Protein AF-A0AB36P6L6-F1 (afdb_monomer)

Secondary structure (DSSP, 8-state):
-PPP----EEEEEEE--HHHHHHHHHHHHHHHHHTGGGS--S-TTT-S-HHHHB-HHHHHHTT--GGGGS-EE-TTS-EEPPPPHHHHHHHHHHHHHHHGGG-HHHHHHHHTSSEEEEETTTTEEEESSTTGGGGHHHHHHHTTHHHHHHHTBS-HHHHHHHTTGGGG--HHHHTTTEEEEEEP--S--S-EEGGGB-TTSEEEEEE-GGGEEE-HHHHHHHH----TT---EEEEEETTT--EEEEEETTEEEE-TT--GGGGB-GGGHHHHHHHHHHHTSEEPPP------HHHHHHHTTTT-HHHHHHHHT-BTTTEES-GGGS-HHHHTTEEEEEEE--BTTBTT--EEE-SS--SS-SEEEE-SS--TTS-SEEEEEEEEETTEEEEESSSSPEEEE-EEEEEEPHHHHHHHHHTHHHHHHHHHHHHTT-EEEEEEEEEETTEEEEEEEEEE-SS-EEEEEEEEEE-HHHHHHHHHHHHHHHHHTHHHHHTT--EEEEEEEEEE-GGGGGGHHHHHT-TTTTTT-SS--TT-SS--EEEEEE-TTSTT-EEEEEE--SHHHHHHHHHHHS--

Organism: NCBI:txid29533

Structure (mmCIF, N/CA/C/O backbone):
data_AF-A0AB36P6L6-F1
#
_entry.id   AF-A0AB36P6L6-F1
#
loop_
_atom_site.group_PDB
_atom_site.id
_atom_site.type_symbol
_atom_site.label_atom_id
_atom_site.label_alt_id
_atom_site.label_comp_id
_atom_site.label_asym_id
_atom_site.label_entity_id
_atom_site.label_seq_id
_atom_site.pdbx_PDB_ins_code
_atom_site.Cartn_x
_atom_site.Cartn_y
_atom_site.Cartn_z
_atom_site.occupancy
_atom_site.B_iso_or_equiv
_atom_site.auth_seq_id
_atom_site.auth_comp_id
_atom_site.auth_asym_id
_atom_site.auth_atom_id
_atom_site.pdbx_PDB_model_num
ATOM 1 N N . MET A 1 1 ? 11.683 3.534 10.173 1.00 71.44 1 MET A N 1
ATOM 2 C CA . MET A 1 1 ? 10.518 2.677 9.866 1.00 71.44 1 MET A CA 1
ATOM 3 C C . MET A 1 1 ? 9.561 3.519 9.044 1.00 71.44 1 MET A C 1
ATOM 5 O O . MET A 1 1 ? 9.596 4.730 9.217 1.00 71.44 1 MET A O 1
ATOM 9 N N . PHE A 1 2 ? 8.789 2.921 8.138 1.00 86.12 2 PHE A N 1
ATOM 10 C CA . PHE A 1 2 ? 7.837 3.675 7.320 1.00 86.12 2 PHE A CA 1
ATOM 11 C C . PHE A 1 2 ? 6.720 4.300 8.167 1.00 86.12 2 PHE A C 1
ATOM 13 O O . PHE A 1 2 ? 6.380 3.789 9.236 1.00 86.12 2 PHE A O 1
ATOM 20 N N . ASP A 1 3 ? 6.158 5.398 7.671 1.00 86.12 3 ASP A N 1
ATOM 21 C CA . ASP A 1 3 ? 5.028 6.097 8.273 1.00 86.12 3 ASP A CA 1
ATOM 22 C C . ASP A 1 3 ? 3.779 5.197 8.259 1.00 86.12 3 ASP A C 1
ATOM 24 O O . ASP A 1 3 ? 3.539 4.461 7.300 1.00 86.12 3 ASP A O 1
ATOM 28 N N . ASN A 1 4 ? 2.943 5.295 9.297 1.00 85.25 4 ASN A N 1
ATOM 29 C CA . ASN A 1 4 ? 1.635 4.643 9.311 1.00 85.25 4 ASN A CA 1
ATOM 30 C C . ASN A 1 4 ? 0.698 5.330 8.298 1.00 85.25 4 ASN A C 1
ATOM 32 O O . ASN A 1 4 ? 0.396 6.519 8.424 1.00 85.25 4 ASN A O 1
ATOM 36 N N . LYS A 1 5 ? 0.260 4.579 7.289 1.00 86.00 5 LYS A N 1
ATOM 37 C CA . LYS A 1 5 ? -0.735 4.954 6.274 1.00 86.00 5 LYS A CA 1
ATOM 38 C C . LYS A 1 5 ? -2.042 4.182 6.409 1.00 86.00 5 LYS A C 1
ATOM 40 O O . LYS A 1 5 ? -2.947 4.403 5.607 1.00 86.00 5 LYS A O 1
ATOM 45 N N . SER A 1 6 ? -2.172 3.322 7.421 1.00 79.88 6 SER A N 1
ATOM 46 C CA . SER A 1 6 ? -3.487 2.807 7.780 1.00 79.88 6 SER A CA 1
ATOM 47 C C . SER A 1 6 ? -4.372 3.980 8.202 1.00 79.88 6 SER A C 1
ATOM 49 O O . SER A 1 6 ? -3.920 4.917 8.862 1.00 79.88 6 SER A O 1
ATOM 51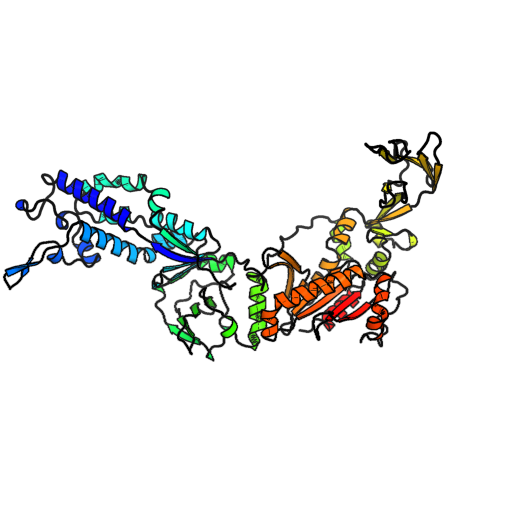 N N . ASN A 1 7 ? -5.651 3.925 7.843 1.00 79.19 7 ASN A N 1
ATOM 52 C CA . ASN A 1 7 ? -6.608 4.920 8.316 1.00 79.19 7 ASN A CA 1
ATOM 53 C C . ASN A 1 7 ? -7.087 4.619 9.752 1.00 79.19 7 ASN A C 1
ATOM 55 O O . ASN A 1 7 ? -8.068 5.192 10.205 1.00 79.19 7 ASN A O 1
ATOM 59 N N . ILE A 1 8 ? -6.422 3.716 10.476 1.00 86.19 8 ILE A N 1
ATOM 60 C CA . ILE A 1 8 ? -6.864 3.254 11.790 1.00 86.19 8 ILE A CA 1
ATOM 61 C C . ILE A 1 8 ? -6.542 4.315 12.836 1.00 86.19 8 ILE A C 1
ATOM 63 O O . ILE A 1 8 ? -5.420 4.818 12.926 1.00 86.19 8 ILE A O 1
ATOM 67 N N . THR A 1 9 ? -7.532 4.647 13.650 1.00 88.50 9 THR A N 1
ATOM 68 C CA . THR A 1 9 ? -7.418 5.640 14.711 1.00 88.50 9 THR A CA 1
ATOM 69 C C . THR A 1 9 ? -7.944 5.064 16.011 1.00 88.50 9 THR A C 1
ATOM 71 O O . THR A 1 9 ? -8.997 4.436 16.056 1.00 88.50 9 THR A O 1
ATOM 74 N N . HIS A 1 10 ? -7.197 5.281 17.089 1.00 89.19 10 HIS A N 1
ATOM 75 C CA . HIS A 1 10 ? -7.559 4.814 18.420 1.00 89.19 10 HIS A CA 1
ATOM 76 C C . HIS A 1 10 ? -7.932 6.012 19.281 1.00 89.19 10 HIS A C 1
ATOM 78 O O . HIS A 1 10 ? -7.226 7.024 19.281 1.00 89.19 10 HIS A O 1
ATOM 84 N N . TYR A 1 11 ? -9.020 5.898 20.031 1.00 90.75 11 TYR A N 1
ATOM 85 C CA . TYR A 1 11 ? -9.503 6.961 20.902 1.00 90.75 11 TYR A CA 1
ATOM 86 C C . TYR A 1 11 ? -9.818 6.425 22.289 1.00 90.75 11 TYR A C 1
ATOM 88 O O . TYR A 1 11 ? -10.386 5.345 22.433 1.00 90.75 11 TYR A O 1
ATOM 96 N N . ILE A 1 12 ? -9.506 7.236 23.298 1.00 90.88 12 ILE A N 1
ATOM 97 C CA . ILE A 1 12 ? -10.190 7.179 24.590 1.00 90.88 12 ILE A CA 1
ATOM 98 C C . ILE A 1 12 ? -11.326 8.186 24.517 1.00 90.88 12 ILE A C 1
ATOM 100 O O . ILE A 1 12 ? -11.109 9.325 24.087 1.00 90.88 12 ILE A O 1
ATOM 104 N N . TYR A 1 13 ? -12.520 7.780 24.921 1.00 87.56 13 TYR A N 1
ATOM 105 C CA . TYR A 1 13 ? -13.685 8.646 24.940 1.00 87.56 13 TYR A CA 1
ATOM 106 C C . TYR A 1 13 ? -14.226 8.829 26.356 1.00 87.56 13 TYR A C 1
ATOM 108 O O . TYR A 1 13 ? -13.937 8.068 27.273 1.00 87.56 13 TYR A O 1
ATOM 116 N N . ARG A 1 14 ? -15.020 9.876 26.534 1.00 87.06 14 ARG A N 1
ATOM 117 C CA . ARG A 1 14 ? -15.862 10.090 27.703 1.00 87.06 14 ARG A CA 1
ATOM 118 C C . ARG A 1 14 ? -17.141 10.753 27.231 1.00 87.06 14 ARG A C 1
ATOM 120 O O . ARG A 1 14 ? -17.087 11.780 26.552 1.00 87.06 14 ARG A O 1
ATOM 127 N N . ILE A 1 15 ? -18.269 10.164 27.599 1.00 84.94 15 ILE A N 1
ATOM 128 C CA . ILE A 1 15 ? -19.585 10.755 27.377 1.00 84.94 15 ILE A CA 1
ATOM 129 C C . ILE A 1 15 ? -20.021 11.429 28.681 1.00 84.94 15 ILE A C 1
ATOM 131 O O . ILE A 1 15 ? -19.858 10.871 29.764 1.00 84.94 15 ILE A O 1
ATOM 135 N N . GLN A 1 16 ? -20.480 12.673 28.581 1.00 88.38 16 GLN A N 1
ATOM 136 C CA . GLN A 1 16 ? -20.901 13.508 29.701 1.00 88.38 16 GLN A CA 1
ATOM 137 C C . GLN A 1 16 ? -22.318 14.022 29.453 1.00 88.38 16 GLN A C 1
ATOM 139 O O . GLN A 1 16 ? -22.515 15.153 29.007 1.00 88.38 16 GLN A O 1
ATOM 144 N N . LEU A 1 17 ? -23.317 13.186 29.739 1.00 89.12 17 LEU A N 1
ATOM 145 C CA . LEU A 1 17 ? -24.727 13.562 29.588 1.00 89.12 17 LEU A CA 1
ATOM 146 C C . LEU A 1 17 ? -25.242 14.501 30.688 1.00 89.12 17 LEU A C 1
ATOM 148 O O . LEU A 1 17 ? -26.325 15.060 30.534 1.00 89.12 17 LEU A O 1
ATOM 152 N N . GLU A 1 18 ? -24.474 14.711 31.762 1.00 88.81 18 GLU A N 1
ATOM 153 C CA . GLU A 1 18 ? -24.879 15.462 32.959 1.00 88.81 18 GLU A CA 1
ATOM 154 C C . GLU A 1 18 ? -25.481 16.828 32.639 1.00 88.81 18 GLU A C 1
ATOM 156 O O . GLU A 1 18 ? -26.610 17.098 33.034 1.00 88.81 18 GLU A O 1
ATOM 161 N N . GLY A 1 19 ? -24.786 17.664 31.863 1.00 88.25 19 GLY A N 1
ATOM 162 C CA . GLY A 1 19 ? -25.281 19.007 31.550 1.00 88.25 19 GLY A CA 1
ATOM 163 C C . GLY A 1 19 ? -26.622 18.997 30.812 1.00 88.25 19 GLY A C 1
ATOM 164 O O . GLY A 1 19 ? -27.458 19.868 31.035 1.00 88.25 19 GLY A O 1
ATOM 165 N N . ILE A 1 20 ? -26.846 17.993 29.964 1.00 89.12 20 ILE A N 1
ATOM 166 C CA . ILE A 1 20 ? -28.067 17.886 29.167 1.00 89.12 20 ILE A CA 1
ATOM 167 C C . ILE A 1 20 ? -29.213 17.324 30.007 1.00 89.12 20 ILE A C 1
ATOM 169 O O . ILE A 1 20 ? -30.305 17.886 30.035 1.00 89.12 20 ILE A O 1
ATOM 173 N N . ILE A 1 21 ? -28.956 16.223 30.710 1.00 91.31 21 ILE A N 1
ATOM 174 C CA . ILE A 1 21 ? -29.940 15.549 31.559 1.00 91.31 21 ILE A CA 1
ATOM 175 C C . ILE A 1 21 ? -30.381 16.471 32.687 1.00 91.31 21 ILE A C 1
ATOM 177 O O . ILE A 1 21 ? -31.582 16.607 32.921 1.00 91.31 21 ILE A O 1
ATOM 181 N N . LYS A 1 22 ? -29.431 17.150 33.338 1.00 91.62 22 LYS A N 1
ATOM 182 C CA . LYS A 1 22 ? -29.725 18.094 34.410 1.00 91.62 22 LYS A CA 1
ATOM 183 C C . LYS A 1 22 ? -30.602 19.238 33.912 1.00 91.62 22 LYS A C 1
ATOM 185 O O . LYS A 1 22 ? -31.608 19.515 34.544 1.00 91.62 22 LYS A O 1
ATOM 190 N N . ALA A 1 23 ? -30.316 19.806 32.738 1.00 89.56 23 ALA A N 1
ATOM 191 C CA . ALA A 1 23 ? -31.163 20.851 32.162 1.00 89.56 23 ALA A CA 1
ATOM 192 C C . ALA A 1 23 ? -32.620 20.390 31.976 1.00 89.56 23 ALA A C 1
ATOM 194 O O . ALA A 1 23 ? -33.546 21.134 32.295 1.00 89.56 23 ALA A O 1
ATOM 195 N N . ILE A 1 24 ? -32.845 19.158 31.503 1.00 91.44 24 ILE A N 1
ATOM 196 C CA . ILE A 1 24 ? -34.207 18.617 31.375 1.00 91.44 24 ILE A CA 1
ATOM 197 C C . ILE A 1 24 ? -34.850 18.398 32.742 1.00 91.44 24 ILE A C 1
ATOM 199 O O . ILE A 1 24 ? -36.025 18.724 32.923 1.00 91.44 24 ILE A O 1
ATOM 203 N N . CYS A 1 25 ? -34.102 17.863 33.703 1.00 93.06 25 CYS A N 1
ATOM 204 C CA . CYS A 1 25 ? -34.604 17.619 35.049 1.00 93.06 25 CYS A CA 1
ATOM 205 C C . CYS A 1 25 ? -34.967 18.923 35.774 1.00 93.06 25 CYS A C 1
ATOM 207 O O . CYS A 1 25 ? -36.062 19.006 36.327 1.00 93.06 25 CYS A O 1
ATOM 209 N N . ASP A 1 26 ? -34.116 19.948 35.688 1.00 92.31 26 ASP A N 1
ATOM 210 C CA . ASP A 1 26 ? -34.336 21.279 36.262 1.00 92.31 26 ASP A CA 1
ATOM 211 C C . ASP A 1 26 ? -35.604 21.913 35.677 1.00 92.31 26 ASP A C 1
ATOM 213 O O . ASP A 1 26 ? -36.506 22.296 36.420 1.00 92.31 26 ASP A O 1
ATOM 217 N N . ILE A 1 27 ? -35.746 21.920 34.342 1.00 91.75 27 ILE A N 1
ATOM 218 C CA . ILE A 1 27 ? -36.960 22.429 33.681 1.00 91.75 27 ILE A CA 1
ATOM 219 C C . ILE A 1 27 ? -38.195 21.648 34.148 1.00 91.75 27 ILE A C 1
ATOM 221 O O . ILE A 1 27 ? -39.244 22.236 34.415 1.00 91.75 27 ILE A O 1
ATOM 225 N N . SER A 1 28 ? -38.094 20.321 34.251 1.00 92.31 28 SER A N 1
ATOM 226 C CA . SER A 1 28 ? -39.213 19.475 34.680 1.00 92.31 28 SER A CA 1
ATOM 227 C C . SER A 1 28 ? -39.627 19.774 36.126 1.00 92.31 28 SER A C 1
ATOM 229 O O . SER A 1 28 ? -40.823 19.852 36.422 1.00 92.31 28 SER A O 1
ATOM 231 N N . PHE A 1 29 ? -38.650 19.969 37.013 1.00 92.12 29 PHE A N 1
ATOM 232 C CA . PHE A 1 29 ? -38.854 20.287 38.424 1.00 92.12 29 PHE A CA 1
ATOM 233 C C . PHE A 1 29 ? -39.436 21.693 38.621 1.00 92.12 29 PHE A C 1
ATOM 235 O O . PHE A 1 29 ? -40.395 21.862 39.381 1.00 92.12 29 PHE A O 1
ATOM 242 N N . ASP A 1 30 ? -38.939 22.681 37.876 1.00 90.81 30 ASP A N 1
ATOM 243 C CA . ASP A 1 30 ? -39.454 24.053 37.883 1.00 90.81 30 ASP A CA 1
ATOM 244 C C . ASP A 1 30 ? -40.909 24.109 37.412 1.00 90.81 30 ASP A C 1
ATOM 246 O O . ASP A 1 30 ? -41.749 24.741 38.058 1.00 90.81 30 ASP A O 1
ATOM 250 N N . ILE A 1 31 ? -41.238 23.405 36.319 1.00 89.75 31 ILE A N 1
ATOM 251 C CA . ILE A 1 31 ? -42.624 23.292 35.845 1.00 89.75 31 ILE A CA 1
ATOM 252 C C . ILE A 1 31 ? -43.492 22.678 36.944 1.00 89.75 31 ILE A C 1
ATOM 254 O O . ILE A 1 31 ? -44.551 23.228 37.244 1.00 89.75 31 ILE A O 1
ATOM 258 N N . GLY A 1 32 ? -43.055 21.567 37.547 1.00 89.00 32 GLY A N 1
ATOM 259 C CA . GLY A 1 32 ? -43.780 20.886 38.624 1.00 89.00 32 GLY A CA 1
ATOM 260 C C . GLY A 1 32 ? -44.062 21.795 39.821 1.00 89.00 32 GLY A C 1
ATOM 261 O O . GLY A 1 32 ? -45.201 21.866 40.283 1.00 89.00 32 GLY A O 1
ATOM 262 N N . THR A 1 33 ? -43.059 22.566 40.242 1.00 88.25 33 THR A N 1
ATOM 263 C CA . THR A 1 33 ? -43.166 23.549 41.331 1.00 88.25 33 THR A CA 1
ATOM 264 C C . THR A 1 33 ? -44.144 24.676 40.986 1.00 88.25 33 THR A C 1
ATOM 266 O O . THR A 1 33 ? -44.952 25.079 41.820 1.00 88.25 33 THR A O 1
ATOM 269 N N . GLN A 1 34 ? -44.140 25.164 39.742 1.00 88.12 34 GLN A N 1
ATOM 270 C CA . GLN A 1 34 ? -45.051 26.227 39.297 1.00 88.12 34 GLN A CA 1
ATOM 271 C C . GLN A 1 34 ? -46.509 25.772 39.159 1.00 88.12 34 GLN A C 1
ATOM 273 O O . GLN A 1 34 ? -47.419 26.592 39.279 1.00 88.12 34 GLN A O 1
ATOM 278 N N . ILE A 1 35 ? -46.751 24.486 38.892 1.00 84.38 35 ILE A N 1
ATOM 279 C CA . ILE A 1 35 ? -48.103 23.935 38.701 1.00 84.38 35 ILE A CA 1
ATOM 280 C C . ILE A 1 35 ? -48.566 23.066 39.878 1.00 84.38 35 ILE A C 1
ATOM 282 O O . ILE A 1 35 ? -49.532 22.311 39.734 1.00 84.38 35 ILE A O 1
ATOM 286 N N . GLN A 1 36 ? -47.896 23.191 41.029 1.00 80.50 36 GLN A N 1
ATOM 287 C CA . GLN A 1 36 ? -48.087 22.397 42.244 1.00 80.50 36 GLN A CA 1
ATOM 288 C C . GLN A 1 36 ? -49.567 22.258 42.646 1.00 80.50 36 GLN A C 1
ATOM 290 O O . GLN A 1 36 ? -50.027 21.158 42.942 1.00 80.50 36 GLN A O 1
ATOM 295 N N . ASP A 1 37 ? -50.342 23.343 42.562 1.00 71.38 37 ASP A N 1
ATOM 296 C CA . ASP A 1 37 ? -51.773 23.368 42.912 1.00 71.38 37 ASP A CA 1
ATOM 297 C C . ASP A 1 37 ? -52.653 22.453 42.043 1.00 71.38 37 ASP A C 1
ATOM 299 O O . ASP A 1 37 ? -53.812 22.185 42.369 1.00 71.38 37 ASP A O 1
ATOM 303 N N . ILE A 1 38 ? -52.119 21.982 40.915 1.00 71.50 38 ILE A N 1
ATOM 304 C CA . ILE A 1 38 ? -52.830 21.196 39.907 1.00 71.50 38 ILE A CA 1
ATOM 305 C C . ILE A 1 38 ? -52.248 19.779 39.758 1.00 71.50 38 ILE A C 1
ATOM 307 O O . ILE A 1 38 ? -52.716 19.020 38.901 1.00 71.50 38 ILE A O 1
ATOM 311 N N . ILE A 1 39 ? -51.245 19.417 40.564 1.00 75.62 39 ILE A N 1
ATOM 312 C CA . ILE A 1 39 ? -50.666 18.069 40.645 1.00 75.62 39 ILE A CA 1
ATOM 313 C C . ILE 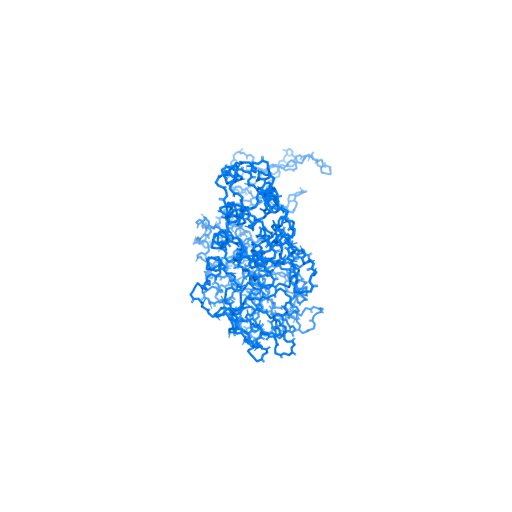A 1 39 ? -51.130 17.400 41.947 1.00 75.62 39 ILE A C 1
ATOM 315 O O . ILE A 1 39 ? -51.337 18.047 42.970 1.00 75.62 39 ILE A O 1
ATOM 319 N N . VAL A 1 40 ? -51.326 16.080 41.906 1.00 77.38 40 VAL A N 1
ATOM 320 C CA . VAL A 1 40 ? -51.593 15.281 43.108 1.00 77.38 40 VAL A CA 1
ATOM 321 C C . VAL A 1 40 ? -50.266 15.022 43.820 1.00 77.38 40 VAL A C 1
ATOM 323 O O . VAL A 1 40 ? -49.423 14.312 43.282 1.00 77.38 40 VAL A O 1
ATOM 326 N N . ILE A 1 41 ? -50.100 15.596 45.011 1.00 79.50 41 ILE A N 1
ATOM 327 C CA . ILE A 1 41 ? -48.873 15.517 45.820 1.00 79.50 41 ILE A CA 1
ATOM 328 C C . ILE A 1 41 ? -49.138 14.631 47.031 1.00 79.50 41 ILE A C 1
ATOM 330 O O . ILE A 1 41 ? -50.220 14.712 47.624 1.00 79.50 41 ILE A O 1
ATOM 334 N N . LYS A 1 42 ? -48.158 13.801 47.406 1.00 70.50 42 LYS A N 1
ATOM 335 C CA . LYS A 1 42 ? -48.263 12.927 48.589 1.00 70.50 42 LYS A CA 1
ATOM 336 C C . LYS A 1 42 ? -48.415 13.715 49.897 1.00 70.50 42 LYS A C 1
ATOM 338 O O . LYS A 1 42 ? -49.205 13.317 50.748 1.00 70.50 42 LYS A O 1
ATOM 343 N N . ASP A 1 43 ? -47.684 14.821 50.039 1.00 74.38 43 ASP A N 1
ATOM 344 C CA . ASP A 1 43 ? -47.693 15.710 51.204 1.00 74.38 43 ASP A CA 1
ATOM 345 C C . ASP A 1 43 ? -47.745 17.182 50.757 1.00 74.38 43 ASP A C 1
ATOM 347 O O . ASP A 1 43 ? -46.761 17.745 50.279 1.00 74.38 43 ASP A O 1
ATOM 351 N N . LYS A 1 44 ? -48.918 17.813 50.893 1.00 71.06 44 LYS A N 1
ATOM 352 C CA . LYS A 1 44 ? -49.126 19.203 50.456 1.00 71.06 44 LYS A CA 1
ATOM 353 C C . LYS A 1 44 ? -48.278 20.213 51.229 1.00 71.06 44 LYS A C 1
ATOM 355 O O . LYS A 1 44 ? -47.958 21.253 50.656 1.00 71.06 44 LYS A O 1
ATOM 360 N N . ASP A 1 45 ? -47.917 19.915 52.476 1.00 78.44 45 ASP A N 1
ATOM 361 C CA . ASP A 1 45 ? -47.158 20.832 53.329 1.00 78.44 45 ASP A CA 1
ATOM 362 C C . ASP A 1 45 ? -45.668 20.847 52.950 1.00 78.44 45 ASP A C 1
ATOM 364 O O . ASP A 1 45 ? -44.988 21.855 53.144 1.00 78.44 45 ASP A O 1
ATOM 368 N N . LYS A 1 46 ? -45.169 19.756 52.350 1.00 75.25 46 LYS A N 1
ATOM 369 C CA . LYS A 1 46 ? -43.788 19.638 51.847 1.00 75.25 46 LYS A CA 1
ATOM 370 C C . LYS A 1 46 ? -43.569 20.229 50.454 1.00 75.25 46 LYS A C 1
ATOM 372 O O . LYS A 1 46 ? -42.424 20.443 50.065 1.00 75.25 46 LYS A O 1
ATOM 377 N N . GLY A 1 47 ? -44.639 20.521 49.721 1.00 82.62 47 GLY A N 1
ATOM 378 C CA . GLY A 1 47 ? -44.550 21.035 48.358 1.00 82.62 47 GLY A CA 1
ATOM 379 C C . GLY A 1 47 ? -44.242 19.968 47.305 1.00 82.62 47 GLY A C 1
ATOM 380 O O . GLY A 1 47 ? -44.292 18.776 47.587 1.00 82.62 47 GLY A O 1
ATOM 381 N N . PHE A 1 48 ? -43.969 20.394 46.069 1.00 85.69 48 PHE A N 1
ATOM 382 C CA . PHE A 1 48 ? -43.573 19.485 44.986 1.00 85.69 48 PHE A CA 1
ATOM 383 C C . PHE A 1 48 ? -42.138 18.974 45.199 1.00 85.69 48 PHE A C 1
ATOM 385 O O . PHE A 1 48 ? -41.212 19.772 45.352 1.00 85.69 48 PHE A O 1
ATOM 392 N N . THR A 1 49 ? -41.942 17.654 45.192 1.00 86.69 49 THR A N 1
ATOM 393 C CA . THR A 1 49 ? -40.644 17.016 45.475 1.00 86.69 49 THR A CA 1
ATOM 394 C C . THR A 1 49 ? -40.176 16.091 44.344 1.00 86.69 49 THR A C 1
ATOM 396 O O . THR A 1 49 ? -40.889 15.844 43.372 1.00 86.69 49 THR A O 1
ATOM 399 N N . ILE A 1 50 ? -38.962 15.537 44.474 1.00 85.12 50 ILE A N 1
ATOM 400 C CA . ILE A 1 50 ? -38.397 14.555 43.529 1.00 85.12 50 ILE A CA 1
ATOM 401 C C . ILE A 1 50 ? -39.309 13.325 43.389 1.00 85.12 50 ILE A C 1
ATOM 403 O O . ILE A 1 50 ? -39.490 12.812 42.283 1.00 85.12 50 ILE A O 1
ATOM 407 N N . GLU A 1 51 ? -39.923 12.877 44.489 1.00 85.81 51 GLU A N 1
ATOM 408 C CA . GLU A 1 51 ? -40.852 11.743 44.477 1.00 85.81 51 GLU A CA 1
ATOM 409 C C . GLU A 1 51 ? -42.105 12.013 43.640 1.00 85.81 51 GLU A C 1
ATOM 411 O O . GLU A 1 51 ? -42.702 11.078 43.106 1.00 85.81 51 GLU A O 1
ATOM 416 N N . ASP A 1 52 ? -42.515 13.274 43.519 1.00 87.25 52 ASP A N 1
ATOM 417 C CA . ASP A 1 52 ? -43.673 13.674 42.719 1.00 87.25 52 ASP A CA 1
ATOM 418 C C . ASP A 1 52 ? -43.313 13.827 41.230 1.00 87.25 52 ASP A C 1
ATOM 420 O O . ASP A 1 52 ? -44.200 13.822 40.371 1.00 87.25 52 ASP A O 1
ATOM 424 N N . LEU A 1 53 ? -42.015 13.923 40.909 1.00 90.12 53 LEU A N 1
ATOM 425 C CA . LEU A 1 53 ? -41.520 14.168 39.557 1.00 90.12 53 LEU A CA 1
ATOM 426 C C . LEU A 1 53 ? -41.408 12.892 38.713 1.00 90.12 53 LEU A C 1
ATOM 428 O O . LEU A 1 53 ? -41.881 12.884 37.575 1.00 90.12 53 LEU A O 1
ATOM 432 N N . PHE A 1 54 ? -40.828 11.818 39.256 1.00 92.12 54 PHE A N 1
ATOM 433 C CA . PHE A 1 54 ? -40.521 10.585 38.516 1.00 92.12 54 PHE A CA 1
ATOM 434 C C . PHE A 1 54 ? -41.348 9.382 38.972 1.00 92.12 54 PHE A C 1
ATOM 436 O O . PHE A 1 54 ? -41.763 9.297 40.129 1.00 92.12 54 PHE A O 1
ATOM 443 N N . VAL A 1 55 ? -41.599 8.441 38.055 1.00 92.00 55 VAL A N 1
ATOM 444 C CA . VAL A 1 55 ? -42.293 7.180 38.363 1.00 92.00 55 VAL A CA 1
ATOM 445 C C . VAL A 1 55 ? -41.466 6.321 39.322 1.00 92.00 55 VAL A C 1
ATOM 447 O O . VAL A 1 55 ? -40.242 6.266 39.225 1.00 92.00 55 VAL A O 1
ATOM 450 N N . ASP A 1 56 ? -42.137 5.638 40.254 1.00 88.88 56 ASP A N 1
ATOM 451 C CA . ASP A 1 56 ? -41.459 4.900 41.332 1.00 88.88 56 ASP A CA 1
ATOM 452 C C . ASP A 1 56 ? -40.568 3.767 40.795 1.00 88.88 56 ASP A C 1
ATOM 454 O O . ASP A 1 56 ? -39.528 3.468 41.381 1.00 88.88 56 ASP A O 1
ATOM 458 N N . ASP A 1 57 ? -40.954 3.151 39.675 1.00 91.12 57 ASP A N 1
ATOM 459 C CA . ASP A 1 57 ? -40.179 2.078 39.046 1.00 91.12 57 ASP A CA 1
ATOM 460 C C . ASP A 1 57 ? -38.853 2.591 38.471 1.00 91.12 57 ASP A C 1
ATOM 462 O O . ASP A 1 57 ? -37.828 1.940 38.650 1.00 91.12 57 ASP A O 1
ATOM 466 N N . PHE A 1 58 ? -38.837 3.796 37.894 1.00 92.62 58 PHE A N 1
ATOM 467 C CA . PHE A 1 58 ? -37.611 4.423 37.395 1.00 92.62 58 PHE A CA 1
ATOM 468 C C . PHE A 1 58 ? -36.660 4.809 38.535 1.00 92.62 58 PHE A C 1
ATOM 470 O O . PHE A 1 58 ? -35.456 4.601 38.438 1.00 92.62 58 PHE A O 1
ATOM 477 N N . ILE A 1 59 ? -37.189 5.315 39.656 1.00 90.12 59 ILE A N 1
ATOM 478 C CA . ILE A 1 59 ? -36.380 5.627 40.850 1.00 90.12 59 ILE A CA 1
ATOM 479 C C . ILE A 1 59 ? -35.645 4.370 41.348 1.00 90.12 59 ILE A C 1
ATOM 481 O O . ILE A 1 59 ? -34.467 4.436 41.713 1.00 90.12 59 ILE A O 1
ATOM 485 N N . LYS A 1 60 ? -36.325 3.217 41.329 1.00 88.50 60 LYS A N 1
ATOM 486 C CA . LYS A 1 60 ? -35.715 1.925 41.669 1.00 88.50 60 LYS A CA 1
ATOM 487 C C . LYS A 1 60 ? -34.700 1.475 40.620 1.00 88.50 60 LYS A C 1
ATOM 489 O O . LYS A 1 60 ? -33.651 0.971 41.007 1.00 88.50 60 LYS A O 1
ATOM 494 N N . GLU A 1 61 ? -35.004 1.660 39.335 1.00 89.38 61 GLU A N 1
ATOM 495 C CA . GLU A 1 61 ? -34.123 1.316 38.209 1.00 89.38 61 GLU A CA 1
ATOM 496 C C . GLU A 1 61 ? -32.752 1.991 38.341 1.00 89.38 61 GLU A C 1
ATOM 498 O O . GLU A 1 61 ? -31.727 1.321 38.253 1.00 89.38 61 GLU A O 1
ATOM 503 N N . ILE A 1 62 ? -32.721 3.283 38.682 1.00 91.31 62 ILE A N 1
ATOM 504 C CA . ILE A 1 62 ? -31.473 4.042 38.881 1.00 91.31 62 ILE A CA 1
ATOM 505 C C . ILE A 1 62 ? -30.805 3.787 40.249 1.00 91.31 62 ILE A C 1
ATOM 507 O O . ILE A 1 62 ? -29.965 4.570 40.704 1.00 91.31 62 ILE A O 1
ATOM 511 N N . ASN A 1 63 ? -31.189 2.710 40.943 1.00 86.38 63 ASN A N 1
ATOM 512 C CA . ASN A 1 63 ? -30.674 2.300 42.253 1.00 86.38 63 ASN A CA 1
ATOM 513 C C . ASN A 1 63 ? -30.776 3.383 43.346 1.00 86.38 63 ASN A C 1
ATOM 515 O O . ASN A 1 63 ? -29.922 3.482 44.239 1.00 86.38 63 ASN A O 1
ATOM 519 N N . VAL A 1 64 ? -31.835 4.196 43.317 1.00 86.75 64 VAL A N 1
ATOM 520 C CA . VAL A 1 64 ? -32.147 5.135 44.399 1.00 86.75 64 VAL A CA 1
ATOM 521 C C . VAL A 1 64 ? -33.205 4.520 45.309 1.00 86.75 64 VAL A C 1
ATOM 523 O O . VAL A 1 64 ? -34.290 4.132 44.886 1.00 86.75 64 VAL A O 1
ATOM 526 N N . ARG A 1 65 ? -32.880 4.422 46.600 1.00 82.94 65 ARG A N 1
ATOM 527 C CA . ARG A 1 65 ? -33.835 3.971 47.615 1.00 82.94 65 ARG A CA 1
ATOM 528 C C . ARG A 1 65 ? -34.854 5.086 47.860 1.00 82.94 65 ARG A C 1
ATOM 530 O O . ARG A 1 65 ? -34.405 6.202 48.132 1.00 82.94 65 ARG A O 1
ATOM 537 N N . PRO A 1 66 ? -36.175 4.835 47.815 1.00 80.56 66 PRO A N 1
ATOM 538 C CA . PRO A 1 66 ? -37.176 5.866 48.097 1.00 80.56 66 PRO A CA 1
ATOM 539 C C . PRO A 1 66 ? -36.929 6.568 49.437 1.00 80.56 66 PRO A C 1
ATOM 541 O O . PRO A 1 66 ? -37.029 7.784 49.531 1.00 80.56 66 PRO A O 1
ATOM 544 N N . GLU A 1 67 ? -36.469 5.818 50.442 1.00 79.12 67 GLU A N 1
ATOM 545 C CA . GLU A 1 67 ? -36.106 6.327 51.767 1.00 79.12 67 GLU A CA 1
ATOM 546 C C . GLU A 1 67 ? -35.032 7.425 51.738 1.00 79.12 67 GLU A C 1
ATOM 548 O O . GLU A 1 67 ? -35.001 8.277 52.619 1.00 79.12 67 GLU A O 1
ATOM 553 N N . SER A 1 68 ? -34.158 7.413 50.728 1.00 83.31 68 SER A N 1
ATOM 554 C CA . SER A 1 68 ? -33.067 8.382 50.576 1.00 83.31 68 SER A CA 1
ATOM 555 C C . SER A 1 68 ? -33.484 9.693 49.908 1.00 83.31 68 SER A C 1
ATOM 557 O O . SER A 1 68 ? -32.661 10.598 49.806 1.00 83.31 68 SER A O 1
ATOM 559 N N . LEU A 1 69 ? -34.734 9.816 49.449 1.00 84.31 69 LEU A N 1
ATOM 560 C CA . LEU A 1 69 ? -35.256 11.030 48.807 1.00 84.31 69 LEU A CA 1
ATOM 561 C C . LEU A 1 69 ? -35.832 12.045 49.801 1.00 84.31 69 LEU A C 1
ATOM 563 O O . LEU A 1 69 ? -36.058 13.196 49.438 1.00 84.31 69 LEU A O 1
ATOM 567 N N . SER A 1 70 ? -36.055 11.632 51.047 1.00 81.50 70 SER A N 1
ATOM 568 C CA . SER A 1 70 ? -36.632 12.463 52.101 1.00 81.50 70 SER A CA 1
ATOM 569 C C . SER A 1 70 ? -35.781 12.410 53.363 1.00 81.50 70 SER A C 1
ATOM 571 O O . SER A 1 70 ? -35.210 11.363 53.664 1.00 81.50 70 SER A O 1
ATOM 573 N N . ASP A 1 71 ? -35.765 13.494 54.136 1.00 82.38 71 ASP A N 1
ATOM 574 C CA . ASP A 1 71 ? -35.109 13.518 55.443 1.00 82.38 71 ASP A CA 1
ATOM 575 C C . ASP A 1 71 ? -35.664 12.422 56.360 1.00 82.38 71 ASP A C 1
ATOM 577 O O . ASP A 1 71 ? -36.880 12.276 56.526 1.00 82.38 71 ASP A O 1
ATOM 581 N N . GLN A 1 72 ? -34.763 11.659 56.971 1.00 78.00 72 GLN A N 1
ATOM 582 C CA . GLN A 1 72 ? -35.104 10.575 57.884 1.00 78.00 72 GLN A CA 1
ATOM 583 C C . GLN A 1 72 ? -34.625 10.885 59.291 1.00 78.00 72 GLN A C 1
ATOM 585 O O . GLN A 1 72 ? -33.560 11.460 59.480 1.00 78.00 72 GLN A O 1
ATOM 590 N N . THR A 1 73 ? -35.384 10.466 60.298 1.00 77.44 73 THR A N 1
ATOM 591 C CA . THR A 1 73 ? -34.923 10.497 61.689 1.00 77.44 73 THR A CA 1
ATOM 592 C C . THR A 1 73 ? -34.396 9.117 62.059 1.00 77.44 73 THR A C 1
ATOM 594 O O . THR A 1 73 ? -35.130 8.133 61.978 1.00 77.44 73 THR A O 1
ATOM 597 N N . SER A 1 74 ? -33.121 9.033 62.432 1.00 76.06 74 SER A N 1
ATOM 598 C CA . SER A 1 74 ? -32.500 7.796 62.898 1.00 76.06 74 SER A CA 1
ATOM 599 C C . SER A 1 74 ? -33.103 7.341 64.233 1.00 76.06 74 SER A C 1
ATOM 601 O O . SER A 1 74 ? -33.711 8.123 64.967 1.00 76.06 74 SER A O 1
ATOM 603 N N . GLU A 1 75 ? -32.858 6.083 64.610 1.00 76.50 75 GLU A N 1
ATOM 604 C CA . GLU A 1 75 ? -33.239 5.548 65.929 1.00 76.50 75 GLU A CA 1
ATOM 605 C C . GLU A 1 75 ? -32.589 6.311 67.105 1.00 76.50 75 GLU A C 1
ATOM 607 O O . GLU A 1 75 ? -33.096 6.269 68.224 1.00 76.50 75 GLU A O 1
ATOM 612 N N . SER A 1 76 ? -31.496 7.046 66.857 1.00 76.88 76 SER A N 1
ATOM 613 C CA . SER A 1 76 ? -30.825 7.923 67.827 1.00 76.88 76 SER A CA 1
ATOM 614 C C . SER A 1 76 ? -31.381 9.355 67.868 1.00 76.88 76 SER A C 1
ATOM 616 O O . SER A 1 76 ? -30.924 10.153 68.687 1.00 76.88 76 SER A O 1
ATOM 618 N N . GLY A 1 77 ? -32.365 9.690 67.025 1.00 77.19 77 GLY A N 1
ATOM 619 C CA . GLY A 1 77 ? -32.954 11.030 66.927 1.00 77.19 77 GLY A CA 1
ATOM 620 C C . GLY A 1 77 ? -32.193 12.007 66.022 1.00 77.19 77 GLY A C 1
ATOM 621 O O . GLY A 1 77 ? -32.529 13.190 66.000 1.00 77.19 77 GLY A O 1
ATOM 622 N N . GLU A 1 78 ? -31.182 11.549 65.278 1.00 78.75 78 GLU A N 1
ATOM 623 C CA . GLU A 1 78 ? -30.446 12.375 64.314 1.00 78.75 78 GLU A CA 1
ATOM 624 C C . GLU A 1 78 ? -31.188 12.452 62.976 1.00 78.75 78 GLU A C 1
ATOM 626 O O . GLU A 1 78 ? -31.738 11.460 62.500 1.00 78.75 78 GLU A O 1
ATOM 631 N N . VAL A 1 79 ? -31.190 13.628 62.345 1.00 79.44 79 VAL A N 1
ATOM 632 C CA . VAL A 1 79 ? -31.776 13.805 61.010 1.00 79.44 79 VAL A CA 1
ATOM 633 C C . VAL A 1 79 ? -30.730 13.458 59.953 1.00 79.44 79 VAL A C 1
ATOM 635 O O . VAL A 1 79 ? -29.728 14.155 59.804 1.00 79.44 79 VAL A O 1
ATOM 638 N N . VAL A 1 80 ? -30.970 12.384 59.209 1.00 80.88 80 VAL A N 1
ATOM 639 C CA . VAL A 1 80 ? -30.237 12.033 57.993 1.00 80.88 80 VAL A CA 1
ATOM 640 C C . VAL A 1 80 ? -30.900 12.766 56.834 1.00 80.88 80 VAL A C 1
ATOM 642 O O . VAL A 1 80 ? -32.056 12.495 56.517 1.00 80.88 80 VAL A O 1
ATOM 645 N N . LEU A 1 81 ? -30.178 13.707 56.225 1.00 81.38 81 LEU A N 1
ATOM 646 C CA . LEU A 1 81 ? -30.698 14.496 55.109 1.00 81.38 81 LEU A CA 1
ATOM 647 C C . LEU A 1 81 ? -30.915 13.624 53.868 1.00 81.38 81 LEU A C 1
ATOM 649 O O . LEU A 1 81 ? -30.059 12.801 53.522 1.00 81.38 81 LEU A O 1
ATOM 653 N N . GLY A 1 82 ? -32.045 13.836 53.197 1.00 82.62 82 GLY A N 1
ATOM 654 C CA . GLY A 1 82 ? -32.336 13.234 51.900 1.00 82.62 82 GLY A CA 1
ATOM 655 C C . GLY A 1 82 ? -31.453 13.796 50.779 1.00 82.62 82 GLY A C 1
ATOM 656 O O . GLY A 1 82 ? -30.757 14.803 50.936 1.00 82.62 82 GLY A O 1
ATOM 657 N N . LEU A 1 83 ? -31.485 13.140 49.620 1.00 86.19 83 LEU A N 1
ATOM 658 C CA . LEU A 1 83 ? -30.815 13.609 48.409 1.00 86.19 83 LEU A CA 1
ATOM 659 C C . LEU A 1 83 ? -31.407 14.942 47.948 1.00 86.19 83 LEU A C 1
ATOM 661 O O . LEU A 1 83 ? -32.623 15.091 47.816 1.00 86.19 83 LEU A O 1
ATOM 665 N N . THR A 1 84 ? -30.539 15.896 47.620 1.00 88.50 84 THR A N 1
ATOM 666 C CA . THR A 1 84 ? -30.976 17.128 46.955 1.00 88.50 84 THR A CA 1
ATOM 667 C C . THR A 1 84 ? -31.379 16.848 45.497 1.00 88.50 84 THR A C 1
ATOM 669 O O . THR A 1 84 ? -30.905 15.865 44.914 1.00 88.50 84 THR A O 1
ATOM 672 N N . PRO A 1 85 ? -32.193 17.716 44.858 1.00 88.06 85 PRO A N 1
ATOM 673 C CA . PRO A 1 85 ? -32.522 17.588 43.434 1.00 88.06 85 PRO A CA 1
ATOM 674 C C . PRO A 1 85 ? -31.277 17.460 42.553 1.00 88.06 85 PRO A C 1
ATOM 676 O O . PRO A 1 85 ? -31.186 16.546 41.743 1.00 88.06 85 PRO A O 1
ATOM 679 N N . ASP A 1 86 ? -30.260 18.285 42.809 1.00 88.75 86 ASP A N 1
ATOM 680 C CA . ASP A 1 86 ? -28.977 18.239 42.105 1.00 88.75 86 ASP A CA 1
ATOM 681 C C . ASP A 1 86 ? -28.274 16.878 42.218 1.00 88.75 86 ASP A C 1
ATOM 683 O O . ASP A 1 86 ? -27.793 16.333 41.219 1.00 88.75 86 ASP A O 1
ATOM 687 N N . GLN A 1 87 ? -28.216 16.311 43.427 1.00 89.69 87 GLN A N 1
ATOM 688 C CA . GLN A 1 87 ? -27.600 15.001 43.653 1.00 89.69 87 GLN A CA 1
ATOM 689 C C . GLN A 1 87 ? -28.385 13.890 42.953 1.00 89.69 87 GLN A C 1
ATOM 691 O O . GLN A 1 87 ? -27.792 12.962 42.404 1.00 89.69 87 GLN A O 1
ATOM 696 N N . PHE A 1 88 ? -29.713 13.988 42.948 1.00 91.44 88 PHE A N 1
ATOM 697 C CA . PHE A 1 88 ? -30.574 13.024 42.278 1.00 91.44 88 PHE A CA 1
ATOM 698 C C . PHE A 1 88 ? -30.467 13.110 40.746 1.00 91.44 88 PHE A C 1
ATOM 700 O O . PHE A 1 88 ? -30.313 12.083 40.087 1.00 91.44 88 PHE A O 1
ATOM 707 N N . PHE A 1 89 ? -30.458 14.313 40.166 1.00 93.75 89 PHE A N 1
ATOM 708 C CA . PHE A 1 89 ? -30.291 14.511 38.719 1.00 93.75 89 PHE A CA 1
ATOM 709 C C . PHE A 1 89 ? -28.921 14.039 38.231 1.00 93.75 89 PHE A C 1
ATOM 711 O O . PHE A 1 89 ? -28.819 13.460 37.150 1.00 93.75 89 PHE A O 1
ATOM 718 N N . SER A 1 90 ? -27.885 14.198 39.059 1.00 90.94 90 SER A N 1
ATOM 719 C CA . SER A 1 90 ? -26.558 13.637 38.781 1.00 90.94 90 SER A CA 1
ATOM 720 C C . SER A 1 90 ? -26.604 12.105 38.695 1.00 90.94 90 SER A C 1
ATOM 722 O O . SER A 1 90 ? -26.056 11.532 37.759 1.00 90.94 90 SER A O 1
ATOM 724 N N . ARG A 1 91 ? -27.348 11.431 39.587 1.00 91.00 91 ARG A N 1
ATOM 725 C CA . ARG A 1 91 ? -27.532 9.968 39.515 1.00 91.00 91 ARG A CA 1
ATOM 726 C C . ARG A 1 91 ? -28.277 9.515 38.264 1.00 91.00 91 ARG A C 1
ATOM 728 O O . ARG A 1 91 ? -27.928 8.485 37.698 1.00 91.00 91 ARG A O 1
ATOM 735 N N . ILE A 1 92 ? -29.275 10.279 37.815 1.00 92.88 92 ILE A N 1
ATOM 736 C CA . ILE A 1 92 ? -29.941 10.006 36.534 1.00 92.88 92 ILE A CA 1
ATOM 737 C C . ILE A 1 92 ? -28.927 10.100 35.390 1.00 92.88 92 ILE A C 1
ATOM 739 O O . ILE A 1 92 ? -28.913 9.248 34.503 1.00 92.88 92 ILE A O 1
ATOM 743 N N . ALA A 1 93 ? -28.064 11.117 35.405 1.00 91.56 93 ALA A N 1
ATOM 744 C CA . ALA A 1 93 ? -27.044 11.264 34.378 1.00 91.56 93 ALA A CA 1
ATOM 745 C C . ALA A 1 93 ? -26.037 10.111 34.374 1.00 91.56 93 ALA A C 1
ATOM 747 O O . ALA A 1 93 ? -25.691 9.619 33.299 1.00 91.56 93 ALA A O 1
ATOM 748 N N . ASP A 1 94 ? -25.605 9.662 35.550 1.00 89.75 94 ASP A N 1
ATOM 749 C CA . ASP A 1 94 ? -24.714 8.511 35.695 1.00 89.75 94 ASP A CA 1
ATOM 750 C C . ASP A 1 94 ? -25.350 7.231 35.142 1.00 89.75 94 ASP A C 1
ATOM 752 O O . ASP A 1 94 ? -24.695 6.530 34.371 1.00 89.75 94 ASP A O 1
ATOM 756 N N . HIS A 1 95 ? -26.633 6.986 35.442 1.00 91.44 95 HIS A N 1
ATOM 757 C CA . HIS A 1 95 ? -27.399 5.859 34.890 1.00 91.44 95 HIS A CA 1
ATOM 758 C C . HIS A 1 95 ? -27.399 5.862 33.360 1.00 91.44 95 HIS A C 1
ATOM 760 O O . HIS A 1 95 ? -27.017 4.887 32.720 1.00 91.44 95 HIS A O 1
ATOM 766 N N . PHE A 1 96 ? -27.758 6.986 32.737 1.00 90.62 96 PHE A N 1
ATOM 767 C CA . PHE A 1 96 ? -27.766 7.051 31.275 1.00 90.62 96 PHE A CA 1
ATOM 768 C C . PHE A 1 96 ? -26.362 6.973 30.664 1.00 90.62 96 PHE A C 1
ATOM 770 O O . PHE A 1 96 ? -26.215 6.410 29.583 1.00 90.62 96 PHE A O 1
ATOM 777 N N . ASN A 1 97 ? -25.328 7.506 31.325 1.00 87.44 97 ASN A N 1
ATOM 778 C CA . ASN A 1 97 ? -23.948 7.369 30.850 1.00 87.44 97 ASN A CA 1
ATOM 779 C C . ASN A 1 97 ? -23.482 5.902 30.870 1.00 87.44 97 ASN A C 1
ATOM 781 O O . ASN A 1 97 ? -22.770 5.500 29.947 1.00 87.44 97 ASN A O 1
ATOM 785 N N . SER A 1 98 ? -23.862 5.113 31.885 1.00 83.94 98 SER A N 1
ATOM 786 C CA . SER A 1 98 ? -23.489 3.693 31.971 1.00 83.94 98 SER A CA 1
ATOM 787 C C . SER A 1 98 ? -24.273 2.817 30.996 1.00 83.94 98 SER A C 1
ATOM 789 O O . SER A 1 98 ? -23.686 1.934 30.374 1.00 83.94 98 SER A O 1
ATOM 791 N N . GLU A 1 99 ? -25.565 3.090 30.811 1.00 87.12 99 GLU A N 1
ATOM 792 C CA . GLU A 1 99 ? -26.452 2.263 29.982 1.00 87.12 99 GLU A CA 1
ATOM 793 C C . GLU A 1 99 ? -26.342 2.554 28.479 1.00 87.12 99 GLU A C 1
ATOM 795 O O . GLU A 1 99 ? -26.696 1.714 27.654 1.00 87.12 99 GLU A O 1
ATOM 800 N N . LEU A 1 100 ? -25.823 3.720 28.083 1.00 88.19 100 LEU A N 1
ATOM 801 C CA . LEU A 1 100 ? -25.836 4.178 26.690 1.00 88.19 100 LEU A CA 1
ATOM 802 C C . LEU A 1 100 ? -25.282 3.159 25.681 1.00 88.19 100 LEU A C 1
ATOM 804 O O . LEU A 1 100 ? -25.880 2.942 24.630 1.00 88.19 100 LEU A O 1
ATOM 808 N N . PHE A 1 101 ? -24.152 2.521 25.994 1.00 85.25 101 PHE A N 1
ATOM 809 C CA . PHE A 1 101 ? -23.512 1.536 25.108 1.00 85.25 101 PHE A CA 1
ATOM 810 C C . PHE A 1 101 ? -24.176 0.151 25.145 1.00 85.25 101 PHE A C 1
ATOM 812 O O . PHE A 1 101 ? -23.677 -0.793 24.525 1.00 85.25 101 PHE A O 1
ATOM 819 N N . TYR A 1 102 ? -25.285 0.020 25.863 1.00 85.38 102 TYR A N 1
ATOM 820 C CA . TYR A 1 102 ? -26.141 -1.161 25.893 1.00 85.38 102 TYR A CA 1
ATOM 821 C C . TYR A 1 102 ? -27.500 -0.902 25.228 1.00 85.38 102 TYR A C 1
ATOM 823 O O . TYR A 1 102 ? -28.246 -1.851 25.000 1.00 85.38 102 TYR A O 1
ATOM 831 N N . LEU A 1 103 ? -27.795 0.346 24.838 1.00 88.69 103 LEU A N 1
ATOM 832 C CA . LEU A 1 103 ? -28.996 0.688 24.079 1.00 88.69 103 LEU A CA 1
ATOM 833 C C . LEU A 1 103 ? -28.879 0.211 22.629 1.00 88.69 103 LEU A C 1
ATOM 835 O O . LEU A 1 103 ? -27.956 0.597 21.904 1.00 88.69 103 LEU A O 1
ATOM 839 N N . GLU A 1 104 ? -29.850 -0.587 22.187 1.00 87.25 104 GLU A N 1
ATOM 840 C CA . GLU A 1 104 ? -29.895 -1.133 20.829 1.00 87.25 104 GLU A CA 1
ATOM 841 C C . GLU A 1 104 ? -29.917 -0.015 19.782 1.00 87.25 104 GLU A C 1
ATOM 843 O O . GLU A 1 104 ? -29.156 -0.065 18.819 1.00 87.25 104 GLU A O 1
ATOM 848 N N . GLU A 1 105 ? -30.687 1.053 20.006 1.00 89.44 105 GLU A N 1
ATOM 849 C CA . GLU A 1 105 ? -30.778 2.187 19.083 1.00 89.44 105 GLU A CA 1
ATOM 850 C C . GLU A 1 105 ? -29.446 2.933 18.932 1.00 89.44 105 GLU A C 1
ATOM 852 O O . GLU A 1 105 ? -29.120 3.408 17.841 1.00 89.44 105 GLU A O 1
ATOM 857 N N . PHE A 1 106 ? -28.663 3.030 20.013 1.00 90.38 106 PHE A N 1
ATOM 858 C CA . PHE A 1 106 ? -27.340 3.650 19.975 1.00 90.38 106 PHE A CA 1
ATOM 859 C C . PHE A 1 106 ? -26.368 2.792 19.161 1.00 90.38 106 PHE A C 1
ATOM 861 O O . PHE A 1 106 ? -25.701 3.294 18.255 1.00 90.38 106 PHE A O 1
ATOM 868 N N . LEU A 1 107 ? -26.315 1.488 19.448 1.00 89.56 107 LEU A N 1
ATOM 869 C CA . LEU A 1 107 ? -25.432 0.546 18.757 1.00 89.56 107 LEU A CA 1
ATOM 870 C C . LEU A 1 107 ? -25.816 0.375 17.280 1.00 89.56 107 LEU A C 1
ATOM 872 O O . LEU A 1 107 ? -24.945 0.343 16.408 1.00 89.56 107 LEU A O 1
ATOM 876 N N . GLN A 1 108 ? -27.112 0.343 16.971 1.00 88.56 108 GLN A N 1
ATOM 877 C CA . GLN A 1 108 ? -27.613 0.283 15.601 1.00 88.56 108 GLN A CA 1
ATOM 878 C C . GLN A 1 108 ? -27.189 1.524 14.808 1.00 88.56 108 GLN A C 1
ATOM 880 O O . GLN A 1 108 ? -26.678 1.395 13.698 1.00 88.56 108 GLN A O 1
ATOM 885 N N . ALA A 1 109 ? -27.286 2.720 15.397 1.00 88.56 109 ALA A N 1
ATOM 886 C CA . ALA A 1 109 ? -26.833 3.954 14.754 1.00 88.56 109 ALA A CA 1
ATOM 887 C C . ALA A 1 109 ? -25.314 3.996 14.485 1.00 88.56 109 ALA A C 1
ATOM 889 O O . ALA A 1 109 ? -24.859 4.755 13.626 1.00 88.56 109 ALA A O 1
ATOM 890 N N . LEU A 1 110 ? -24.522 3.183 15.192 1.00 90.88 110 LEU A N 1
ATOM 891 C CA . LEU A 1 110 ? -23.088 3.028 14.944 1.00 90.88 110 LEU A CA 1
ATOM 892 C C . LEU A 1 110 ? -22.757 1.987 13.872 1.00 90.88 110 LEU A C 1
ATOM 894 O O . LEU A 1 110 ? -21.635 1.996 13.365 1.00 90.88 110 LEU A O 1
ATOM 898 N N . SER A 1 111 ? -23.702 1.127 13.498 1.00 86.62 111 SER A N 1
ATOM 899 C CA . SER A 1 111 ? -23.464 0.026 12.553 1.00 86.62 111 SER A CA 1
ATOM 900 C C . SER A 1 111 ? -23.113 0.551 11.152 1.00 86.62 111 SER A C 1
ATOM 902 O O . SER A 1 111 ? -22.153 0.096 10.541 1.00 86.62 111 SER A O 1
ATOM 904 N N . ASP A 1 112 ? -23.750 1.644 10.721 1.00 84.12 112 ASP A N 1
ATOM 905 C CA . ASP A 1 112 ? -23.448 2.343 9.457 1.00 84.12 112 ASP A CA 1
ATOM 906 C C . ASP A 1 112 ? -22.245 3.312 9.546 1.00 84.12 112 ASP A C 1
ATOM 908 O O . ASP A 1 112 ? -22.031 4.167 8.676 1.00 84.12 112 ASP A O 1
ATOM 912 N N . SER A 1 113 ? -21.474 3.264 10.636 1.00 90.50 113 SER A N 1
ATOM 913 C CA . SER A 1 113 ? -20.395 4.218 10.904 1.00 90.50 113 SER A CA 1
ATOM 914 C C . SER A 1 113 ? -19.010 3.696 10.513 1.00 90.50 113 SER A C 1
ATOM 916 O O . SER A 1 113 ? -18.820 2.539 10.163 1.00 90.50 113 SER A O 1
ATOM 918 N N . SER A 1 114 ? -17.999 4.566 10.609 1.00 91.69 114 SER A N 1
ATOM 919 C CA . SER A 1 114 ? -16.588 4.193 10.458 1.00 91.69 114 SER A CA 1
ATOM 920 C C . SER A 1 114 ? -15.935 3.704 11.759 1.00 91.69 114 SER A C 1
ATOM 922 O O . SER A 1 114 ? -14.707 3.613 11.811 1.00 91.69 114 SER A O 1
ATOM 924 N N . ILE A 1 115 ? -16.710 3.431 12.816 1.00 93.38 115 ILE A N 1
ATOM 925 C CA . ILE A 1 115 ? -16.220 2.817 14.058 1.00 93.38 115 ILE A CA 1
ATOM 926 C C . ILE A 1 115 ? -16.217 1.294 13.884 1.00 93.38 115 ILE A C 1
ATOM 928 O O . ILE A 1 115 ? -17.232 0.704 13.524 1.00 93.38 115 ILE A O 1
ATOM 932 N N . LEU A 1 116 ? -15.066 0.673 14.147 1.00 91.81 116 LEU A N 1
ATOM 933 C CA . LEU A 1 116 ? -14.854 -0.775 14.054 1.00 91.81 116 LEU A CA 1
ATOM 934 C C . LEU A 1 116 ? -15.179 -1.490 15.365 1.00 91.81 116 LEU A C 1
ATOM 936 O O . LEU A 1 116 ? -15.787 -2.557 15.365 1.00 91.81 116 LEU A O 1
ATOM 940 N N . PHE A 1 117 ? -14.728 -0.915 16.477 1.00 91.94 117 PHE A N 1
ATOM 941 C CA . PHE A 1 117 ? -14.694 -1.577 17.776 1.00 91.94 117 PHE A CA 1
ATOM 942 C C . PHE A 1 117 ? -14.882 -0.572 18.902 1.00 91.94 117 PHE A C 1
ATOM 944 O O . PHE A 1 117 ? -14.328 0.528 18.835 1.00 91.94 117 PHE A O 1
ATOM 951 N N . ILE A 1 118 ? -15.596 -0.978 19.951 1.00 92.06 118 ILE A N 1
ATOM 952 C CA . ILE A 1 118 ? -15.737 -0.247 21.210 1.00 92.06 118 ILE A CA 1
ATOM 953 C C . ILE A 1 118 ? -15.495 -1.214 22.369 1.00 92.06 118 ILE A C 1
ATOM 955 O O . ILE A 1 118 ? -16.180 -2.229 22.484 1.00 92.06 118 ILE A O 1
ATOM 959 N N . ASN A 1 119 ? -14.558 -0.865 23.247 1.00 91.50 119 ASN A N 1
ATOM 960 C CA . ASN A 1 119 ? -14.430 -1.428 24.585 1.00 91.50 119 ASN A CA 1
ATOM 961 C C . ASN A 1 119 ? -15.179 -0.503 25.551 1.00 91.50 119 ASN A C 1
ATOM 963 O O . ASN A 1 119 ? -14.705 0.599 25.859 1.00 91.50 119 ASN A O 1
ATOM 967 N N . LYS A 1 120 ? -16.354 -0.949 26.002 1.00 89.38 120 LYS A N 1
ATOM 968 C CA . LYS A 1 120 ? -17.268 -0.153 26.830 1.00 89.38 120 LYS A CA 1
ATOM 969 C C . LYS A 1 120 ? -16.702 0.061 28.231 1.00 89.38 120 LYS A C 1
ATOM 971 O O . LYS A 1 120 ? -16.842 1.142 28.791 1.00 89.38 120 LYS A O 1
ATOM 976 N N . LYS A 1 121 ? -16.011 -0.945 28.771 1.00 84.69 121 LYS A N 1
ATOM 977 C CA . LYS A 1 121 ? -15.433 -0.928 30.120 1.00 84.69 121 LYS A CA 1
ATOM 978 C C . LYS A 1 121 ? -14.259 0.043 30.241 1.00 84.69 121 LYS A C 1
ATOM 980 O O . LYS A 1 121 ? -14.151 0.773 31.223 1.00 84.69 121 LYS A O 1
ATOM 985 N N . GLU A 1 122 ? -13.388 0.073 29.236 1.00 85.25 122 GLU A N 1
ATOM 986 C CA . GLU A 1 122 ? -12.209 0.948 29.225 1.00 85.25 122 GLU A CA 1
ATOM 987 C C . GLU A 1 122 ? -12.451 2.319 28.578 1.00 85.25 122 GLU A C 1
ATOM 989 O O . GLU A 1 122 ? -11.546 3.155 28.544 1.00 85.25 122 GLU A O 1
ATOM 994 N N . ASN A 1 123 ? -13.653 2.560 28.051 1.00 87.62 123 ASN A N 1
ATOM 995 C CA . ASN A 1 123 ? -13.993 3.735 27.249 1.00 87.62 123 ASN A CA 1
ATOM 996 C C . ASN A 1 123 ? -13.025 3.961 26.074 1.00 87.62 123 ASN A C 1
ATOM 998 O O . ASN A 1 123 ? -12.502 5.063 25.865 1.00 87.62 123 ASN A O 1
ATOM 1002 N N . ARG A 1 124 ? -12.767 2.905 25.297 1.00 89.69 124 ARG A N 1
ATOM 1003 C CA . ARG A 1 124 ? -11.901 2.957 24.109 1.00 89.69 124 ARG A CA 1
ATOM 1004 C C . ARG A 1 124 ? -12.679 2.600 22.855 1.00 89.69 124 ARG A C 1
ATOM 1006 O O . ARG A 1 124 ? -13.535 1.725 22.894 1.00 89.69 124 ARG A O 1
ATOM 1013 N N . PHE A 1 125 ? -12.351 3.228 21.731 1.00 90.44 125 PHE A N 1
ATOM 1014 C CA . PHE A 1 125 ? -12.851 2.789 20.429 1.00 90.44 125 PHE A CA 1
ATOM 1015 C C . PHE A 1 125 ? -11.787 2.888 19.334 1.00 90.44 125 PHE A C 1
ATOM 1017 O O . PHE A 1 125 ? -10.819 3.650 19.448 1.00 90.44 125 PHE A O 1
ATOM 1024 N N . ILE A 1 126 ? -11.988 2.113 18.268 1.00 90.31 126 ILE A N 1
ATOM 1025 C CA . ILE A 1 126 ? -11.156 2.097 17.060 1.00 90.31 126 ILE A CA 1
ATOM 1026 C C . ILE A 1 126 ? -12.001 2.549 15.871 1.00 90.31 126 ILE A C 1
ATOM 1028 O O . ILE A 1 126 ? -13.108 2.050 15.668 1.00 90.31 126 ILE A O 1
ATOM 1032 N N . GLY A 1 127 ? -11.483 3.487 15.082 1.00 91.19 127 GLY A N 1
ATOM 1033 C CA . GLY A 1 127 ? -12.114 4.000 13.871 1.00 91.19 127 GLY A CA 1
ATOM 1034 C C . GLY A 1 127 ? -11.262 3.808 12.618 1.00 91.19 127 GLY A C 1
ATOM 1035 O O . GLY A 1 127 ? -10.046 3.682 12.698 1.00 91.19 127 GLY A O 1
ATOM 1036 N N . LEU A 1 128 ? -11.905 3.834 11.449 1.00 88.50 128 LEU A N 1
ATOM 1037 C CA . LEU A 1 128 ? -11.261 3.814 10.127 1.00 88.50 128 LEU A CA 1
ATOM 1038 C C . LEU A 1 128 ? -10.790 5.190 9.645 1.00 88.50 128 LEU A C 1
ATOM 1040 O O . LEU A 1 128 ? -10.459 5.322 8.471 1.00 88.50 128 LEU A O 1
ATOM 1044 N N . ASN A 1 129 ? -10.858 6.238 10.469 1.00 87.38 129 ASN A N 1
ATOM 1045 C CA . ASN A 1 129 ? -10.302 7.564 10.174 1.00 87.38 129 ASN A CA 1
ATOM 1046 C C . ASN A 1 129 ? -10.488 8.510 11.368 1.00 87.38 129 ASN A C 1
ATOM 1048 O O . ASN A 1 129 ? -11.180 8.200 12.339 1.00 87.38 129 ASN A O 1
ATOM 1052 N N . ASP A 1 130 ? -9.918 9.712 11.271 1.00 86.25 130 ASP A N 1
ATOM 1053 C CA . ASP A 1 130 ? -10.043 10.745 12.306 1.00 86.25 130 ASP A CA 1
ATOM 1054 C C . ASP A 1 130 ? -11.475 11.282 12.491 1.00 86.25 130 ASP A C 1
ATOM 1056 O O . ASP A 1 130 ? -11.792 11.841 13.542 1.00 86.25 130 ASP A O 1
ATOM 1060 N N . SER A 1 131 ? -12.352 11.094 11.496 1.00 88.12 131 SER A N 1
ATOM 1061 C CA . SER A 1 131 ? -13.767 11.497 11.570 1.00 88.12 131 SER A CA 1
ATOM 1062 C C . SER A 1 131 ? -14.667 10.452 12.233 1.00 88.12 131 SER A C 1
ATOM 1064 O O . SER A 1 131 ? -15.851 10.701 12.446 1.00 88.12 131 SER A O 1
ATOM 1066 N N . ALA A 1 132 ? -14.133 9.281 12.604 1.00 89.31 132 ALA A N 1
ATOM 1067 C CA . ALA A 1 132 ? -14.917 8.230 13.249 1.00 89.31 132 ALA A CA 1
ATOM 1068 C C . ALA A 1 132 ? -15.548 8.700 14.569 1.00 89.31 132 ALA A C 1
ATOM 1070 O O . ALA A 1 132 ? -16.700 8.379 14.843 1.00 89.31 132 ALA A O 1
ATOM 1071 N N . LYS A 1 133 ? -14.850 9.547 15.336 1.00 87.88 133 LYS A N 1
ATOM 1072 C CA . LYS A 1 133 ? -15.389 10.156 16.565 1.00 87.88 133 LYS A CA 1
ATOM 1073 C C . LYS A 1 133 ? -16.665 10.971 16.325 1.00 87.88 133 LYS A C 1
ATOM 1075 O O . LYS A 1 133 ? -17.539 11.004 17.185 1.00 87.88 133 LYS A O 1
ATOM 1080 N N . ASP A 1 134 ? -16.791 11.597 15.153 1.00 88.44 134 ASP A N 1
ATOM 1081 C CA . ASP A 1 134 ? -17.920 12.474 14.832 1.00 88.44 134 ASP A CA 1
ATOM 1082 C C . ASP A 1 134 ? -19.208 11.654 14.631 1.00 88.44 134 ASP A C 1
ATOM 1084 O O . ASP A 1 134 ? -20.310 12.195 14.690 1.00 88.44 134 ASP A O 1
ATOM 1088 N N . ARG A 1 135 ? -19.084 10.328 14.463 1.00 90.50 135 ARG A N 1
ATOM 1089 C CA . ARG A 1 135 ? -20.204 9.382 14.347 1.00 90.50 135 ARG A CA 1
ATOM 1090 C C . ARG A 1 135 ? -20.894 9.077 15.676 1.00 90.50 135 ARG A C 1
ATOM 1092 O O . ARG A 1 135 ? -22.042 8.646 15.662 1.00 90.50 135 ARG A O 1
ATOM 1099 N N . LEU A 1 136 ? -20.250 9.373 16.806 1.00 89.44 136 LEU A N 1
ATOM 1100 C CA . LEU A 1 136 ? -20.859 9.219 18.129 1.00 89.44 136 LEU A CA 1
ATOM 1101 C C . LEU A 1 136 ? -22.012 10.218 18.357 1.00 89.44 136 LEU A C 1
ATOM 1103 O O . LEU A 1 136 ? -22.963 9.889 19.059 1.00 89.44 136 LEU A O 1
ATOM 1107 N N . ILE A 1 137 ? -21.971 11.415 17.750 1.00 89.62 137 ILE A N 1
ATOM 1108 C CA . ILE A 1 137 ? -23.024 12.440 17.909 1.00 89.62 137 ILE A CA 1
ATOM 1109 C C . ILE A 1 137 ? -24.357 11.989 17.278 1.00 89.62 137 ILE A C 1
ATOM 1111 O O . ILE A 1 137 ? -25.369 11.981 17.983 1.00 89.62 137 ILE A O 1
ATOM 1115 N N . PRO A 1 138 ? -24.403 11.568 15.995 1.00 89.00 138 PRO A N 1
ATOM 1116 C CA . PRO A 1 138 ? -25.615 10.995 15.416 1.00 89.00 138 PRO A CA 1
ATOM 1117 C C . PRO A 1 138 ? -26.154 9.797 16.202 1.00 89.00 138 PRO A C 1
ATOM 1119 O O . PRO A 1 138 ? -27.368 9.684 16.357 1.00 89.00 138 PRO A O 1
ATOM 1122 N N . ALA A 1 139 ? -25.276 8.947 16.746 1.00 90.62 139 ALA A N 1
ATOM 1123 C CA . ALA A 1 139 ? -25.688 7.808 17.562 1.00 90.62 139 ALA A CA 1
ATOM 1124 C C . ALA A 1 139 ? -26.330 8.232 18.891 1.00 90.62 139 ALA A C 1
ATOM 1126 O O . ALA A 1 139 ? -27.396 7.728 19.240 1.00 90.62 139 ALA A O 1
ATOM 1127 N N . LEU A 1 140 ? -25.756 9.223 19.585 1.00 89.44 140 LEU A N 1
ATOM 1128 C CA . LEU A 1 140 ? -26.348 9.819 20.791 1.00 89.44 140 LEU A CA 1
ATOM 1129 C C . LEU A 1 140 ? -27.757 10.359 20.534 1.00 89.44 140 LEU A C 1
ATOM 1131 O O . LEU A 1 140 ? -28.671 10.119 21.322 1.00 89.44 140 LEU A O 1
ATOM 1135 N N . LYS A 1 141 ? -27.938 11.063 19.415 1.00 87.94 141 LYS A N 1
ATOM 1136 C CA . LYS A 1 141 ? -29.249 11.567 18.997 1.00 87.94 141 LYS A CA 1
ATOM 1137 C C . LYS A 1 141 ? -30.214 10.419 18.676 1.00 87.94 141 LYS A C 1
ATOM 1139 O O . LYS A 1 141 ? -31.380 10.455 19.066 1.00 87.94 141 LYS A O 1
ATOM 1144 N N . GLY A 1 142 ? -29.728 9.386 17.987 1.00 86.62 142 GLY A N 1
ATOM 1145 C CA . GLY A 1 142 ? -30.490 8.179 17.656 1.00 86.62 142 GLY A CA 1
ATOM 1146 C C . GLY A 1 142 ? -31.025 7.443 18.887 1.00 86.62 142 GLY A C 1
ATOM 1147 O O . GLY A 1 142 ? -32.164 6.976 18.858 1.00 86.62 142 GLY A O 1
ATOM 1148 N N . ALA A 1 143 ? -30.258 7.439 19.982 1.00 88.69 143 ALA A N 1
ATOM 1149 C CA . ALA A 1 143 ? -30.627 6.822 21.257 1.00 88.69 143 ALA A CA 1
ATOM 1150 C C . ALA A 1 143 ? -31.802 7.510 21.978 1.00 88.69 143 ALA A C 1
ATOM 1152 O O . ALA A 1 143 ? -32.384 6.928 22.889 1.00 88.69 143 ALA A O 1
ATOM 1153 N N . LYS A 1 144 ? -32.168 8.746 21.592 1.00 87.75 144 LYS A N 1
ATOM 1154 C CA . LYS A 1 144 ? -33.343 9.481 22.109 1.00 87.75 144 LYS A CA 1
ATOM 1155 C C . LYS A 1 144 ? -33.419 9.543 23.643 1.00 87.75 144 LYS A C 1
ATOM 1157 O O . LYS A 1 144 ? -34.505 9.506 24.223 1.00 87.75 144 LYS A O 1
ATOM 1162 N N . ILE A 1 145 ? -32.269 9.702 24.297 1.00 89.12 145 ILE A N 1
ATOM 1163 C CA . ILE A 1 145 ? -32.114 9.670 25.762 1.00 89.12 145 ILE A CA 1
ATOM 1164 C C . ILE A 1 145 ? -33.078 10.631 26.471 1.00 89.12 145 ILE A C 1
ATOM 1166 O O . ILE A 1 145 ? -33.723 10.257 27.447 1.00 89.12 145 ILE A O 1
ATOM 1170 N N . LEU A 1 146 ? -33.229 11.861 25.967 1.00 89.50 146 LEU A N 1
ATOM 1171 C CA . LEU A 1 146 ? -34.098 12.862 26.598 1.00 89.50 146 LEU A CA 1
ATOM 1172 C C . LEU A 1 146 ? -35.572 12.489 26.487 1.00 89.50 146 LEU A C 1
ATOM 1174 O O . LEU A 1 146 ? -36.334 12.680 27.432 1.00 89.50 146 LEU A O 1
ATOM 1178 N N . LYS A 1 147 ? -35.977 11.916 25.350 1.00 89.00 147 LYS A N 1
ATOM 1179 C CA . LYS A 1 147 ? -37.334 11.403 25.171 1.00 89.00 147 LYS A CA 1
ATOM 1180 C C . LYS A 1 147 ? -37.610 10.273 26.158 1.00 89.00 147 LYS A C 1
ATOM 1182 O O . LYS A 1 147 ? -38.671 10.272 26.778 1.00 89.00 147 LYS A O 1
ATOM 1187 N N . THR A 1 148 ? -36.659 9.358 26.331 1.00 89.88 148 THR A N 1
ATOM 1188 C CA . THR A 1 148 ? -36.749 8.280 27.322 1.00 89.88 148 THR A CA 1
ATOM 1189 C C . THR A 1 148 ? -36.881 8.847 28.733 1.00 89.88 148 THR A C 1
ATOM 1191 O O . THR A 1 148 ? -37.812 8.473 29.438 1.00 89.88 148 THR A O 1
ATOM 1194 N N . LEU A 1 149 ? -36.047 9.819 29.113 1.00 91.69 149 LEU A N 1
ATOM 1195 C CA . LEU A 1 149 ? -36.131 10.508 30.405 1.00 91.69 149 LEU A CA 1
ATOM 1196 C C . LEU A 1 149 ? -37.501 11.172 30.637 1.00 91.69 149 LEU A C 1
ATOM 1198 O O . LEU A 1 149 ? -38.092 11.011 31.702 1.00 91.69 149 LEU A O 1
ATOM 1202 N N . ILE A 1 150 ? -38.041 11.881 29.640 1.00 92.25 150 ILE A N 1
ATOM 1203 C CA . ILE A 1 150 ? -39.351 12.550 29.738 1.00 92.25 150 ILE A CA 1
ATOM 1204 C C . ILE A 1 150 ? -40.479 11.539 29.966 1.00 92.25 150 ILE A C 1
ATOM 1206 O O . ILE A 1 150 ? -41.415 11.816 30.718 1.00 92.25 150 ILE A O 1
ATOM 1210 N N . LEU A 1 151 ? -40.408 10.355 29.353 1.00 91.69 151 LEU A N 1
ATOM 1211 C CA . LEU A 1 151 ? -41.419 9.312 29.546 1.00 91.69 151 LEU A CA 1
ATOM 1212 C C . LEU A 1 151 ? -41.476 8.801 30.995 1.00 91.69 151 LEU A C 1
ATOM 1214 O O . LEU A 1 151 ? -42.558 8.397 31.428 1.00 91.69 151 LEU A O 1
ATOM 1218 N N . GLN A 1 152 ? -40.373 8.902 31.746 1.00 93.38 152 GLN A N 1
ATOM 1219 C CA . GLN A 1 152 ? -40.283 8.504 33.157 1.00 93.38 152 GLN A CA 1
ATOM 1220 C C . GLN A 1 152 ? -40.882 9.522 34.137 1.00 93.38 152 GLN A C 1
ATOM 1222 O O . GLN A 1 152 ? -40.947 9.269 35.342 1.00 93.38 152 GLN A O 1
ATOM 1227 N N . LEU A 1 153 ? -41.341 10.681 33.659 1.00 92.25 153 LEU A N 1
ATOM 1228 C CA . LEU A 1 153 ? -42.029 11.654 34.506 1.00 92.25 153 LEU A CA 1
ATOM 1229 C C . LEU A 1 153 ? -43.408 11.120 34.944 1.00 92.25 153 LEU A C 1
ATOM 1231 O O . LEU A 1 153 ? -44.082 10.407 34.202 1.00 92.25 153 LEU A O 1
ATOM 1235 N N . LYS A 1 154 ? -43.887 11.483 36.136 1.00 90.94 154 LYS A N 1
ATOM 1236 C CA . LYS A 1 154 ? -45.224 11.077 36.622 1.00 90.94 154 LYS A CA 1
ATOM 1237 C C . LYS A 1 154 ? -46.365 11.862 35.972 1.00 90.94 154 LYS A C 1
ATOM 1239 O O . LYS A 1 154 ? -47.427 11.311 35.699 1.00 90.94 154 LYS A O 1
ATOM 1244 N N . SER A 1 155 ? -46.165 13.159 35.744 1.00 88.62 155 SER A N 1
ATOM 1245 C CA . SER A 1 155 ? -47.229 14.078 35.324 1.00 88.62 155 SER A CA 1
ATOM 1246 C C . SER A 1 155 ? -47.340 14.197 33.804 1.00 88.62 155 SER A C 1
ATOM 1248 O O . SER A 1 155 ? -46.440 14.720 33.148 1.00 88.62 155 SER A O 1
ATOM 1250 N N . GLU A 1 156 ? -48.499 13.831 33.247 1.00 88.19 156 GLU A N 1
ATOM 1251 C CA . GLU A 1 156 ? -48.803 14.008 31.816 1.00 88.19 156 GLU A CA 1
ATOM 1252 C C . GLU A 1 156 ? -48.752 15.475 31.363 1.00 88.19 156 GLU A C 1
ATOM 1254 O O . GLU A 1 156 ? -48.446 15.762 30.207 1.00 88.19 156 GLU A O 1
ATOM 1259 N N . LYS A 1 157 ? -48.986 16.431 32.273 1.00 87.44 157 LYS A N 1
ATOM 1260 C CA . LYS A 1 157 ? -48.847 17.861 31.961 1.00 87.44 157 LYS A CA 1
ATOM 1261 C C . LYS A 1 157 ? -47.390 18.258 31.753 1.00 87.44 157 LYS A C 1
ATOM 1263 O O . LYS A 1 157 ? -47.096 18.955 30.788 1.00 87.44 157 LYS A O 1
ATOM 1268 N N . ILE A 1 158 ? -46.489 17.801 32.630 1.00 90.44 158 ILE A N 1
ATOM 1269 C CA . ILE A 1 158 ? -45.049 18.080 32.502 1.00 90.44 158 ILE A CA 1
ATOM 1270 C C . ILE A 1 158 ? -44.522 17.411 31.227 1.00 90.44 158 ILE A C 1
ATOM 1272 O O . ILE A 1 158 ? -43.870 18.073 30.421 1.00 90.44 158 ILE A O 1
ATOM 1276 N N . LYS A 1 159 ? -44.904 16.147 30.977 1.00 90.81 159 LYS A N 1
ATOM 1277 C CA . LYS A 1 159 ? -44.588 15.452 29.718 1.00 90.81 159 LYS A CA 1
ATOM 1278 C C . LYS A 1 159 ? -45.045 16.247 28.502 1.00 90.81 159 LYS A C 1
ATOM 1280 O O . LYS A 1 159 ? -44.240 16.504 27.616 1.00 90.81 159 LYS A O 1
ATOM 1285 N N . GLY A 1 160 ? -46.314 16.661 28.470 1.00 87.56 160 GLY A N 1
ATOM 1286 C CA . GLY A 1 160 ? -46.897 17.430 27.368 1.00 87.56 160 GLY A CA 1
ATOM 1287 C C . GLY A 1 160 ? -46.145 18.730 27.072 1.00 87.56 160 GLY A C 1
ATOM 1288 O O . GLY A 1 160 ? -45.914 19.049 25.907 1.00 87.56 160 GLY A O 1
ATOM 1289 N N . SER A 1 161 ? -45.692 19.440 28.109 1.00 86.69 161 SER A N 1
ATOM 1290 C CA . SER A 1 161 ? -44.878 20.655 27.960 1.00 86.69 161 SER A CA 1
ATOM 1291 C C . SER A 1 161 ? -43.496 20.389 27.354 1.00 86.69 161 SER A C 1
ATOM 1293 O O . SER A 1 161 ? -42.959 21.250 26.660 1.00 86.69 161 SER A O 1
ATOM 1295 N N . LEU A 1 162 ? -42.936 19.197 27.575 1.00 89.56 162 LEU A N 1
ATOM 1296 C CA . LEU A 1 162 ? -41.608 18.797 27.098 1.00 89.56 162 LEU A CA 1
ATOM 1297 C C . LEU A 1 162 ? -41.639 17.958 25.811 1.00 89.56 162 LEU A C 1
ATOM 1299 O O . LEU A 1 162 ? -40.589 17.654 25.253 1.00 89.56 162 LEU A O 1
ATOM 1303 N N . GLN A 1 163 ? -42.819 17.620 25.282 1.00 80.88 163 GLN A N 1
ATOM 1304 C CA . GLN A 1 163 ? -42.965 16.740 24.112 1.00 80.88 163 GLN A CA 1
ATOM 1305 C C . GLN A 1 163 ? -42.246 17.225 22.845 1.00 80.88 163 GLN A C 1
ATOM 1307 O O . GLN A 1 163 ? -41.980 16.406 21.975 1.00 80.88 163 GLN A O 1
ATOM 1312 N N . LYS A 1 164 ? -41.951 18.527 22.727 1.00 82.12 164 LYS A N 1
ATOM 1313 C CA . LYS A 1 164 ? -41.271 19.131 21.564 1.00 82.12 164 LYS A CA 1
ATOM 1314 C C . LYS A 1 164 ? -39.767 19.327 21.760 1.00 82.12 164 LYS A C 1
ATOM 1316 O O . LYS A 1 164 ? -39.148 20.040 20.972 1.00 82.12 164 LYS A O 1
ATOM 1321 N N . ILE A 1 165 ? -39.180 18.782 22.827 1.00 80.12 165 ILE A N 1
ATOM 1322 C CA . ILE A 1 165 ? -37.753 18.984 23.109 1.00 80.12 165 ILE A CA 1
ATOM 1323 C C . ILE A 1 165 ? -36.863 18.398 22.008 1.00 80.12 165 ILE A C 1
ATOM 1325 O O . ILE A 1 165 ? -35.819 18.958 21.684 1.00 80.12 165 ILE A O 1
ATOM 1329 N N . ASP A 1 166 ? -37.339 17.330 21.370 1.00 71.75 166 ASP A N 1
ATOM 1330 C CA . ASP A 1 166 ? -36.717 16.663 20.231 1.00 71.75 166 ASP A CA 1
ATOM 1331 C C . ASP A 1 166 ? -36.545 17.592 19.016 1.00 71.75 166 ASP A C 1
ATOM 1333 O O . ASP A 1 166 ? -35.580 17.455 18.265 1.00 71.75 166 ASP A O 1
ATOM 1337 N N . MET A 1 167 ? -37.415 18.597 18.850 1.00 77.19 167 MET A N 1
ATOM 1338 C CA . MET A 1 167 ? -37.277 19.625 17.809 1.00 77.19 167 MET A CA 1
ATOM 1339 C C . MET A 1 167 ? -36.040 20.513 18.000 1.00 77.19 167 MET A C 1
ATOM 1341 O O . MET A 1 167 ? -35.596 21.151 17.043 1.00 77.19 167 MET A O 1
ATOM 1345 N N . PHE A 1 168 ? -35.494 20.578 19.216 1.00 77.56 168 PHE A N 1
ATOM 1346 C CA . PHE A 1 168 ? -34.312 21.375 19.540 1.00 77.56 168 PHE A CA 1
ATOM 1347 C C . PHE A 1 168 ? -33.020 20.542 19.544 1.00 77.56 168 PHE A C 1
ATOM 1349 O O . PHE A 1 168 ? -31.930 21.122 19.530 1.00 77.56 168 PHE A O 1
ATOM 1356 N N . GLU A 1 169 ? -33.114 19.208 19.480 1.00 81.69 169 GLU A N 1
ATOM 1357 C CA . GLU A 1 169 ? -31.961 18.308 19.414 1.00 81.69 169 GLU A CA 1
ATOM 1358 C C . GLU A 1 169 ? -31.233 18.406 18.060 1.00 81.69 169 GLU A C 1
ATOM 1360 O O . GLU A 1 169 ? -31.713 18.000 16.992 1.00 81.69 169 GLU A O 1
ATOM 1365 N N . ASN A 1 170 ? -30.007 18.916 18.102 1.00 82.00 170 ASN A N 1
ATOM 1366 C CA . ASN A 1 170 ? -29.131 19.058 16.943 1.00 82.00 170 ASN A CA 1
ATOM 1367 C C . ASN A 1 170 ? -27.676 18.746 17.319 1.00 82.00 170 ASN A C 1
ATOM 1369 O O . ASN A 1 170 ? -27.339 18.639 18.495 1.00 82.00 170 ASN A O 1
ATOM 1373 N N . ASP A 1 171 ? -26.799 18.626 16.326 1.00 83.06 171 ASP A N 1
ATOM 1374 C CA . ASP A 1 171 ? -25.407 18.219 16.549 1.00 83.06 171 ASP A CA 1
ATOM 1375 C C . ASP A 1 171 ? -24.644 19.178 17.478 1.00 83.06 171 ASP A C 1
ATOM 1377 O O . ASP A 1 171 ? -23.789 18.746 18.249 1.00 83.06 171 ASP A O 1
ATOM 1381 N N . PHE A 1 172 ? -24.968 20.479 17.455 1.00 81.88 172 PHE A N 1
ATOM 1382 C CA . PHE A 1 172 ? -24.343 21.467 18.338 1.00 81.88 172 PHE A CA 1
ATOM 1383 C C . PHE A 1 172 ? -24.708 21.225 19.805 1.00 81.88 172 PHE A C 1
ATOM 1385 O O . PHE A 1 172 ? -23.859 21.388 20.678 1.00 81.88 172 PHE A O 1
ATOM 1392 N N . PHE A 1 173 ? -25.940 20.786 20.061 1.00 81.69 173 PHE A N 1
ATOM 1393 C CA . PHE A 1 173 ? -26.437 20.476 21.398 1.00 81.69 173 PHE A CA 1
ATOM 1394 C C . PHE A 1 173 ? -25.662 19.327 22.067 1.00 81.69 173 PHE A C 1
ATOM 1396 O O . PHE A 1 173 ? -25.402 19.383 23.264 1.00 81.69 173 PHE A O 1
ATOM 1403 N N . TYR A 1 174 ? -25.216 18.337 21.284 1.00 85.56 174 TYR A N 1
ATOM 1404 C CA . TYR A 1 174 ? -24.437 17.186 21.769 1.00 85.56 174 TYR A CA 1
ATOM 1405 C C . TYR A 1 174 ? -22.917 17.352 21.644 1.00 85.56 174 TYR A C 1
ATOM 1407 O O . TYR A 1 174 ? -22.146 16.482 22.055 1.00 85.56 174 TYR A O 1
ATOM 1415 N N . ARG A 1 175 ? -22.443 18.462 21.070 1.00 80.62 175 ARG A N 1
ATOM 1416 C CA . ARG A 1 175 ? -21.023 18.636 20.739 1.00 80.62 175 ARG A CA 1
ATOM 1417 C C . ARG A 1 175 ? -20.113 18.624 21.969 1.00 80.62 175 ARG A C 1
ATOM 1419 O O . ARG A 1 175 ? -18.985 18.151 21.878 1.00 80.62 175 ARG A O 1
ATOM 1426 N N . SER A 1 176 ? -20.579 19.154 23.098 1.00 82.06 176 SER A N 1
ATOM 1427 C CA . SER A 1 176 ? -19.837 19.167 24.368 1.00 82.06 176 SER A CA 1
ATOM 1428 C C . SER A 1 176 ? -19.975 17.869 25.169 1.00 82.06 176 SER A C 1
ATOM 1430 O O . SER A 1 176 ? -19.260 17.688 26.151 1.00 82.06 176 SER A O 1
ATOM 1432 N N . THR A 1 177 ? -20.867 16.967 24.758 1.00 86.38 177 THR A N 1
ATOM 1433 C CA . THR A 1 177 ? -21.164 15.711 25.459 1.00 86.38 177 THR A CA 1
ATOM 1434 C C . THR A 1 177 ? -20.090 14.661 25.230 1.00 86.38 177 THR A C 1
ATOM 1436 O O . THR A 1 177 ? -19.897 13.803 26.083 1.00 86.38 177 THR A O 1
ATOM 1439 N N . ILE A 1 178 ? -19.388 14.706 24.096 1.00 85.06 178 ILE A N 1
ATOM 1440 C CA . ILE A 1 178 ? -18.349 13.731 23.755 1.00 85.06 178 ILE A CA 1
ATOM 1441 C C . ILE A 1 178 ? -16.984 14.393 23.862 1.00 85.06 178 ILE A C 1
ATOM 1443 O O . ILE A 1 178 ? -16.631 15.280 23.084 1.00 85.06 178 ILE A O 1
ATOM 1447 N N . GLN A 1 179 ? -16.184 13.904 24.800 1.00 87.00 179 GLN A N 1
ATOM 1448 C CA . GLN A 1 179 ? -14.757 14.179 24.855 1.00 87.00 179 GLN A CA 1
ATOM 1449 C C . GLN A 1 179 ? -14.028 12.966 24.296 1.00 87.00 179 GLN A C 1
ATOM 1451 O O . GLN A 1 179 ? -14.250 11.846 24.742 1.00 87.00 179 GLN A O 1
ATOM 1456 N N . SER A 1 180 ? -13.159 13.171 23.313 1.00 86.88 180 SER A N 1
ATOM 1457 C CA . SER A 1 180 ? -12.390 12.084 22.708 1.00 86.88 180 SER A CA 1
ATOM 1458 C C . SER A 1 180 ? -10.946 12.513 22.505 1.00 86.88 180 SER A C 1
ATOM 1460 O O . SER A 1 180 ? -10.697 13.525 21.844 1.00 86.88 180 SER A O 1
ATOM 1462 N N . ASN A 1 181 ? -10.010 11.713 23.003 1.00 89.06 181 ASN A N 1
ATOM 1463 C CA . ASN A 1 181 ? -8.578 11.939 22.863 1.00 89.06 181 ASN A CA 1
ATOM 1464 C C . ASN A 1 181 ? -7.975 10.843 21.990 1.00 89.06 181 ASN A C 1
ATOM 1466 O O . ASN A 1 181 ? -7.988 9.665 22.365 1.00 89.06 181 ASN A O 1
ATOM 1470 N N . LYS A 1 182 ? -7.443 11.243 20.831 1.00 89.25 182 LYS A N 1
ATOM 1471 C CA . LYS A 1 182 ? -6.717 10.338 19.937 1.00 89.25 182 LYS A CA 1
ATOM 1472 C C . LYS A 1 182 ? -5.472 9.828 20.658 1.00 89.25 182 LYS A C 1
ATOM 1474 O O . LYS A 1 182 ? -4.725 10.623 21.224 1.00 89.25 182 LYS A O 1
ATOM 1479 N N . GLN A 1 183 ? -5.274 8.520 20.642 1.00 86.38 183 GLN A N 1
ATOM 1480 C CA . GLN A 1 183 ? -4.074 7.877 21.159 1.00 86.38 183 GLN A CA 1
ATOM 1481 C C . GLN A 1 183 ? -3.035 7.792 20.043 1.00 86.38 183 GLN A C 1
ATOM 1483 O O . GLN A 1 183 ? -3.359 7.433 18.905 1.00 86.38 183 GLN A O 1
ATOM 1488 N N . GLU A 1 184 ? -1.785 8.121 20.362 1.00 79.06 184 GLU A N 1
ATOM 1489 C CA . GLU A 1 184 ? -0.672 7.742 19.498 1.00 79.06 184 GLU A CA 1
ATOM 1490 C C . GLU A 1 184 ? -0.524 6.223 19.549 1.00 79.06 184 GLU A C 1
ATOM 1492 O O . GLU A 1 184 ? -0.601 5.618 20.613 1.00 79.06 184 GLU A O 1
ATOM 1497 N N . SER A 1 185 ? -0.365 5.605 18.386 1.00 71.31 185 SER A N 1
ATOM 1498 C CA . SER A 1 185 ? -0.225 4.158 18.265 1.00 71.31 185 SER A CA 1
ATOM 1499 C C . SER A 1 185 ? 0.905 3.844 17.309 1.00 71.31 185 SER A C 1
ATOM 1501 O O . SER A 1 185 ? 1.213 4.620 16.394 1.00 71.31 185 SER A O 1
ATOM 1503 N N . GLN A 1 186 ? 1.533 2.694 17.529 1.00 74.88 186 GLN A N 1
ATOM 1504 C CA . GLN A 1 186 ? 2.417 2.146 16.519 1.00 74.88 186 GLN A CA 1
ATOM 1505 C C . GLN A 1 186 ? 1.604 1.769 15.268 1.00 74.88 186 GLN A C 1
ATOM 1507 O O . GLN A 1 186 ? 0.382 1.624 15.327 1.00 74.88 186 GLN A O 1
ATOM 1512 N N . PRO A 1 187 ? 2.253 1.638 14.104 1.00 75.81 187 PRO A N 1
ATOM 1513 C CA . PRO A 1 187 ? 1.617 1.061 12.930 1.00 75.81 187 PRO A CA 1
ATOM 1514 C C . PRO A 1 187 ? 1.109 -0.351 13.259 1.00 75.81 187 PRO A C 1
ATOM 1516 O O . PRO A 1 187 ? 1.903 -1.238 13.564 1.00 75.81 187 PRO A O 1
ATOM 1519 N N . LEU A 1 188 ? -0.208 -0.544 13.211 1.00 79.25 188 LEU A N 1
ATOM 1520 C CA . LEU A 1 188 ? -0.871 -1.790 13.589 1.00 79.25 188 LEU A CA 1
ATOM 1521 C C . LEU A 1 188 ? -1.775 -2.281 12.459 1.00 79.25 188 LEU A C 1
ATOM 1523 O O . LEU A 1 188 ? -2.217 -1.515 11.598 1.00 79.25 188 LEU A O 1
ATOM 1527 N N . LEU A 1 189 ? -2.034 -3.584 12.467 1.00 87.31 189 LEU A N 1
ATOM 1528 C CA . LEU A 1 189 ? -3.070 -4.205 11.652 1.00 87.31 189 LEU A CA 1
ATOM 1529 C C . LEU A 1 189 ? -4.400 -4.115 12.403 1.00 87.31 189 LEU A C 1
ATOM 1531 O O . LEU A 1 189 ? -4.422 -4.253 13.623 1.00 87.31 189 LEU A O 1
ATOM 1535 N N . VAL A 1 190 ? -5.512 -3.926 11.684 1.00 86.81 190 VAL A N 1
ATOM 1536 C CA . VAL A 1 190 ? -6.859 -3.943 12.294 1.00 86.81 190 VAL A CA 1
ATOM 1537 C C . VAL A 1 190 ? -7.141 -5.274 12.987 1.00 86.81 190 VAL A C 1
ATOM 1539 O O . VAL A 1 190 ? -7.788 -5.321 14.029 1.00 86.81 190 VAL A O 1
ATOM 1542 N N . CYS A 1 191 ? -6.688 -6.357 12.368 1.00 89.75 191 CYS A N 1
ATOM 1543 C CA . CYS A 1 191 ? -6.926 -7.723 12.788 1.00 89.75 191 CYS A CA 1
ATOM 1544 C C . CYS A 1 191 ? -5.712 -8.577 12.418 1.00 89.75 191 CYS A C 1
ATOM 1546 O O . CYS A 1 191 ? -5.066 -8.359 11.389 1.00 89.75 191 CYS A O 1
ATOM 1548 N N . ILE A 1 192 ? -5.394 -9.541 13.274 1.00 93.00 192 ILE A N 1
ATOM 1549 C CA . ILE A 1 192 ? -4.232 -10.416 13.124 1.00 93.00 192 ILE A CA 1
ATOM 1550 C C . ILE A 1 192 ? -4.704 -11.856 13.264 1.00 93.00 192 ILE A C 1
ATOM 1552 O O . ILE A 1 192 ? -5.276 -12.189 14.302 1.00 93.00 192 ILE A O 1
ATOM 1556 N N . PRO A 1 193 ? -4.466 -12.726 12.268 1.00 94.19 193 PRO A N 1
ATOM 1557 C CA . PRO A 1 193 ? -4.777 -14.139 12.398 1.00 94.19 193 PRO A CA 1
ATOM 1558 C C . PRO A 1 193 ? -4.071 -14.736 13.614 1.00 94.19 193 PRO A C 1
ATOM 1560 O O . PRO A 1 193 ? -2.853 -14.604 13.770 1.00 94.19 193 PRO A O 1
ATOM 1563 N N . GLN A 1 194 ? -4.816 -15.441 14.461 1.00 94.00 194 GLN A N 1
ATOM 1564 C CA . GLN A 1 194 ? -4.267 -16.049 15.670 1.00 94.00 194 GLN A CA 1
ATOM 1565 C C . GLN A 1 194 ? -3.173 -17.083 15.371 1.00 94.00 194 GLN A C 1
ATOM 1567 O O . GLN A 1 194 ? -2.337 -17.368 16.223 1.00 94.00 194 GLN A O 1
ATOM 1572 N N . SER A 1 195 ? -3.146 -17.618 14.145 1.00 95.44 195 SER A N 1
ATOM 1573 C CA . SER A 1 195 ? -2.107 -18.520 13.645 1.00 95.44 195 SER A CA 1
ATOM 1574 C C . SER A 1 195 ? -0.716 -17.883 13.563 1.00 95.44 195 SER A C 1
ATOM 1576 O O . SER A 1 195 ? 0.266 -18.613 13.450 1.00 95.44 195 SER A O 1
ATOM 1578 N N . LEU A 1 196 ? -0.613 -16.549 13.597 1.00 96.31 196 LEU A N 1
ATOM 1579 C CA . LEU A 1 196 ? 0.670 -15.840 13.637 1.00 96.31 196 LEU A CA 1
ATOM 1580 C C . LEU A 1 196 ? 1.232 -15.723 15.057 1.00 96.31 196 LEU A C 1
ATOM 1582 O O . LEU A 1 196 ? 2.427 -15.485 15.222 1.00 96.31 196 LEU A O 1
ATOM 1586 N N . LEU A 1 197 ? 0.385 -15.872 16.076 1.00 96.25 197 LEU A N 1
ATOM 1587 C CA . LEU A 1 197 ? 0.745 -15.597 17.460 1.00 96.25 197 LEU A CA 1
ATOM 1588 C C . LEU A 1 197 ? 1.522 -16.755 18.089 1.00 96.25 197 LEU A C 1
ATOM 1590 O O . LEU A 1 197 ? 1.206 -17.932 17.897 1.00 96.25 197 LEU A O 1
ATOM 1594 N N . ASN A 1 198 ? 2.500 -16.411 18.919 1.00 95.25 198 ASN A N 1
ATOM 1595 C CA . ASN A 1 198 ? 3.183 -17.344 19.793 1.00 95.25 198 ASN A CA 1
ATOM 1596 C C . ASN A 1 198 ? 2.345 -17.559 21.058 1.00 95.25 198 ASN A C 1
ATOM 1598 O O . ASN A 1 198 ? 2.396 -16.780 22.006 1.00 95.25 198 ASN A O 1
ATOM 1602 N N . ARG A 1 199 ? 1.583 -18.654 21.100 1.00 89.44 199 ARG A N 1
ATOM 1603 C CA . ARG A 1 199 ? 0.722 -18.976 22.251 1.00 89.44 199 ARG A CA 1
ATOM 1604 C C . ARG A 1 199 ? 1.483 -19.218 23.558 1.00 89.44 199 ARG A C 1
ATOM 1606 O O . ARG A 1 199 ? 0.860 -19.208 24.608 1.00 89.44 199 ARG A O 1
ATOM 1613 N N . ALA A 1 200 ? 2.798 -19.440 23.524 1.00 93.31 200 ALA A N 1
ATOM 1614 C CA . ALA A 1 200 ? 3.584 -19.622 24.744 1.00 93.31 200 ALA A CA 1
ATOM 1615 C C . ALA A 1 200 ? 3.831 -18.306 25.502 1.00 93.31 200 ALA A C 1
ATOM 1617 O O . ALA A 1 200 ? 4.130 -18.347 26.692 1.00 93.31 200 ALA A O 1
ATOM 1618 N N . THR A 1 201 ? 3.716 -17.155 24.831 1.00 94.31 201 THR A N 1
ATOM 1619 C CA . THR A 1 201 ? 3.936 -15.829 25.435 1.00 94.31 201 THR A CA 1
ATOM 1620 C C . THR A 1 201 ? 2.636 -15.127 25.826 1.00 94.31 201 THR A C 1
ATOM 1622 O O . THR A 1 201 ? 2.677 -14.039 26.398 1.00 94.31 201 THR A O 1
ATOM 1625 N N . LEU A 1 202 ? 1.486 -15.744 25.535 1.00 96.00 202 LEU A N 1
ATOM 1626 C CA . LEU A 1 202 ? 0.162 -15.162 25.724 1.00 96.00 202 LEU A CA 1
ATOM 1627 C C . LEU A 1 202 ? -0.735 -16.074 26.559 1.00 96.00 202 LEU A C 1
ATOM 1629 O O . LEU A 1 202 ? -0.814 -17.281 26.329 1.00 96.00 202 LEU A O 1
ATOM 1633 N N . LYS A 1 203 ? -1.474 -15.468 27.481 1.00 95.88 203 LYS A N 1
ATOM 1634 C CA . LYS A 1 203 ? -2.584 -16.083 28.206 1.00 95.88 203 LYS A CA 1
ATOM 1635 C C . LYS A 1 203 ? -3.892 -15.565 27.619 1.00 95.88 203 LYS A C 1
ATOM 1637 O O . LYS A 1 203 ? -4.003 -14.383 27.321 1.00 95.88 203 LYS A O 1
ATOM 1642 N N . ALA A 1 204 ? -4.868 -16.450 27.445 1.00 95.81 204 ALA A N 1
ATOM 1643 C CA . ALA A 1 204 ? -6.213 -16.089 27.016 1.00 95.81 204 ALA A CA 1
ATOM 1644 C C . ALA A 1 204 ? -7.183 -16.247 28.190 1.00 95.81 204 ALA A C 1
ATOM 1646 O O . ALA A 1 204 ? -7.255 -17.324 28.787 1.00 95.81 204 ALA A O 1
ATOM 1647 N N . GLU A 1 205 ? -7.925 -15.192 28.504 1.00 95.62 205 GLU A N 1
ATOM 1648 C CA . GLU A 1 205 ? -8.973 -15.208 29.525 1.00 95.62 205 GLU A CA 1
ATOM 1649 C C . GLU A 1 205 ? -10.317 -14.862 28.894 1.00 95.62 205 GLU A C 1
ATOM 1651 O O . GLU A 1 205 ? -10.437 -13.849 28.207 1.00 95.62 205 GLU A O 1
ATOM 1656 N N . PHE A 1 206 ? -11.334 -15.697 29.117 1.00 95.62 206 PHE A N 1
ATOM 1657 C CA . PHE A 1 206 ? -12.681 -15.407 28.635 1.00 95.62 206 PHE A CA 1
ATOM 1658 C C . PHE A 1 206 ? -13.214 -14.128 29.273 1.00 95.62 206 PHE A C 1
ATOM 1660 O O . PHE A 1 206 ? -13.117 -13.933 30.486 1.00 95.62 206 PHE A O 1
ATOM 1667 N N . VAL A 1 207 ? -13.807 -13.284 28.440 1.00 94.81 207 VAL A N 1
ATOM 1668 C CA . VAL A 1 207 ? -14.422 -12.022 28.851 1.00 94.81 207 VAL A CA 1
ATOM 1669 C C . VAL A 1 207 ? -15.882 -11.993 28.438 1.00 94.81 207 VAL A C 1
ATOM 1671 O O . VAL A 1 207 ? -16.296 -12.706 27.522 1.00 94.81 207 VAL A O 1
ATOM 1674 N N . ASP A 1 208 ? -16.667 -11.159 29.115 1.00 92.50 208 ASP A N 1
ATOM 1675 C CA . ASP A 1 208 ? -18.048 -10.946 28.716 1.00 92.50 208 ASP A CA 1
ATOM 1676 C C . ASP A 1 208 ? -18.083 -10.220 27.365 1.00 92.50 208 ASP A C 1
ATOM 1678 O O . ASP A 1 208 ? -17.589 -9.100 27.223 1.00 92.50 208 ASP A O 1
ATOM 1682 N N . ARG A 1 209 ? -18.682 -10.852 26.351 1.00 89.50 209 ARG A N 1
ATOM 1683 C CA . ARG A 1 209 ? -18.844 -10.249 25.023 1.00 89.50 209 ARG A CA 1
ATOM 1684 C C . ARG A 1 209 ? -19.641 -8.946 25.067 1.00 89.50 209 ARG A C 1
ATOM 1686 O O . ARG A 1 209 ? -19.446 -8.111 24.187 1.00 89.50 209 ARG A O 1
ATOM 1693 N N . TYR A 1 210 ? -20.522 -8.764 26.055 1.00 89.62 210 TYR A N 1
ATOM 1694 C CA . TYR A 1 210 ? -21.347 -7.562 26.186 1.00 89.62 210 TYR A CA 1
ATOM 1695 C C . TYR A 1 210 ? -20.538 -6.323 26.586 1.00 89.62 210 TYR A C 1
ATOM 1697 O O . TYR A 1 210 ? -20.989 -5.213 26.287 1.00 89.62 210 TYR A O 1
ATOM 1705 N N . ASP A 1 211 ? -19.332 -6.493 27.143 1.00 91.25 211 ASP A N 1
ATOM 1706 C CA . ASP A 1 211 ? -18.383 -5.399 27.411 1.00 91.25 211 ASP A CA 1
ATOM 1707 C C . ASP A 1 211 ? -17.826 -4.777 26.118 1.00 91.25 211 ASP A C 1
ATOM 1709 O O . ASP A 1 211 ? -17.217 -3.700 26.138 1.00 91.25 211 ASP A O 1
ATO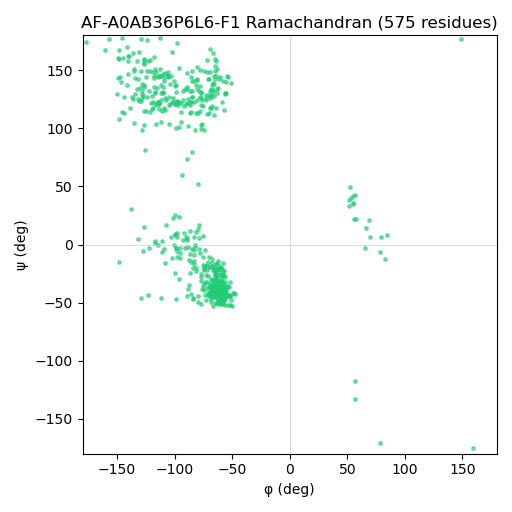M 1713 N N . PHE A 1 212 ? -18.049 -5.429 24.976 1.00 92.50 212 PHE A N 1
ATOM 1714 C CA . PHE A 1 212 ? -17.512 -5.036 23.685 1.00 92.50 212 PHE A CA 1
ATOM 1715 C C . PHE A 1 212 ? -18.625 -4.847 22.657 1.00 92.50 212 PHE A C 1
ATOM 1717 O O . PHE A 1 212 ? -19.669 -5.498 22.681 1.00 92.50 212 PHE A O 1
ATOM 1724 N N . TRP A 1 213 ? -18.399 -3.941 21.715 1.00 93.00 213 TRP A N 1
ATOM 1725 C CA . TRP A 1 213 ? -19.207 -3.831 20.507 1.00 93.00 213 TRP A CA 1
ATOM 1726 C C . TRP A 1 213 ? -18.297 -3.867 19.284 1.00 93.00 213 TRP A C 1
ATOM 1728 O O . TRP A 1 213 ? -17.243 -3.227 19.265 1.00 93.00 213 TRP A O 1
ATOM 1738 N N . LEU A 1 214 ? -18.703 -4.637 18.278 1.00 93.06 214 LEU A N 1
ATOM 1739 C CA . LEU A 1 214 ? -17.963 -4.862 17.043 1.00 93.06 214 LEU A CA 1
ATOM 1740 C C . LEU A 1 214 ? -18.875 -4.590 15.856 1.00 93.06 214 LEU A C 1
ATOM 1742 O O . LEU A 1 214 ? -19.990 -5.105 15.789 1.00 93.06 214 LEU A O 1
ATOM 1746 N N . ASN A 1 215 ? -18.372 -3.824 14.896 1.00 93.38 215 ASN A N 1
ATOM 1747 C CA . ASN A 1 215 ? -19.070 -3.576 13.647 1.00 93.38 215 ASN A CA 1
ATOM 1748 C C . ASN A 1 215 ? -18.797 -4.707 12.646 1.00 93.38 215 ASN A C 1
ATOM 1750 O O . ASN A 1 215 ? -17.938 -4.590 11.768 1.00 93.38 215 ASN A O 1
ATOM 1754 N N . PHE A 1 216 ? -19.498 -5.829 12.807 1.00 91.25 216 PHE A N 1
ATOM 1755 C CA . PHE A 1 216 ? -19.285 -7.030 11.996 1.00 91.25 216 PHE A CA 1
ATOM 1756 C C . PHE A 1 216 ? -19.460 -6.782 10.491 1.00 91.25 216 PHE A C 1
ATOM 1758 O O . PHE A 1 216 ? -18.697 -7.321 9.691 1.00 91.25 216 PHE A O 1
ATOM 1765 N N . GLU A 1 217 ? -20.410 -5.926 10.105 1.00 91.50 217 GLU A N 1
ATOM 1766 C CA . GLU A 1 217 ? -20.649 -5.570 8.703 1.00 91.50 217 GLU A CA 1
ATOM 1767 C C . GLU A 1 217 ? -19.443 -4.851 8.096 1.00 91.50 217 GLU A C 1
ATOM 1769 O O . GLU A 1 217 ? -19.009 -5.193 6.995 1.00 91.50 217 GLU A O 1
ATOM 1774 N N . LEU A 1 218 ? -18.841 -3.918 8.839 1.00 91.12 218 LEU A N 1
ATOM 1775 C CA . LEU A 1 218 ? -17.664 -3.182 8.386 1.00 91.12 218 LEU A CA 1
ATOM 1776 C C . LEU A 1 218 ? -16.420 -4.074 8.292 1.00 91.12 218 LEU A C 1
ATOM 1778 O O . LEU A 1 218 ? -15.621 -3.908 7.362 1.00 91.12 218 LEU A O 1
ATOM 1782 N N . TYR A 1 219 ? -16.261 -5.032 9.214 1.00 91.19 219 TYR A N 1
ATOM 1783 C CA . TYR A 1 219 ? -15.217 -6.060 9.123 1.00 91.19 219 TYR A CA 1
ATOM 1784 C C . TYR A 1 219 ? -15.395 -6.933 7.877 1.00 91.19 219 TYR A C 1
ATOM 1786 O O . TYR A 1 219 ? -14.430 -7.160 7.137 1.00 91.19 219 TYR A O 1
ATOM 1794 N N . HIS A 1 220 ? -16.627 -7.351 7.593 1.00 91.12 220 HIS A N 1
ATOM 1795 C CA . HIS A 1 220 ? -16.944 -8.152 6.419 1.00 91.12 220 HIS A CA 1
ATOM 1796 C C . HIS A 1 220 ? -16.702 -7.372 5.119 1.00 91.12 220 HIS A C 1
ATOM 1798 O O . HIS A 1 220 ? -15.986 -7.847 4.237 1.00 91.12 220 HIS A O 1
ATOM 1804 N N . SER A 1 221 ? -17.225 -6.148 5.006 1.00 90.19 221 SER A N 1
ATOM 1805 C CA . SER A 1 221 ? -17.132 -5.352 3.778 1.00 90.19 221 SER A CA 1
ATOM 1806 C C . SER A 1 221 ? -15.719 -4.845 3.485 1.00 90.19 221 SER A C 1
ATOM 1808 O O . SER A 1 221 ? -15.351 -4.707 2.319 1.00 90.19 221 SER A O 1
ATOM 1810 N N . SER A 1 222 ? -14.935 -4.531 4.524 1.00 86.19 222 SER A N 1
ATOM 1811 C CA . SER A 1 222 ? -13.615 -3.895 4.372 1.00 86.19 222 SER A CA 1
ATOM 1812 C C . SER A 1 222 ? -12.461 -4.894 4.384 1.00 86.19 222 SER A C 1
ATOM 1814 O O . SER A 1 222 ? -11.433 -4.635 3.758 1.00 86.19 222 SER A O 1
ATOM 1816 N N . TYR A 1 223 ? -12.617 -6.019 5.089 1.00 85.44 223 TYR A N 1
ATOM 1817 C CA . TYR A 1 223 ? -11.545 -6.996 5.310 1.00 85.44 223 TYR A CA 1
ATOM 1818 C C . TYR A 1 223 ? -11.927 -8.429 4.922 1.00 85.44 223 TYR A C 1
ATOM 1820 O O . TYR A 1 223 ? -11.067 -9.305 4.954 1.00 85.44 223 TYR A O 1
ATOM 1828 N N . GLY A 1 224 ? -13.183 -8.690 4.542 1.00 88.44 224 GLY A N 1
ATOM 1829 C CA . GLY A 1 224 ? -13.650 -10.039 4.209 1.00 88.44 224 GLY A CA 1
ATOM 1830 C C . GLY A 1 224 ? -13.720 -10.977 5.416 1.00 88.44 224 GLY A C 1
ATOM 1831 O O . GLY A 1 224 ? -13.684 -12.192 5.238 1.00 88.44 224 GLY A O 1
ATOM 1832 N N . ILE A 1 225 ? -13.783 -10.429 6.634 1.00 89.31 225 ILE A N 1
ATOM 1833 C CA . ILE A 1 225 ? -13.792 -11.198 7.882 1.00 89.31 225 ILE A CA 1
ATOM 1834 C C . ILE A 1 225 ? -15.216 -11.257 8.418 1.00 89.31 225 ILE A C 1
ATOM 1836 O O . ILE A 1 225 ? -15.825 -10.222 8.679 1.00 89.31 225 ILE A O 1
ATOM 1840 N N . ASP A 1 226 ? -15.734 -12.469 8.602 1.00 89.94 226 ASP A N 1
ATOM 1841 C CA . ASP A 1 226 ? -17.031 -12.694 9.235 1.00 89.94 226 ASP A CA 1
ATOM 1842 C C . ASP A 1 226 ? -16.850 -12.972 10.730 1.00 89.94 226 ASP A C 1
ATOM 1844 O O . ASP A 1 226 ? -16.254 -13.973 11.128 1.00 89.94 226 ASP A O 1
ATOM 1848 N N . LEU A 1 227 ? -17.355 -12.053 11.549 1.00 89.50 227 LEU A N 1
ATOM 1849 C CA . LEU A 1 227 ? -17.315 -12.132 13.007 1.00 89.50 227 LEU A CA 1
ATOM 1850 C C . LEU A 1 227 ? -18.720 -12.268 13.625 1.00 89.50 227 LEU A C 1
ATOM 1852 O O . LEU A 1 227 ? -18.837 -12.356 14.846 1.00 89.50 227 LEU A O 1
ATOM 1856 N N . ALA A 1 228 ? -19.787 -12.288 12.815 1.00 87.56 228 ALA A N 1
ATOM 1857 C CA . ALA A 1 228 ? -21.162 -12.148 13.304 1.00 87.56 228 ALA A CA 1
ATOM 1858 C C . ALA A 1 228 ? -21.628 -13.337 14.164 1.00 87.56 228 ALA A C 1
ATOM 1860 O O . ALA A 1 228 ? -22.421 -13.165 15.089 1.00 87.56 228 ALA A O 1
ATOM 1861 N N . ALA A 1 229 ? -21.125 -14.540 13.870 1.00 86.81 229 ALA A N 1
ATOM 1862 C CA . ALA A 1 229 ? -21.498 -15.780 14.552 1.00 86.81 229 ALA A CA 1
ATOM 1863 C C . ALA A 1 229 ? -20.586 -16.147 15.740 1.00 86.81 229 ALA A C 1
ATOM 1865 O O . ALA A 1 229 ? -20.738 -17.224 16.316 1.00 86.81 229 ALA A O 1
ATOM 1866 N N . ILE A 1 230 ? -19.617 -15.299 16.099 1.00 89.12 230 ILE A N 1
ATOM 1867 C CA . ILE A 1 230 ? -18.654 -15.604 17.164 1.00 89.12 230 ILE A CA 1
ATOM 1868 C C . ILE A 1 230 ? -19.242 -15.191 18.513 1.00 89.12 230 ILE A C 1
ATOM 1870 O O . ILE A 1 230 ? -19.538 -14.020 18.749 1.00 89.12 230 ILE A O 1
ATOM 1874 N N . GLU A 1 231 ? -19.395 -16.161 19.413 1.00 86.88 231 GLU A N 1
ATOM 1875 C CA . GLU A 1 231 ? -19.983 -15.932 20.738 1.00 86.88 231 GLU A CA 1
ATOM 1876 C C . GLU A 1 231 ? -18.946 -15.798 21.857 1.00 86.88 231 GLU A C 1
ATOM 1878 O O . GLU A 1 231 ? -19.222 -15.154 22.866 1.00 86.88 231 GLU A O 1
ATOM 1883 N N . GLU A 1 232 ? -17.753 -16.368 21.681 1.00 91.62 232 GLU A N 1
ATOM 1884 C CA . GLU A 1 232 ? -16.710 -16.402 22.706 1.00 91.62 232 GLU A CA 1
ATOM 1885 C C . GLU A 1 232 ? -15.592 -15.410 22.394 1.00 91.62 232 GLU A C 1
ATOM 1887 O O . GLU A 1 232 ? -14.927 -15.509 21.358 1.00 91.62 232 GLU A O 1
ATOM 1892 N N . TYR A 1 233 ? -15.373 -14.462 23.308 1.00 95.06 233 TYR A N 1
ATOM 1893 C CA . TYR A 1 233 ? -14.263 -13.513 23.244 1.00 95.06 233 TYR A CA 1
ATOM 1894 C C . TYR A 1 233 ? -13.251 -13.832 24.342 1.00 95.06 233 TYR A C 1
ATOM 1896 O O . TYR A 1 233 ? -13.609 -14.277 25.437 1.00 95.06 233 TYR A O 1
ATOM 1904 N N . SER A 1 234 ? -11.973 -13.592 24.066 1.00 96.12 234 SER A N 1
ATOM 1905 C CA . SER A 1 234 ? -10.915 -13.727 25.067 1.00 96.12 234 SER A CA 1
ATOM 1906 C C . SER A 1 234 ? -9.998 -12.519 25.061 1.00 96.12 234 SER A C 1
ATOM 1908 O O . SER A 1 234 ? -9.543 -12.081 24.009 1.00 96.12 234 SER A O 1
ATOM 1910 N N . LEU A 1 235 ? -9.685 -11.992 26.236 1.00 95.12 235 LEU A N 1
ATOM 1911 C CA . LEU A 1 235 ? -8.622 -11.014 26.396 1.00 95.12 235 LEU A CA 1
ATOM 1912 C C . LEU A 1 235 ? -7.281 -11.747 26.369 1.00 95.12 235 LEU A C 1
ATOM 1914 O O . LEU A 1 235 ? -7.090 -12.717 27.106 1.00 95.12 235 LEU A O 1
ATOM 1918 N N . LEU A 1 236 ? -6.368 -11.305 25.504 1.00 95.81 236 LEU A N 1
ATOM 1919 C CA . LEU A 1 236 ? -5.003 -11.815 25.483 1.00 95.81 236 LEU A CA 1
ATOM 1920 C C . LEU A 1 236 ? -4.113 -10.935 26.354 1.00 95.81 236 LEU A C 1
ATOM 1922 O O . LEU A 1 236 ? -4.011 -9.731 26.110 1.00 95.81 236 LEU A O 1
ATOM 1926 N N . THR A 1 237 ? -3.443 -11.542 27.329 1.00 96.00 237 THR A N 1
ATOM 1927 C CA . THR A 1 237 ? -2.458 -10.882 28.191 1.00 96.00 237 THR A CA 1
ATOM 1928 C C . THR A 1 237 ? -1.080 -11.514 28.041 1.00 96.00 237 THR A C 1
ATOM 1930 O O . THR A 1 237 ? -0.932 -12.700 27.742 1.00 96.00 237 THR A O 1
ATOM 1933 N N . ASP A 1 238 ? -0.048 -10.698 28.214 1.00 95.12 238 ASP A N 1
ATOM 1934 C CA . ASP A 1 238 ? 1.341 -11.140 28.295 1.00 95.12 238 ASP A CA 1
ATOM 1935 C C . ASP A 1 238 ? 1.560 -11.982 29.560 1.00 95.12 238 ASP A C 1
ATOM 1937 O O . ASP A 1 238 ? 1.257 -11.534 30.666 1.00 95.12 238 ASP A O 1
ATOM 1941 N N . VAL A 1 239 ? 2.129 -13.179 29.412 1.00 94.19 239 VAL A N 1
ATOM 1942 C CA . VAL A 1 239 ? 2.373 -14.094 30.543 1.00 94.19 239 VAL A CA 1
ATOM 1943 C C . VAL A 1 239 ? 3.393 -13.532 31.547 1.00 94.19 239 VAL A C 1
ATOM 1945 O O . VAL A 1 239 ? 3.363 -13.906 32.718 1.00 94.19 239 VAL A O 1
ATOM 1948 N N . GLU A 1 240 ? 4.310 -12.658 31.124 1.00 91.94 240 GLU A N 1
ATOM 1949 C CA . GLU A 1 240 ? 5.395 -12.173 31.988 1.00 91.94 240 GLU A CA 1
ATOM 1950 C C . GLU A 1 240 ? 5.015 -10.943 32.818 1.00 91.94 240 GLU A C 1
ATOM 1952 O O . GLU A 1 240 ? 5.497 -10.781 33.940 1.00 91.94 240 GLU A O 1
ATOM 1957 N N . ASN A 1 241 ? 4.196 -10.046 32.266 1.00 91.31 241 ASN A N 1
ATOM 1958 C CA . ASN A 1 241 ? 3.906 -8.742 32.875 1.00 91.31 241 ASN A CA 1
ATOM 1959 C C . ASN A 1 241 ? 2.411 -8.397 32.943 1.00 91.31 241 ASN A C 1
ATOM 1961 O O . ASN A 1 241 ? 2.082 -7.292 33.374 1.00 91.31 241 ASN A O 1
ATOM 1965 N N . GLU A 1 242 ? 1.531 -9.320 32.540 1.00 90.88 242 GLU A N 1
ATOM 1966 C CA . GLU A 1 242 ? 0.070 -9.165 32.544 1.00 90.88 242 GLU A CA 1
ATOM 1967 C C . GLU A 1 242 ? -0.425 -7.961 31.713 1.00 90.88 242 GLU A C 1
ATOM 1969 O O . GLU A 1 242 ? -1.526 -7.452 31.923 1.00 90.88 242 GLU A O 1
ATOM 1974 N N . LEU A 1 243 ? 0.376 -7.480 30.752 1.00 92.88 243 LEU A N 1
ATOM 1975 C CA . LEU A 1 243 ? -0.034 -6.428 29.822 1.00 92.88 243 LEU A CA 1
ATOM 1976 C C . LEU A 1 243 ? -1.118 -6.952 28.879 1.00 92.88 243 LEU A C 1
ATOM 1978 O O . LEU A 1 243 ? -0.913 -7.949 28.187 1.00 92.88 243 LEU A O 1
ATOM 1982 N N . GLU A 1 244 ? -2.235 -6.233 28.785 1.00 92.50 244 GLU A N 1
ATOM 1983 C CA . GLU A 1 244 ? -3.289 -6.515 27.811 1.00 92.50 244 GLU A CA 1
ATOM 1984 C C . GLU A 1 244 ? -2.814 -6.228 26.380 1.00 92.50 244 GLU A C 1
ATOM 1986 O O . GLU A 1 244 ? -2.485 -5.096 26.016 1.00 92.50 244 GLU A O 1
ATOM 1991 N N . VAL A 1 245 ? -2.788 -7.275 25.561 1.00 92.62 245 VAL A N 1
ATOM 1992 C CA . VAL A 1 245 ? -2.305 -7.256 24.174 1.00 92.62 245 VAL A CA 1
ATOM 1993 C C . VAL A 1 245 ? -3.428 -6.891 23.207 1.00 92.62 245 VAL A C 1
ATOM 1995 O O . VAL A 1 245 ? -3.215 -6.160 22.235 1.00 92.62 245 VAL A O 1
ATOM 1998 N N . GLY A 1 246 ? -4.632 -7.392 23.472 1.00 92.81 246 GLY A N 1
ATOM 1999 C CA . GLY A 1 246 ? -5.818 -7.135 22.667 1.00 92.81 246 GLY A CA 1
ATOM 2000 C C . GLY A 1 246 ? -6.906 -8.184 22.870 1.00 92.81 246 GLY A C 1
ATOM 2001 O O . GLY A 1 246 ? -6.778 -9.086 23.699 1.00 92.81 246 GLY A O 1
ATOM 2002 N N .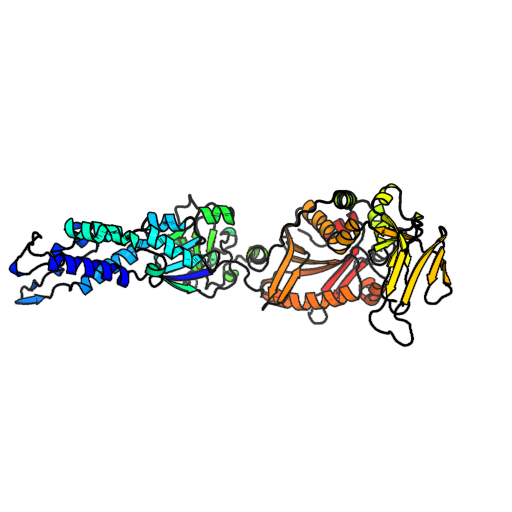 LEU A 1 247 ? -7.978 -8.065 22.090 1.00 94.62 247 LEU A N 1
ATOM 2003 C CA . LEU A 1 247 ? -9.142 -8.946 22.157 1.00 94.62 247 LEU A CA 1
ATOM 2004 C C . LEU A 1 247 ? -9.075 -10.008 21.052 1.00 94.62 247 LEU A C 1
ATOM 2006 O O . LEU A 1 247 ? -9.044 -9.672 19.871 1.00 94.62 247 LEU A O 1
ATOM 2010 N N . LEU A 1 248 ? -9.076 -11.284 21.420 1.00 95.25 248 LEU A N 1
ATOM 2011 C CA . LEU A 1 248 ? -9.231 -12.408 20.503 1.00 95.25 248 LEU A CA 1
ATOM 2012 C C . LEU A 1 248 ? -10.721 -12.685 20.268 1.00 95.25 248 LEU A C 1
ATOM 2014 O O . LEU A 1 248 ? -11.471 -12.948 21.210 1.00 95.25 248 LEU A O 1
ATOM 2018 N N . VAL A 1 249 ? -11.125 -12.644 19.001 1.00 94.69 249 VAL A N 1
ATOM 2019 C CA . VAL A 1 249 ? -12.488 -12.900 18.528 1.00 94.69 249 VAL A CA 1
ATOM 2020 C C . VAL A 1 249 ? -12.408 -13.975 17.446 1.00 94.69 249 VAL A C 1
ATOM 2022 O O . VAL A 1 249 ? -11.978 -13.714 16.319 1.00 94.69 249 VAL A O 1
ATOM 2025 N N . GLY A 1 250 ? -12.763 -15.209 17.810 1.00 91.44 250 GLY A N 1
ATOM 2026 C CA . GLY A 1 250 ? -12.574 -16.389 16.960 1.00 91.44 250 GLY A CA 1
ATOM 2027 C C . GLY A 1 250 ? -11.111 -16.564 16.557 1.00 91.44 250 GLY A C 1
ATOM 2028 O O . GLY A 1 250 ? -10.245 -16.748 17.410 1.00 91.44 250 GLY A O 1
ATOM 2029 N N . ASP A 1 251 ? -10.831 -16.485 15.255 1.00 92.50 251 ASP A N 1
ATOM 2030 C CA . ASP A 1 251 ? -9.484 -16.658 14.703 1.00 92.50 251 ASP A CA 1
ATOM 2031 C C . ASP A 1 251 ? -8.671 -15.358 14.593 1.00 92.50 251 ASP A C 1
ATOM 2033 O O . ASP A 1 251 ? -7.569 -15.377 14.040 1.00 92.50 251 ASP A O 1
ATOM 2037 N N . TYR A 1 252 ? -9.170 -14.232 15.111 1.00 94.56 252 TYR A N 1
ATOM 2038 C CA . TYR A 1 252 ? -8.554 -12.921 14.903 1.00 94.56 252 TYR A CA 1
ATOM 2039 C C . TYR A 1 252 ? -8.305 -12.171 16.208 1.00 94.56 252 TYR A C 1
ATOM 2041 O O . TYR A 1 252 ? -9.209 -11.956 17.010 1.00 94.56 252 TYR A O 1
ATOM 2049 N N . LEU A 1 253 ? -7.070 -11.712 16.391 1.00 94.00 253 LEU A N 1
ATOM 2050 C CA . LEU A 1 253 ? -6.698 -10.749 17.417 1.00 94.00 253 LEU A CA 1
ATOM 2051 C C . LEU A 1 253 ? -6.958 -9.328 16.912 1.00 94.00 253 LEU A C 1
ATOM 2053 O O . LEU A 1 253 ? -6.441 -8.931 15.867 1.00 94.00 253 LEU A O 1
ATOM 2057 N N . LEU A 1 254 ? -7.706 -8.561 17.695 1.00 92.69 254 LEU A N 1
ATOM 2058 C CA . LEU A 1 254 ? -7.876 -7.118 17.584 1.00 92.69 254 LEU A CA 1
ATOM 2059 C C . LEU A 1 254 ? -6.891 -6.440 18.547 1.00 92.69 254 LEU A C 1
ATOM 2061 O O . LEU A 1 254 ? -7.130 -6.438 19.760 1.00 92.69 254 LEU A O 1
ATOM 2065 N N . PRO A 1 255 ? -5.756 -5.918 18.054 1.00 90.94 255 PRO A N 1
ATOM 2066 C CA . PRO A 1 255 ? -4.690 -5.456 18.928 1.00 90.94 255 PRO A CA 1
ATOM 2067 C C . PRO A 1 255 ? -4.975 -4.091 19.553 1.00 90.94 255 PRO A C 1
ATOM 2069 O O . PRO A 1 255 ? -5.608 -3.214 18.956 1.00 90.94 255 PRO A O 1
ATOM 2072 N N . TYR A 1 256 ? -4.433 -3.881 20.749 1.00 88.50 256 TYR A N 1
ATOM 2073 C CA . TYR A 1 256 ? -4.466 -2.587 21.423 1.00 88.50 256 TYR A CA 1
ATOM 2074 C C . TYR A 1 256 ? -3.318 -1.662 20.973 1.00 88.50 256 TYR A C 1
ATOM 2076 O O . TYR A 1 256 ? -2.233 -2.129 20.631 1.00 88.50 256 TYR A O 1
ATOM 2084 N N . PRO A 1 257 ? -3.532 -0.329 20.976 1.00 81.00 257 PRO A N 1
ATOM 2085 C CA . PRO A 1 257 ? -2.645 0.643 20.321 1.00 81.00 257 PRO A CA 1
ATOM 2086 C C . PRO A 1 257 ? -1.229 0.741 20.900 1.00 81.00 257 PRO A C 1
ATOM 2088 O O . PRO A 1 257 ? -0.301 1.159 20.207 1.00 81.00 257 PRO A O 1
ATOM 2091 N N . ASN A 1 258 ? -1.076 0.388 22.175 1.00 80.19 258 ASN A N 1
ATOM 2092 C CA . ASN A 1 258 ? 0.137 0.630 22.958 1.00 80.19 258 ASN A CA 1
ATOM 2093 C C . ASN A 1 258 ? 1.010 -0.624 23.089 1.00 80.19 258 ASN A C 1
ATOM 2095 O O . ASN A 1 258 ? 1.790 -0.742 24.033 1.00 80.19 258 ASN A O 1
ATOM 2099 N N . VAL A 1 259 ? 0.857 -1.569 22.162 1.00 86.06 259 VAL A N 1
ATOM 2100 C CA . VAL A 1 259 ? 1.473 -2.889 22.244 1.00 86.06 259 VAL A CA 1
ATOM 2101 C C . VAL A 1 259 ? 2.371 -3.112 21.034 1.00 86.06 259 VAL A C 1
ATOM 2103 O O . VAL A 1 259 ? 1.913 -3.075 19.894 1.00 86.06 259 VAL A O 1
ATOM 2106 N N . ASP A 1 260 ? 3.658 -3.370 21.279 1.00 86.50 260 ASP A N 1
ATOM 2107 C CA . ASP A 1 260 ? 4.552 -3.859 20.231 1.00 86.50 260 ASP A CA 1
ATOM 2108 C C . ASP A 1 260 ? 4.282 -5.346 20.004 1.00 86.50 260 ASP A C 1
ATOM 2110 O O . ASP A 1 260 ? 4.674 -6.205 20.798 1.00 86.50 260 ASP A O 1
ATOM 2114 N N . LEU A 1 261 ? 3.565 -5.642 18.925 1.00 90.56 261 LEU A N 1
ATOM 2115 C CA . LEU A 1 261 ? 3.086 -6.988 18.657 1.00 90.56 261 LEU A CA 1
ATOM 2116 C C . LEU A 1 261 ? 4.170 -7.940 18.175 1.00 90.56 261 LEU A C 1
ATOM 2118 O O . LEU A 1 261 ? 3.974 -9.149 18.288 1.00 90.56 261 LEU A O 1
ATOM 2122 N N . ILE A 1 262 ? 5.310 -7.443 17.673 1.00 91.12 262 ILE A N 1
ATOM 2123 C CA . ILE A 1 262 ? 6.324 -8.316 17.064 1.00 91.12 262 ILE A CA 1
ATOM 2124 C C . ILE A 1 262 ? 6.847 -9.368 18.045 1.00 91.12 262 ILE A C 1
ATOM 2126 O O . ILE A 1 262 ? 7.166 -10.484 17.634 1.00 91.12 262 ILE A O 1
ATOM 2130 N N . LYS A 1 263 ? 6.888 -9.041 19.344 1.00 90.62 263 LYS A N 1
ATOM 2131 C CA . LYS A 1 263 ? 7.337 -9.959 20.400 1.00 90.62 263 LYS A CA 1
ATOM 2132 C C . LYS A 1 263 ? 6.374 -11.129 20.635 1.00 90.62 263 LYS A C 1
ATOM 2134 O O . LYS A 1 263 ? 6.776 -12.142 21.199 1.00 90.62 263 LYS A O 1
ATOM 2139 N N . TYR A 1 264 ? 5.122 -10.997 20.202 1.00 94.31 264 TYR A N 1
ATOM 2140 C CA . TYR A 1 264 ? 4.106 -12.042 20.302 1.00 94.31 264 TYR A CA 1
ATOM 2141 C C . TYR A 1 264 ? 3.893 -12.793 18.988 1.00 94.31 264 TYR A C 1
ATOM 2143 O O . TYR A 1 264 ? 3.067 -13.698 18.948 1.00 94.31 264 TYR A O 1
ATOM 2151 N N . ILE A 1 265 ? 4.609 -12.448 17.916 1.00 95.62 265 ILE A N 1
ATOM 2152 C CA . ILE A 1 265 ? 4.553 -13.186 16.652 1.00 95.62 265 ILE A CA 1
ATOM 2153 C C . ILE A 1 265 ? 5.555 -14.341 16.698 1.00 95.62 265 ILE A C 1
ATOM 2155 O O . ILE A 1 265 ? 6.719 -14.149 17.056 1.00 95.62 265 ILE A O 1
ATOM 2159 N N . SER A 1 266 ? 5.114 -15.539 16.312 1.00 95.69 266 SER A N 1
ATOM 2160 C CA . SER A 1 266 ? 5.983 -16.716 16.189 1.00 95.69 266 SER A CA 1
ATOM 2161 C C . SER A 1 266 ? 7.127 -16.447 15.208 1.00 95.69 266 SER A C 1
ATOM 2163 O O . SER A 1 266 ? 6.927 -15.814 14.171 1.00 95.69 266 SER A O 1
ATOM 2165 N N . GLU A 1 267 ? 8.338 -16.923 15.514 1.00 93.00 267 GLU A N 1
ATOM 2166 C CA . GLU A 1 267 ? 9.541 -16.625 14.715 1.00 93.00 267 GLU A CA 1
ATOM 2167 C C . GLU A 1 267 ? 9.377 -16.995 13.231 1.00 93.00 267 GLU A C 1
ATOM 2169 O O . GLU A 1 267 ? 9.718 -16.202 12.353 1.00 93.00 267 GLU A O 1
ATOM 2174 N N . ASP A 1 268 ? 8.773 -18.149 12.937 1.00 93.31 268 ASP A N 1
ATOM 2175 C CA . ASP A 1 268 ? 8.496 -18.635 11.578 1.00 93.31 268 ASP A CA 1
ATOM 2176 C C . ASP A 1 268 ? 7.396 -17.840 10.847 1.00 93.31 268 ASP A C 1
ATOM 2178 O O . ASP A 1 268 ? 7.222 -17.980 9.636 1.00 93.31 268 ASP A O 1
ATOM 2182 N N . LYS A 1 269 ? 6.671 -16.978 11.568 1.00 95.38 269 LYS A N 1
ATOM 2183 C CA . LYS A 1 269 ? 5.544 -16.171 11.078 1.00 95.38 269 LYS A CA 1
ATOM 2184 C C . LYS A 1 269 ? 5.843 -14.681 10.972 1.00 95.38 269 LYS A C 1
ATOM 2186 O O . LYS A 1 269 ? 5.023 -13.930 10.443 1.00 95.38 269 LYS A O 1
ATOM 2191 N N . LYS A 1 270 ? 7.031 -14.230 11.384 1.00 94.62 270 LYS A N 1
ATOM 2192 C CA . LYS A 1 270 ? 7.406 -12.807 11.318 1.00 94.62 270 LYS A CA 1
ATOM 2193 C C . LYS A 1 270 ? 7.399 -12.251 9.901 1.00 94.62 270 LYS A C 1
ATOM 2195 O O . LYS A 1 270 ? 6.948 -11.127 9.701 1.00 94.62 270 LYS A O 1
ATOM 2200 N N . LEU A 1 271 ? 7.858 -13.024 8.914 1.00 95.50 271 LEU A N 1
ATOM 2201 C CA . LEU A 1 271 ? 7.824 -12.595 7.514 1.00 95.50 271 LEU A CA 1
ATOM 2202 C C . LEU A 1 271 ? 6.390 -12.313 7.047 1.00 95.50 271 LEU A C 1
ATOM 2204 O O . LEU A 1 271 ? 6.139 -11.281 6.431 1.00 95.50 271 LEU A O 1
ATOM 2208 N N . GLU A 1 272 ? 5.462 -13.212 7.373 1.00 95.69 272 GLU A N 1
ATOM 2209 C CA . GLU A 1 272 ? 4.040 -13.088 7.048 1.00 95.69 272 GLU A CA 1
ATOM 2210 C C . GLU A 1 272 ? 3.424 -11.855 7.728 1.00 95.69 272 GLU A C 1
ATOM 2212 O O . GLU A 1 272 ? 2.784 -11.037 7.070 1.00 95.69 272 GLU A O 1
ATOM 2217 N N . TYR A 1 273 ? 3.720 -11.643 9.013 1.00 94.81 273 TYR A N 1
ATOM 2218 C CA . TYR A 1 273 ? 3.268 -10.465 9.756 1.00 94.81 273 TYR A CA 1
ATOM 2219 C C . TYR A 1 273 ? 3.789 -9.142 9.168 1.00 94.81 273 TYR A C 1
ATOM 2221 O O . TYR A 1 273 ? 3.017 -8.212 8.922 1.00 94.81 273 TYR A O 1
ATOM 2229 N N . TYR A 1 274 ? 5.091 -9.045 8.887 1.00 94.31 274 TYR A N 1
ATOM 2230 C CA . TYR A 1 274 ? 5.651 -7.840 8.274 1.00 94.31 274 TYR A CA 1
ATOM 2231 C C . TYR A 1 274 ? 5.128 -7.611 6.859 1.00 94.31 274 TYR A C 1
ATOM 2233 O O . TYR A 1 274 ? 4.924 -6.461 6.473 1.00 94.31 274 TYR A O 1
ATOM 2241 N N . TRP A 1 275 ? 4.882 -8.678 6.098 1.00 95.12 275 TRP A N 1
ATOM 2242 C CA . TRP A 1 275 ? 4.243 -8.578 4.791 1.00 95.12 275 TRP A CA 1
ATOM 2243 C C . TRP A 1 275 ? 2.855 -7.936 4.889 1.00 95.12 275 TRP A C 1
ATOM 2245 O O . TRP A 1 275 ? 2.569 -6.986 4.159 1.00 95.12 275 TRP A O 1
ATOM 2255 N N . MET A 1 276 ? 2.032 -8.372 5.848 1.00 93.25 276 MET A N 1
ATOM 2256 C CA . MET A 1 276 ? 0.724 -7.763 6.097 1.00 93.25 276 MET A CA 1
ATOM 2257 C C . MET A 1 276 ? 0.840 -6.276 6.454 1.00 93.25 276 MET A C 1
ATOM 2259 O O . MET A 1 276 ? 0.058 -5.472 5.944 1.00 93.25 276 MET A O 1
ATOM 2263 N N . LEU A 1 277 ? 1.815 -5.892 7.289 1.00 92.69 277 LEU A N 1
ATOM 2264 C CA . LEU A 1 277 ? 2.062 -4.487 7.634 1.00 92.69 277 LEU A CA 1
ATOM 2265 C C . LEU A 1 277 ? 2.473 -3.656 6.412 1.00 92.69 277 LEU A C 1
ATOM 2267 O O . LEU A 1 277 ? 2.013 -2.528 6.240 1.00 92.69 277 LEU A O 1
ATOM 2271 N N . LEU A 1 278 ? 3.334 -4.197 5.550 1.00 93.06 278 LEU A N 1
ATOM 2272 C CA . LEU A 1 278 ? 3.750 -3.521 4.322 1.00 93.06 278 LEU A CA 1
ATOM 2273 C C . LEU A 1 278 ? 2.559 -3.260 3.406 1.00 93.06 278 LEU A C 1
ATOM 2275 O O . LEU A 1 278 ? 2.416 -2.145 2.909 1.00 93.06 278 LEU A O 1
ATOM 2279 N N . GLU A 1 279 ? 1.699 -4.259 3.222 1.00 91.56 279 GLU A N 1
ATOM 2280 C CA . GLU A 1 279 ? 0.542 -4.169 2.336 1.00 91.56 279 GLU A CA 1
ATOM 2281 C C . GLU A 1 279 ? -0.557 -3.242 2.874 1.00 91.56 279 GLU A C 1
ATOM 2283 O O . GLU A 1 279 ? -1.125 -2.465 2.106 1.00 91.56 279 GLU A O 1
ATOM 2288 N N . ASN A 1 280 ? -0.865 -3.329 4.171 1.00 88.25 280 ASN A N 1
ATOM 2289 C CA . ASN A 1 280 ? -2.088 -2.745 4.734 1.00 88.25 280 ASN A CA 1
ATOM 2290 C C . ASN A 1 280 ? -1.846 -1.510 5.608 1.00 88.25 280 ASN A C 1
ATOM 2292 O O . ASN A 1 280 ? -2.785 -0.762 5.885 1.00 88.25 280 ASN A O 1
ATOM 2296 N N . THR A 1 281 ? -0.603 -1.284 6.039 1.00 89.31 281 THR A N 1
ATOM 2297 C CA . THR A 1 281 ? -0.276 -0.235 7.011 1.00 89.31 281 THR A CA 1
ATOM 2298 C C . THR A 1 281 ? 0.768 0.745 6.487 1.00 89.31 281 THR A C 1
ATOM 2300 O O . THR A 1 281 ? 0.603 1.943 6.678 1.00 89.31 281 THR A O 1
ATOM 2303 N N . TYR A 1 282 ? 1.835 0.293 5.826 1.00 90.81 282 TYR A N 1
ATOM 2304 C CA . TYR A 1 282 ? 2.966 1.161 5.453 1.00 90.81 282 TYR A CA 1
ATOM 2305 C C . TYR A 1 282 ? 2.920 1.731 4.040 1.00 90.81 282 TYR A C 1
ATOM 2307 O O . TYR A 1 282 ? 3.732 2.601 3.708 1.00 90.81 282 TYR A O 1
ATOM 2315 N N . SER A 1 283 ? 2.018 1.235 3.198 1.00 91.25 283 SER A N 1
ATOM 2316 C CA . SER A 1 283 ? 1.974 1.610 1.791 1.00 91.25 283 SER A CA 1
ATOM 2317 C C . SER A 1 283 ? 0.608 2.105 1.347 1.00 91.25 283 SER A C 1
ATOM 2319 O O . SER A 1 283 ? -0.419 1.829 1.963 1.00 91.25 283 SER A O 1
ATOM 2321 N N . ILE A 1 284 ? 0.617 2.860 0.251 1.00 89.38 284 ILE A N 1
ATOM 2322 C CA . ILE A 1 284 ? -0.587 3.255 -0.474 1.00 89.38 284 ILE A CA 1
ATOM 2323 C C . ILE A 1 284 ? -0.623 2.462 -1.779 1.00 89.38 284 ILE A C 1
ATOM 2325 O O . ILE A 1 284 ? 0.327 2.519 -2.566 1.00 89.38 284 ILE A O 1
ATOM 2329 N N . LYS A 1 285 ? -1.728 1.735 -1.992 1.00 85.12 285 LYS A N 1
ATOM 2330 C CA . LYS A 1 285 ? -1.997 0.992 -3.229 1.00 85.12 285 LYS A CA 1
ATOM 2331 C C . LYS A 1 285 ? -2.195 1.980 -4.392 1.00 85.12 285 LYS A C 1
ATOM 2333 O O . LYS A 1 285 ? -2.946 2.949 -4.227 1.00 85.12 285 LYS A O 1
ATOM 2338 N N . PRO A 1 286 ? -1.554 1.769 -5.554 1.00 82.25 286 PRO A N 1
ATOM 2339 C CA . PRO A 1 286 ? -1.786 2.609 -6.723 1.00 82.25 286 PRO A CA 1
ATOM 2340 C C . PRO A 1 286 ? -3.228 2.449 -7.222 1.00 82.25 286 PRO A C 1
ATOM 2342 O O . PRO A 1 286 ? -3.843 1.389 -7.089 1.00 82.25 286 PRO A O 1
ATOM 2345 N N . ALA A 1 287 ? -3.784 3.509 -7.811 1.00 77.44 287 ALA A N 1
ATOM 2346 C CA . ALA A 1 287 ? -5.096 3.426 -8.444 1.00 77.44 287 ALA A CA 1
ATOM 2347 C C . ALA A 1 287 ? -5.032 2.504 -9.673 1.00 77.44 287 ALA A C 1
ATOM 2349 O O . ALA A 1 287 ? -4.081 2.563 -10.452 1.00 77.44 287 ALA A O 1
ATOM 2350 N N . VAL A 1 288 ? -6.060 1.672 -9.870 1.00 68.00 288 VAL A N 1
ATOM 2351 C CA . VAL A 1 288 ? -6.142 0.785 -11.039 1.00 68.00 288 VAL A CA 1
ATOM 2352 C C . VAL A 1 288 ? -6.293 1.631 -12.305 1.00 68.00 288 VAL A C 1
ATOM 2354 O O . VAL A 1 288 ? -7.330 2.255 -12.534 1.00 68.00 288 VAL A O 1
ATOM 2357 N N . GLU A 1 289 ? -5.263 1.650 -13.149 1.00 65.56 289 GLU A N 1
ATOM 2358 C CA . GLU A 1 289 ? -5.320 2.319 -14.448 1.00 65.56 289 GLU A CA 1
ATOM 2359 C C . GLU A 1 289 ? -6.143 1.503 -15.450 1.00 65.56 289 GLU A C 1
ATOM 2361 O O . GLU A 1 289 ? -5.789 0.387 -15.834 1.00 65.56 289 GLU A O 1
ATOM 2366 N N . LEU A 1 290 ? -7.233 2.090 -15.943 1.00 55.03 290 LEU A N 1
ATOM 2367 C CA . LEU A 1 290 ? -8.026 1.517 -17.027 1.00 55.03 290 LEU A CA 1
ATOM 2368 C C . LEU A 1 290 ? -7.316 1.736 -18.373 1.00 55.03 290 LEU A C 1
ATOM 2370 O O . LEU A 1 290 ? -7.451 2.800 -18.978 1.00 55.03 290 LEU A O 1
ATOM 2374 N N . LYS A 1 291 ? -6.610 0.730 -18.900 1.00 64.38 291 LYS A N 1
ATOM 2375 C CA . LYS A 1 291 ? -6.139 0.768 -20.298 1.00 64.38 291 LYS A CA 1
ATOM 2376 C C . LYS A 1 291 ? -7.289 0.471 -21.265 1.00 64.38 291 LYS A C 1
ATOM 2378 O O . LYS A 1 291 ? -7.930 -0.571 -21.171 1.00 64.38 291 LYS A O 1
ATOM 2383 N N . LYS A 1 292 ? -7.538 1.381 -22.216 1.00 63.97 292 LYS A N 1
ATOM 2384 C CA . LYS A 1 292 ? -8.623 1.283 -23.219 1.00 63.97 292 LYS A CA 1
ATOM 2385 C C . LYS A 1 292 ? -8.167 1.434 -24.681 1.00 63.97 292 LYS A C 1
ATOM 2387 O O . LYS A 1 292 ? -9.010 1.635 -25.547 1.00 63.97 292 LYS A O 1
ATOM 2392 N N . ASP A 1 293 ? -6.870 1.332 -24.984 1.00 81.19 293 ASP A N 1
ATOM 2393 C CA . ASP A 1 293 ? -6.379 1.420 -26.370 1.00 81.19 293 ASP A CA 1
ATOM 2394 C C . ASP A 1 293 ? -6.105 0.025 -26.960 1.00 81.19 293 ASP A C 1
ATOM 2396 O O . ASP A 1 293 ? -5.280 -0.737 -26.449 1.00 81.19 293 ASP A O 1
ATOM 2400 N N . THR A 1 294 ? -6.785 -0.304 -28.060 1.00 87.75 294 THR A N 1
ATOM 2401 C CA . THR A 1 294 ? -6.615 -1.565 -28.797 1.00 87.75 294 THR A CA 1
ATOM 2402 C C . THR A 1 294 ? -5.205 -1.738 -29.355 1.00 87.75 294 THR A C 1
ATOM 2404 O O . THR A 1 294 ? -4.707 -2.856 -29.401 1.00 87.75 294 THR A O 1
ATOM 2407 N N . VAL A 1 295 ? -4.533 -0.651 -29.747 1.00 89.81 295 VAL A N 1
ATOM 2408 C CA . VAL A 1 295 ? -3.167 -0.706 -30.291 1.00 89.81 295 VAL A CA 1
ATOM 2409 C C . VAL A 1 295 ? -2.161 -1.086 -29.204 1.00 89.81 295 VAL A C 1
ATOM 2411 O O . VAL A 1 295 ? -1.216 -1.822 -29.482 1.00 89.81 295 VAL A O 1
ATOM 2414 N N . ILE A 1 296 ? -2.374 -0.617 -27.968 1.00 90.88 296 ILE A N 1
ATOM 2415 C CA . ILE A 1 296 ? -1.555 -1.017 -26.816 1.00 90.88 296 ILE A CA 1
ATOM 2416 C C . ILE A 1 296 ? -1.781 -2.496 -26.512 1.00 90.88 296 ILE A C 1
ATOM 2418 O O . ILE A 1 296 ? -0.806 -3.220 -26.348 1.00 90.88 296 ILE A O 1
ATOM 2422 N N . LYS A 1 297 ? -3.039 -2.955 -26.505 1.00 90.19 297 LYS A N 1
ATOM 2423 C CA . LYS A 1 297 ? -3.365 -4.369 -26.282 1.00 90.19 297 LYS A CA 1
ATOM 2424 C C . LYS A 1 297 ? -2.691 -5.287 -27.310 1.00 90.19 297 LYS A C 1
ATOM 2426 O O . LYS A 1 297 ? -1.993 -6.224 -26.942 1.00 90.19 297 LYS A O 1
ATOM 2431 N N . ASP A 1 298 ? -2.825 -4.965 -28.594 1.00 91.81 298 ASP A N 1
ATOM 2432 C CA . ASP A 1 298 ? -2.175 -5.703 -29.681 1.00 91.81 298 ASP A CA 1
ATOM 2433 C C . ASP A 1 298 ? -0.647 -5.775 -29.522 1.00 91.81 298 ASP A C 1
ATOM 2435 O O . ASP A 1 298 ? -0.022 -6.755 -29.927 1.00 91.81 298 ASP A O 1
ATOM 2439 N N . PHE A 1 299 ? -0.037 -4.712 -28.991 1.00 93.00 299 PHE A N 1
ATOM 2440 C CA . PHE A 1 299 ? 1.397 -4.651 -28.729 1.00 93.00 299 PHE A CA 1
ATOM 2441 C C . PHE A 1 299 ? 1.787 -5.510 -27.520 1.00 93.00 299 PHE A C 1
ATOM 2443 O O . PHE A 1 299 ? 2.764 -6.255 -27.593 1.00 93.00 299 PHE A O 1
ATOM 2450 N N . THR A 1 300 ? 1.010 -5.465 -26.433 1.00 90.56 300 THR A N 1
ATOM 2451 C CA . THR A 1 300 ? 1.253 -6.271 -25.226 1.00 90.56 300 THR A CA 1
ATOM 2452 C C . THR A 1 300 ? 1.054 -7.761 -25.455 1.00 90.56 300 THR A C 1
ATOM 2454 O O . THR A 1 300 ? 1.820 -8.559 -24.916 1.00 90.56 300 THR A O 1
ATOM 2457 N N . ASP A 1 301 ? 0.097 -8.145 -26.301 1.00 91.19 301 ASP A N 1
ATOM 2458 C CA . ASP A 1 301 ? -0.163 -9.549 -26.649 1.00 91.19 301 ASP A CA 1
ATOM 2459 C C . ASP A 1 301 ? 1.047 -10.198 -27.356 1.00 91.19 301 ASP A C 1
ATOM 2461 O O . ASP A 1 301 ? 1.209 -11.417 -27.335 1.00 91.19 301 ASP A O 1
ATOM 2465 N N . LEU A 1 302 ? 1.940 -9.387 -27.939 1.00 93.75 302 LEU A N 1
ATOM 2466 C CA . LEU A 1 302 ? 3.188 -9.827 -28.571 1.00 93.75 302 LEU A CA 1
ATOM 2467 C C . LEU A 1 302 ? 4.428 -9.650 -27.682 1.00 93.75 302 LEU A C 1
ATOM 2469 O O . LEU A 1 302 ? 5.543 -9.867 -28.150 1.00 93.75 302 LEU A O 1
ATOM 2473 N N . SER A 1 303 ? 4.274 -9.304 -26.403 1.00 90.06 303 SER A N 1
ATOM 2474 C CA . SER A 1 303 ? 5.398 -9.108 -25.467 1.00 90.06 303 SER A CA 1
ATOM 2475 C C . SER A 1 303 ? 6.300 -10.341 -25.303 1.00 90.06 303 SER A C 1
ATOM 2477 O O . SER A 1 303 ? 7.486 -10.189 -25.009 1.00 90.06 303 SER A O 1
ATOM 2479 N N . ARG A 1 304 ? 5.764 -11.544 -25.548 1.00 92.56 304 ARG A N 1
ATOM 2480 C CA . ARG A 1 304 ? 6.500 -12.822 -25.529 1.00 92.56 304 ARG A CA 1
ATOM 2481 C C . ARG A 1 304 ? 7.174 -13.178 -26.856 1.00 92.56 304 ARG A C 1
ATOM 2483 O O . ARG A 1 304 ? 7.908 -14.160 -26.935 1.00 92.56 304 ARG A O 1
ATOM 2490 N N . ASP A 1 305 ? 6.900 -12.426 -27.919 1.00 95.00 305 ASP A N 1
ATOM 2491 C CA . ASP A 1 305 ? 7.487 -12.682 -29.228 1.00 95.00 305 ASP A CA 1
ATOM 2492 C C . ASP A 1 305 ? 8.975 -12.307 -29.205 1.00 95.00 305 ASP A C 1
ATOM 2494 O O . ASP A 1 305 ? 9.352 -11.135 -29.110 1.00 95.00 305 ASP A O 1
ATOM 2498 N N . VAL A 1 306 ? 9.828 -13.325 -29.324 1.00 93.25 306 VAL A N 1
ATOM 2499 C CA . VAL A 1 306 ? 11.290 -13.180 -29.314 1.00 93.25 306 VAL A CA 1
ATOM 2500 C C . VAL A 1 306 ? 11.770 -12.186 -30.375 1.00 93.25 306 VAL A C 1
ATOM 2502 O O . VAL A 1 306 ? 12.709 -11.428 -30.125 1.00 93.25 306 VAL A O 1
ATOM 2505 N N . GLU A 1 307 ? 11.131 -12.148 -31.545 1.00 94.38 307 GLU A N 1
ATOM 2506 C CA . GLU A 1 307 ? 11.508 -11.235 -32.623 1.00 94.38 307 GLU A CA 1
ATOM 2507 C C . GLU A 1 307 ? 11.093 -9.794 -32.314 1.00 94.38 307 GLU A C 1
ATOM 2509 O O . GLU A 1 307 ? 11.799 -8.867 -32.713 1.00 94.38 307 GLU A O 1
ATOM 2514 N N . LEU A 1 308 ? 9.984 -9.588 -31.589 1.00 94.38 308 LEU A N 1
ATOM 2515 C CA . LEU A 1 308 ? 9.600 -8.257 -31.112 1.00 94.38 308 LEU A CA 1
ATOM 2516 C C . LEU A 1 308 ? 10.589 -7.768 -30.053 1.00 94.38 308 LEU A C 1
ATOM 2518 O O . LEU A 1 308 ? 11.078 -6.646 -30.155 1.00 94.38 308 LEU A O 1
ATOM 2522 N N . ASN A 1 309 ? 10.934 -8.605 -29.070 1.00 92.81 309 ASN A N 1
ATOM 2523 C CA . ASN A 1 309 ? 11.928 -8.257 -28.048 1.00 92.81 309 ASN A CA 1
ATOM 2524 C C . ASN A 1 309 ? 13.281 -7.884 -28.681 1.00 92.81 309 ASN A C 1
ATOM 2526 O O . ASN A 1 309 ? 13.900 -6.884 -28.313 1.00 92.81 309 ASN A O 1
ATOM 2530 N N . GLN A 1 310 ? 13.716 -8.653 -29.683 1.00 92.38 310 GLN A N 1
ATOM 2531 C CA . GLN A 1 310 ? 14.917 -8.352 -30.463 1.00 92.38 310 GLN A CA 1
ATOM 2532 C C . GLN A 1 310 ? 14.785 -7.024 -31.209 1.00 92.38 310 GLN A C 1
ATOM 2534 O O . GLN A 1 310 ? 15.674 -6.182 -31.099 1.00 92.38 310 GLN A O 1
ATOM 2539 N N . LEU A 1 311 ? 13.668 -6.791 -31.905 1.00 93.94 311 LEU A N 1
ATOM 2540 C CA . LEU A 1 311 ? 13.416 -5.547 -32.633 1.00 93.94 311 LEU A CA 1
ATOM 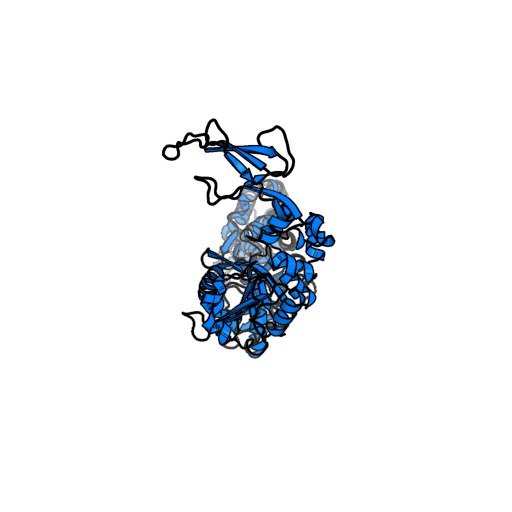2541 C C . LEU A 1 311 ? 13.485 -4.316 -31.721 1.00 93.94 311 LEU A C 1
ATOM 2543 O O . LEU A 1 311 ? 14.123 -3.321 -32.063 1.00 93.94 311 LEU A O 1
ATOM 2547 N N . LEU A 1 312 ? 12.852 -4.386 -30.552 1.00 93.12 312 LEU A N 1
ATOM 2548 C CA . LEU A 1 312 ? 12.789 -3.278 -29.601 1.00 93.12 312 LEU A CA 1
ATOM 2549 C C . LEU A 1 312 ? 14.170 -2.919 -29.021 1.00 93.12 312 LEU A C 1
ATOM 2551 O O . LEU A 1 312 ? 14.390 -1.760 -28.671 1.00 93.12 312 LEU A O 1
ATOM 2555 N N . SER A 1 313 ? 15.141 -3.842 -29.023 1.00 90.94 313 SER A N 1
ATOM 2556 C CA . SER A 1 313 ? 16.532 -3.526 -28.649 1.00 90.94 313 SER A CA 1
ATOM 2557 C C . SER A 1 313 ? 17.207 -2.525 -29.601 1.00 90.94 313 SER A C 1
ATOM 2559 O O . SER A 1 313 ? 18.127 -1.803 -29.210 1.00 90.94 313 SER A O 1
ATOM 2561 N N . TYR A 1 314 ? 16.727 -2.418 -30.846 1.00 91.88 314 TYR A N 1
ATOM 2562 C CA . TYR A 1 314 ? 17.220 -1.458 -31.839 1.00 91.88 314 TYR A CA 1
ATOM 2563 C C . TYR A 1 314 ? 16.611 -0.057 -31.687 1.00 91.88 314 TYR A C 1
ATOM 2565 O O . TYR A 1 314 ? 16.974 0.849 -32.447 1.00 91.88 314 TYR A O 1
ATOM 2573 N N . LEU A 1 315 ? 15.712 0.157 -30.716 1.00 91.94 315 LEU A N 1
ATOM 2574 C CA . LEU A 1 315 ? 15.151 1.476 -30.447 1.00 91.94 315 LEU A CA 1
ATOM 2575 C C . LEU A 1 315 ? 16.241 2.448 -29.985 1.00 91.94 315 LEU A C 1
ATOM 2577 O O . LEU A 1 315 ? 16.845 2.322 -28.917 1.00 91.94 315 LEU A O 1
ATOM 2581 N N . LYS A 1 316 ? 16.443 3.495 -30.778 1.00 89.31 316 LYS A N 1
ATOM 2582 C CA . LYS A 1 316 ? 17.233 4.661 -30.396 1.00 89.31 316 LYS A CA 1
ATOM 2583 C C . LYS A 1 316 ? 16.390 5.546 -29.494 1.00 89.31 316 LYS A C 1
ATOM 2585 O O . LYS A 1 316 ? 15.233 5.829 -29.806 1.00 89.31 316 LYS A O 1
ATOM 2590 N N . ASN A 1 317 ? 16.978 5.966 -28.374 1.00 85.06 317 ASN A N 1
ATOM 2591 C CA . ASN A 1 317 ? 16.322 6.783 -27.349 1.00 85.06 317 ASN A CA 1
ATOM 2592 C C . ASN A 1 317 ? 14.977 6.196 -26.876 1.00 85.06 317 ASN A C 1
ATOM 2594 O O . ASN A 1 317 ? 14.055 6.950 -26.587 1.00 85.06 317 ASN A O 1
ATOM 2598 N N . ASN A 1 318 ? 14.848 4.859 -26.850 1.00 85.94 318 ASN A N 1
ATOM 2599 C CA . ASN A 1 318 ? 13.606 4.139 -26.529 1.00 85.94 318 ASN A CA 1
ATOM 2600 C C . ASN A 1 318 ? 12.402 4.529 -27.416 1.00 85.94 318 ASN A C 1
ATOM 2602 O O . ASN A 1 318 ? 11.257 4.345 -27.014 1.00 85.94 318 ASN A O 1
ATOM 2606 N N . PHE A 1 319 ? 12.656 5.079 -28.611 1.00 88.38 319 PHE A N 1
ATOM 2607 C CA . PHE A 1 319 ? 11.636 5.781 -29.387 1.00 88.38 319 PHE A CA 1
ATOM 2608 C C . PHE A 1 319 ? 11.511 5.324 -30.847 1.00 88.38 319 PHE A C 1
ATOM 2610 O O . PHE A 1 319 ? 10.395 5.119 -31.335 1.00 88.38 319 PHE A O 1
ATOM 2617 N N . TYR A 1 320 ? 12.628 5.165 -31.565 1.00 94.25 320 TYR A N 1
ATOM 2618 C CA . TYR A 1 320 ? 12.584 4.943 -33.015 1.00 94.25 320 TYR A CA 1
ATOM 2619 C C . TYR A 1 320 ? 13.661 4.005 -33.551 1.00 94.25 320 TYR A C 1
ATOM 2621 O O . TYR A 1 320 ? 14.720 3.832 -32.951 1.00 94.25 320 TYR A O 1
ATOM 2629 N N . ILE A 1 321 ? 13.416 3.466 -34.743 1.00 95.06 321 ILE A N 1
ATOM 2630 C CA . ILE A 1 321 ? 14.348 2.647 -35.522 1.00 95.06 321 ILE A CA 1
ATOM 2631 C C . ILE A 1 321 ? 14.688 3.395 -36.814 1.00 95.06 321 ILE A C 1
ATOM 2633 O O . ILE A 1 321 ? 13.820 3.979 -37.459 1.00 95.06 321 ILE A O 1
ATOM 2637 N N . SER A 1 322 ? 15.970 3.440 -37.185 1.00 91.69 322 SER A N 1
ATOM 2638 C CA . SER A 1 322 ? 16.414 4.159 -38.396 1.00 91.69 322 SER A CA 1
ATOM 2639 C C . SER A 1 322 ? 16.345 3.314 -39.669 1.00 91.69 322 SER A C 1
ATOM 2641 O O . SER A 1 322 ? 16.272 3.870 -40.757 1.00 91.69 322 SER A O 1
ATOM 2643 N N . ASP A 1 323 ? 16.401 1.989 -39.541 1.00 91.69 323 ASP A N 1
ATOM 2644 C CA . ASP A 1 323 ? 16.457 1.060 -40.667 1.00 91.69 323 ASP A CA 1
ATOM 2645 C C . ASP A 1 323 ? 15.154 0.257 -40.768 1.00 91.69 323 ASP A C 1
ATOM 2647 O O . ASP A 1 323 ? 14.835 -0.545 -39.889 1.00 91.69 323 ASP A O 1
ATOM 2651 N N . LYS A 1 324 ? 14.405 0.470 -41.858 1.00 92.12 324 LYS A N 1
ATOM 2652 C CA . LYS A 1 324 ? 13.141 -0.229 -42.131 1.00 92.12 324 LYS A CA 1
ATOM 2653 C C . LYS A 1 324 ? 13.326 -1.739 -42.231 1.00 92.12 324 LYS A C 1
ATOM 2655 O O . LYS A 1 324 ? 12.404 -2.472 -41.894 1.00 92.12 324 LYS A O 1
ATOM 2660 N N . SER A 1 325 ? 14.485 -2.200 -42.708 1.00 92.56 325 SER A N 1
ATOM 2661 C CA . SER A 1 325 ? 14.737 -3.622 -42.972 1.00 92.56 325 SER A CA 1
ATOM 2662 C C . SER A 1 325 ? 14.717 -4.477 -41.703 1.00 92.56 325 SER A C 1
ATOM 2664 O O . SER A 1 325 ? 14.444 -5.673 -41.774 1.00 92.56 325 SER A O 1
ATOM 2666 N N . LEU A 1 326 ? 14.922 -3.854 -40.538 1.00 92.06 326 LEU A N 1
ATOM 2667 C CA . LEU A 1 326 ? 14.797 -4.503 -39.235 1.00 92.06 326 LEU A CA 1
ATOM 2668 C C . LEU A 1 326 ? 13.329 -4.777 -38.860 1.00 92.06 326 LEU A C 1
ATOM 2670 O O . LEU A 1 326 ? 13.051 -5.705 -38.103 1.00 92.06 326 LEU A O 1
ATOM 2674 N N . ILE A 1 327 ? 12.376 -3.999 -39.388 1.00 95.31 327 ILE A N 1
ATOM 2675 C CA . ILE A 1 327 ? 10.956 -4.086 -39.027 1.00 95.31 327 ILE A CA 1
ATOM 2676 C C . ILE A 1 327 ? 10.257 -5.115 -39.919 1.00 95.31 327 ILE A C 1
ATOM 2678 O O . ILE A 1 327 ? 9.894 -4.841 -41.064 1.00 95.31 327 ILE A O 1
ATOM 2682 N N . LYS A 1 328 ? 10.019 -6.306 -39.364 1.00 94.25 328 LYS A N 1
ATOM 2683 C CA . LYS A 1 328 ? 9.231 -7.364 -40.014 1.00 94.25 328 LYS A CA 1
ATOM 2684 C C . LYS A 1 328 ? 7.781 -6.928 -40.237 1.00 94.25 328 LYS A C 1
ATOM 2686 O O . LYS A 1 328 ? 7.224 -6.174 -39.441 1.00 94.25 328 LYS A O 1
ATOM 2691 N N . GLU A 1 329 ? 7.143 -7.475 -41.273 1.00 94.12 329 GLU A N 1
ATOM 2692 C CA . GLU A 1 329 ? 5.788 -7.100 -41.711 1.00 94.12 329 GLU A CA 1
ATOM 2693 C C . GLU A 1 329 ? 4.751 -7.126 -40.577 1.00 94.12 329 GLU A C 1
ATOM 2695 O O . GLU A 1 329 ? 4.013 -6.158 -40.389 1.00 94.12 329 GLU A O 1
ATOM 2700 N N . LYS A 1 330 ? 4.777 -8.169 -39.736 1.00 94.75 330 LYS A N 1
ATOM 2701 C CA . LYS A 1 330 ? 3.879 -8.308 -38.575 1.00 94.75 330 LYS A CA 1
ATOM 2702 C C . LYS A 1 330 ? 3.991 -7.178 -37.539 1.00 94.75 330 LYS A C 1
ATOM 2704 O O . LYS A 1 330 ? 3.046 -6.956 -36.786 1.00 94.75 330 LYS A O 1
ATOM 2709 N N . PHE A 1 331 ? 5.111 -6.452 -37.504 1.00 95.88 331 PHE A N 1
ATOM 2710 C CA . PHE A 1 331 ? 5.366 -5.371 -36.547 1.00 95.88 331 PHE A CA 1
ATOM 2711 C C . PHE A 1 331 ? 5.175 -3.972 -37.135 1.00 95.88 331 PHE A C 1
ATOM 2713 O O . PHE A 1 331 ? 5.089 -3.014 -36.370 1.00 95.88 331 PHE A O 1
ATOM 2720 N N . ILE A 1 332 ? 5.039 -3.830 -38.461 1.00 94.81 332 ILE A N 1
ATOM 2721 C CA . ILE A 1 332 ? 4.866 -2.525 -39.130 1.00 94.81 332 ILE A CA 1
ATOM 2722 C C . ILE A 1 332 ? 3.692 -1.745 -38.530 1.00 94.81 332 ILE A C 1
ATOM 2724 O O . ILE A 1 332 ? 3.781 -0.532 -38.354 1.00 94.81 332 ILE A O 1
ATOM 2728 N N . LYS A 1 333 ? 2.618 -2.442 -38.132 1.00 94.25 333 LYS A N 1
ATOM 2729 C CA . LYS A 1 333 ? 1.428 -1.833 -37.519 1.00 94.25 333 LYS A CA 1
ATOM 2730 C C . LYS A 1 333 ? 1.707 -1.030 -36.239 1.00 94.25 333 LYS A C 1
ATOM 2732 O O . LYS A 1 333 ? 0.840 -0.250 -35.841 1.00 94.25 333 LYS A O 1
ATOM 2737 N N . PHE A 1 334 ? 2.871 -1.188 -35.608 1.00 95.56 334 PHE A N 1
ATOM 2738 C CA . PHE A 1 334 ? 3.271 -0.475 -34.390 1.00 95.56 334 PHE A CA 1
ATOM 2739 C C . PHE A 1 334 ? 4.115 0.777 -34.638 1.00 95.56 334 PHE A C 1
ATOM 2741 O O . PHE A 1 334 ? 4.353 1.533 -33.695 1.00 95.56 334 PHE A O 1
ATOM 2748 N N . PHE A 1 335 ? 4.535 1.023 -35.879 1.00 95.94 335 PHE A N 1
ATOM 2749 C CA . PHE A 1 335 ? 5.425 2.126 -36.224 1.00 95.94 335 PHE A CA 1
ATOM 2750 C C . PHE A 1 335 ? 4.763 3.127 -37.175 1.00 95.94 335 PHE A C 1
ATOM 2752 O O . PHE A 1 335 ? 3.916 2.768 -37.991 1.00 95.94 335 PHE A O 1
ATOM 2759 N N . ASN A 1 336 ? 5.190 4.385 -37.079 1.00 94.94 336 ASN A N 1
ATOM 2760 C CA . ASN A 1 336 ? 4.907 5.443 -38.041 1.00 94.94 336 ASN A CA 1
ATOM 2761 C C . ASN A 1 336 ? 6.200 5.830 -38.760 1.00 94.94 336 ASN A C 1
ATOM 2763 O O . ASN A 1 336 ? 7.248 5.979 -38.132 1.00 94.94 336 ASN A O 1
ATOM 2767 N N . GLU A 1 337 ? 6.114 6.028 -40.070 1.00 94.81 337 GLU A N 1
ATOM 2768 C CA . GLU A 1 337 ? 7.202 6.602 -40.858 1.00 94.81 337 GLU A CA 1
ATOM 2769 C C . GLU A 1 337 ? 7.183 8.128 -40.707 1.00 94.81 337 GLU A C 1
ATOM 2771 O O . GLU A 1 337 ? 6.159 8.762 -40.958 1.00 94.81 337 GLU A O 1
ATOM 2776 N N . VAL A 1 338 ? 8.299 8.720 -40.280 1.00 94.31 338 VAL A N 1
ATOM 2777 C CA . VAL A 1 338 ? 8.432 10.174 -40.089 1.00 94.31 338 VAL A CA 1
ATOM 2778 C C . VAL A 1 338 ? 9.801 10.665 -40.543 1.00 94.31 338 VAL A C 1
ATOM 2780 O O . VAL A 1 338 ? 10.758 9.899 -40.670 1.00 94.31 338 VAL A O 1
ATOM 2783 N N . VAL A 1 339 ? 9.916 11.971 -40.766 1.00 93.25 339 VAL A N 1
ATOM 2784 C CA . VAL A 1 339 ? 11.196 12.631 -41.038 1.00 93.25 339 VAL A CA 1
ATOM 2785 C C . VAL A 1 339 ? 11.704 13.256 -39.748 1.00 93.25 339 VAL A C 1
ATOM 2787 O O . VAL A 1 339 ? 11.028 14.107 -39.172 1.00 93.25 339 VAL A O 1
ATOM 2790 N N . ILE A 1 340 ? 12.904 12.873 -39.315 1.00 93.88 340 ILE A N 1
ATOM 2791 C CA . ILE A 1 340 ? 13.559 13.492 -38.160 1.00 93.88 340 ILE A CA 1
ATOM 2792 C C . ILE A 1 340 ? 14.438 14.665 -38.597 1.00 93.88 340 ILE A C 1
ATOM 2794 O O . ILE A 1 340 ? 15.230 14.566 -39.540 1.00 93.88 340 ILE A O 1
ATOM 2798 N N . VAL A 1 341 ? 14.310 15.778 -37.881 1.00 92.44 341 VAL A N 1
ATOM 2799 C CA . VAL A 1 341 ? 15.201 16.933 -37.969 1.00 92.44 341 VAL A CA 1
ATOM 2800 C C . VAL A 1 341 ? 15.877 17.115 -36.617 1.00 92.44 341 VAL A C 1
ATOM 2802 O O . VAL A 1 341 ? 15.223 17.299 -35.596 1.00 92.44 341 VAL A O 1
ATOM 2805 N N . GLU A 1 342 ? 17.202 17.060 -36.623 1.00 91.12 342 GLU A N 1
ATOM 2806 C CA . GLU A 1 342 ? 18.061 17.096 -35.438 1.00 91.12 342 GLU A CA 1
ATOM 2807 C C . GLU A 1 342 ? 19.179 18.131 -35.628 1.00 91.12 342 GLU A C 1
ATOM 2809 O O . GLU A 1 342 ? 19.427 18.586 -36.753 1.00 91.12 342 GLU A O 1
ATOM 2814 N N . ASN A 1 343 ? 19.864 18.487 -34.537 1.00 88.75 343 ASN A N 1
ATOM 2815 C CA . ASN A 1 343 ? 21.009 19.407 -34.544 1.00 88.75 343 ASN A CA 1
ATOM 2816 C C . ASN A 1 343 ? 20.683 20.779 -35.163 1.00 88.75 343 ASN A C 1
ATOM 2818 O O . ASN A 1 343 ? 21.451 21.322 -35.961 1.00 88.75 343 ASN A O 1
ATOM 2822 N N . LEU A 1 344 ? 19.513 21.331 -34.837 1.00 90.69 344 LEU A N 1
ATOM 2823 C CA . LEU A 1 344 ? 19.175 22.707 -35.184 1.00 90.69 344 LEU A CA 1
ATOM 2824 C C . LEU A 1 344 ? 19.890 23.671 -34.225 1.00 90.69 344 LEU A C 1
ATOM 2826 O O . LEU A 1 344 ? 19.852 23.471 -33.014 1.00 90.69 344 LEU A O 1
ATOM 2830 N N . ASP A 1 345 ? 20.550 24.707 -34.751 1.00 88.94 345 ASP A N 1
ATOM 2831 C CA . ASP A 1 345 ? 21.211 25.729 -33.928 1.00 88.94 345 ASP A CA 1
ATOM 2832 C C . ASP A 1 345 ? 20.268 26.296 -32.857 1.00 88.94 345 ASP A C 1
ATOM 2834 O O . ASP A 1 345 ? 19.108 26.580 -33.131 1.00 88.94 345 ASP A O 1
ATOM 2838 N N . PHE A 1 346 ? 20.782 26.507 -31.643 1.00 89.75 346 PHE A N 1
ATOM 2839 C CA . PHE A 1 346 ? 20.010 26.923 -30.458 1.00 89.75 346 PHE A CA 1
ATOM 2840 C C . PHE A 1 346 ? 18.982 25.897 -29.942 1.00 89.75 346 PHE A C 1
ATOM 2842 O O . PHE A 1 346 ? 18.361 26.145 -28.911 1.00 89.75 346 PHE A O 1
ATOM 2849 N N . LEU A 1 347 ? 18.820 24.750 -30.611 1.00 90.62 347 LEU A N 1
ATOM 2850 C CA . LEU A 1 347 ? 17.873 23.676 -30.284 1.00 90.62 347 LEU A CA 1
ATOM 2851 C C . LEU A 1 347 ? 18.522 22.286 -30.431 1.00 90.62 347 LEU A C 1
ATOM 2853 O O . LEU A 1 347 ? 17.847 21.319 -30.779 1.00 90.62 347 LEU A O 1
ATOM 2857 N N . SER A 1 348 ? 19.833 22.173 -30.206 1.00 88.62 348 SER A N 1
ATOM 2858 C CA . SER A 1 348 ? 20.596 20.937 -30.443 1.00 88.62 348 SER A CA 1
ATOM 2859 C C . SER A 1 348 ? 20.122 19.747 -29.604 1.00 88.62 348 SER A C 1
ATOM 2861 O O . SER A 1 348 ? 20.272 18.611 -30.035 1.00 88.62 348 SER A O 1
ATOM 2863 N N . GLU A 1 349 ? 19.512 20.014 -28.448 1.00 87.81 349 GLU A N 1
ATOM 2864 C CA . GLU A 1 349 ? 18.953 19.008 -27.533 1.00 87.81 349 GLU A CA 1
ATOM 2865 C C . GLU A 1 349 ? 17.592 18.446 -27.992 1.00 87.81 349 GLU A C 1
ATOM 2867 O O . GLU A 1 349 ? 17.066 17.516 -27.385 1.00 87.81 349 GLU A O 1
ATOM 2872 N N . TYR A 1 350 ? 16.993 19.001 -29.052 1.00 90.88 350 TYR A N 1
ATOM 2873 C CA . TYR A 1 350 ? 15.658 18.624 -29.516 1.00 90.88 350 TYR A CA 1
ATOM 2874 C C . TYR A 1 350 ? 15.705 17.847 -30.834 1.00 90.88 350 TYR A C 1
ATOM 2876 O O . TYR A 1 350 ? 16.477 18.143 -31.750 1.00 90.88 350 TYR A O 1
ATOM 2884 N N . GLN A 1 351 ? 14.805 16.870 -30.948 1.00 91.69 351 GLN A N 1
ATOM 2885 C CA . GLN A 1 351 ? 14.526 16.136 -32.178 1.00 91.69 351 GLN A CA 1
ATOM 2886 C C . GLN A 1 351 ? 13.106 16.473 -32.634 1.00 91.69 351 GLN A C 1
ATOM 2888 O O . GLN A 1 351 ? 12.144 16.246 -31.904 1.00 91.69 351 GLN A O 1
ATOM 2893 N N . PHE A 1 352 ? 12.973 17.021 -33.839 1.00 92.88 352 PHE A N 1
ATOM 2894 C CA . PHE A 1 352 ? 11.682 17.382 -34.421 1.00 92.88 352 PHE A CA 1
ATOM 2895 C C . PHE A 1 352 ? 11.227 16.296 -35.389 1.00 92.88 352 PHE A C 1
ATOM 2897 O O . PHE A 1 352 ? 12.019 15.804 -36.193 1.00 92.88 352 PHE A O 1
ATOM 2904 N N . LEU A 1 353 ? 9.946 15.946 -35.323 1.00 92.50 353 LEU A N 1
ATOM 2905 C CA . LEU A 1 353 ? 9.342 14.890 -36.129 1.00 92.50 353 LEU A CA 1
ATOM 2906 C C . LEU A 1 353 ? 8.337 15.512 -37.083 1.00 92.50 353 LEU A C 1
ATOM 2908 O O . LEU A 1 353 ? 7.407 16.191 -36.654 1.00 92.50 353 LEU A O 1
ATOM 2912 N N . LEU A 1 354 ? 8.545 15.288 -38.372 1.00 90.94 354 LEU A N 1
ATOM 2913 C CA . LEU A 1 354 ? 7.728 15.850 -39.437 1.00 90.94 354 LEU A CA 1
ATOM 2914 C C . LEU A 1 354 ? 7.017 14.727 -40.190 1.00 90.94 354 LEU A C 1
ATOM 2916 O O . LEU A 1 354 ? 7.570 13.633 -40.346 1.00 90.94 354 LEU A O 1
ATOM 2920 N N . SER A 1 355 ? 5.821 15.019 -40.706 1.00 87.81 355 SER A N 1
ATOM 2921 C CA . SER A 1 355 ? 5.156 14.121 -41.652 1.00 87.81 355 SER A CA 1
ATOM 2922 C C . SER A 1 355 ? 6.083 13.848 -42.847 1.00 87.81 355 SER A C 1
ATOM 2924 O O . SER A 1 355 ? 6.787 14.755 -43.304 1.00 87.81 355 SER A O 1
ATOM 2926 N N . PRO A 1 356 ? 6.139 12.612 -43.366 1.00 85.56 356 PRO A N 1
ATOM 2927 C CA . PRO A 1 356 ? 6.876 12.337 -44.593 1.00 85.56 356 PRO A CA 1
ATOM 2928 C C . PRO A 1 356 ? 6.167 12.915 -45.828 1.00 85.56 356 PRO A C 1
ATOM 2930 O O . PRO A 1 356 ? 6.830 13.149 -46.851 1.00 85.56 356 PRO A O 1
ATOM 2933 N N . GLU A 1 357 ? 4.855 13.156 -45.722 1.00 83.31 357 GLU A N 1
ATOM 2934 C CA . GLU A 1 357 ? 3.983 13.605 -46.803 1.00 83.31 357 GLU A CA 1
ATOM 2935 C C . GLU A 1 357 ? 4.328 15.021 -47.263 1.00 83.31 357 GLU A C 1
ATOM 2937 O O . GLU A 1 357 ? 4.475 15.953 -46.476 1.00 83.31 357 GLU A O 1
ATOM 2942 N N . MET A 1 358 ? 4.448 15.195 -48.579 1.00 76.62 358 MET A N 1
ATOM 2943 C CA . MET A 1 358 ? 4.686 16.512 -49.155 1.00 76.62 358 MET A CA 1
ATOM 2944 C C . MET A 1 358 ? 3.393 17.330 -49.145 1.00 76.62 358 MET A C 1
ATOM 2946 O O . MET A 1 358 ? 2.540 17.146 -50.009 1.00 76.62 358 MET A O 1
ATOM 2950 N N . ALA A 1 359 ? 3.291 18.277 -48.219 1.00 72.75 359 ALA A N 1
ATOM 2951 C CA . ALA A 1 359 ? 2.348 19.386 -48.301 1.00 72.75 359 ALA A CA 1
ATOM 2952 C C . ALA A 1 359 ? 3.042 20.633 -48.882 1.00 72.75 359 ALA A C 1
ATOM 2954 O O . ALA A 1 359 ? 4.245 20.819 -48.695 1.00 72.75 359 ALA A O 1
ATOM 2955 N N . GLN A 1 360 ? 2.289 21.510 -49.557 1.00 67.69 360 GLN A N 1
ATOM 2956 C CA . GLN A 1 360 ? 2.780 22.840 -49.972 1.00 67.69 360 GLN A CA 1
ATOM 2957 C C . GLN A 1 360 ? 2.853 23.844 -48.803 1.00 67.69 360 GLN A C 1
ATO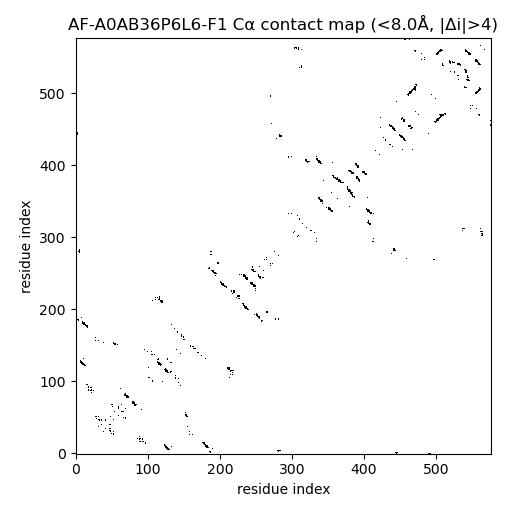M 2959 O O . GLN A 1 360 ? 3.113 25.028 -49.007 1.00 67.69 360 GLN A O 1
ATOM 2964 N N . GLU A 1 361 ? 2.624 23.377 -47.579 1.00 75.69 361 GLU A N 1
ATOM 2965 C CA . GLU A 1 361 ? 2.538 24.181 -46.367 1.00 75.69 361 GLU A CA 1
ATOM 2966 C C . GLU A 1 361 ? 3.821 24.098 -45.534 1.00 75.69 361 GLU A C 1
ATOM 2968 O O . GLU A 1 361 ? 4.682 23.233 -45.730 1.00 75.69 361 GLU A O 1
ATOM 2973 N N . THR A 1 362 ? 3.945 25.019 -44.579 1.00 82.56 362 THR A N 1
ATOM 2974 C CA . THR A 1 362 ? 5.040 25.024 -43.611 1.00 82.56 362 THR A CA 1
ATOM 2975 C C . THR A 1 362 ? 5.063 23.734 -42.816 1.00 82.56 362 THR A C 1
ATOM 2977 O O . THR A 1 362 ? 4.098 23.409 -42.132 1.00 82.56 362 THR A O 1
ATOM 2980 N N . THR A 1 363 ? 6.191 23.027 -42.853 1.00 87.38 363 THR A N 1
ATOM 2981 C CA . THR A 1 363 ? 6.340 21.779 -42.098 1.00 87.38 363 THR A CA 1
ATOM 2982 C C . THR A 1 363 ? 6.788 22.047 -40.660 1.00 87.38 363 THR A C 1
ATOM 2984 O O . THR A 1 363 ? 6.265 21.445 -39.728 1.00 87.38 363 THR A O 1
ATOM 2987 N N . LEU A 1 364 ? 7.741 22.966 -40.461 1.00 92.25 364 LEU A N 1
ATOM 2988 C CA . LEU A 1 364 ? 8.179 23.414 -39.134 1.00 92.25 364 LEU A CA 1
ATOM 2989 C C . LEU A 1 364 ? 8.657 24.866 -39.181 1.00 92.25 364 LEU A C 1
ATOM 2991 O O . LEU A 1 364 ? 9.524 25.211 -39.982 1.00 92.25 364 LEU A O 1
ATOM 2995 N N . GLY A 1 365 ? 8.150 25.695 -38.271 1.00 92.50 365 GLY A N 1
ATOM 2996 C CA . GLY A 1 365 ? 8.651 27.043 -38.016 1.00 92.50 365 GLY A CA 1
ATOM 2997 C C . GLY A 1 365 ? 9.064 27.189 -36.556 1.00 92.50 365 GLY A C 1
ATOM 2998 O O . GLY A 1 365 ? 8.311 26.812 -35.663 1.00 92.50 365 GLY A O 1
ATOM 2999 N N . VAL A 1 366 ? 10.249 27.744 -36.308 1.00 93.19 366 VAL A N 1
ATOM 3000 C CA . VAL A 1 366 ? 10.724 28.082 -34.963 1.00 93.19 366 VAL A CA 1
ATOM 3001 C C . VAL A 1 366 ? 11.027 29.570 -34.895 1.00 93.19 366 VAL A C 1
ATOM 3003 O O . VAL A 1 366 ? 11.969 30.057 -35.526 1.00 93.19 366 VAL A O 1
ATOM 3006 N N . TYR A 1 367 ? 10.236 30.277 -34.091 1.00 93.00 367 TYR A N 1
ATOM 3007 C CA . TYR A 1 367 ? 10.386 31.698 -33.819 1.00 93.00 367 TYR A CA 1
ATOM 3008 C C . TYR A 1 367 ? 10.642 31.910 -32.327 1.00 93.00 367 TYR A C 1
ATOM 3010 O O . TYR A 1 367 ? 9.844 31.506 -31.486 1.00 93.00 367 TYR A O 1
ATOM 3018 N N . SER A 1 368 ? 11.760 32.544 -31.997 1.00 90.88 368 SER A N 1
ATOM 3019 C CA . SER A 1 368 ? 12.102 32.924 -30.633 1.00 90.88 368 SER A CA 1
ATOM 3020 C C . SER A 1 368 ? 11.463 34.267 -30.289 1.00 90.88 368 SER A C 1
ATOM 3022 O O . SER A 1 368 ? 11.580 35.237 -31.037 1.00 90.88 368 SER A O 1
ATOM 3024 N N . THR A 1 369 ? 10.808 34.358 -29.136 1.00 90.44 369 THR A N 1
ATOM 3025 C CA . THR A 1 369 ? 10.264 35.625 -28.615 1.00 90.44 369 THR A CA 1
ATOM 3026 C C . THR A 1 369 ? 11.361 36.574 -28.128 1.00 90.44 369 THR A C 1
ATOM 3028 O O . THR A 1 369 ? 11.144 37.778 -28.050 1.00 90.44 369 THR A O 1
ATOM 3031 N N . GLU A 1 370 ? 12.564 36.052 -27.888 1.00 87.44 370 GLU A N 1
ATOM 3032 C CA . GLU A 1 370 ? 13.745 36.809 -27.476 1.00 87.44 370 GLU A CA 1
ATOM 3033 C C . GLU A 1 370 ? 14.891 36.624 -28.470 1.00 87.44 370 GLU A C 1
ATOM 3035 O O . GLU A 1 370 ? 15.053 35.558 -29.072 1.00 87.44 370 GLU A O 1
ATOM 3040 N N . LYS A 1 371 ? 15.734 37.646 -28.621 1.00 84.94 371 LYS A N 1
ATOM 3041 C CA . LYS A 1 371 ? 16.901 37.562 -29.500 1.00 84.94 371 LYS A CA 1
ATOM 3042 C C . LYS A 1 371 ? 17.933 36.585 -28.916 1.00 84.94 371 LYS A C 1
ATOM 3044 O O . LYS A 1 371 ? 18.347 36.732 -27.768 1.00 84.94 371 LYS A O 1
ATOM 3049 N N . LYS A 1 372 ? 18.361 35.590 -29.702 1.00 82.88 372 LYS A N 1
ATOM 3050 C CA . LYS A 1 372 ? 19.390 34.610 -29.309 1.00 82.88 372 LYS A CA 1
ATOM 3051 C C . LYS A 1 372 ? 20.713 34.938 -30.007 1.00 82.88 372 LYS A C 1
ATOM 3053 O O . LYS A 1 372 ? 20.872 34.695 -31.204 1.00 82.88 372 LYS A O 1
ATOM 3058 N N . GLY A 1 373 ? 21.652 35.512 -29.253 1.00 82.69 373 GLY A N 1
ATOM 3059 C CA . GLY A 1 373 ? 22.930 35.995 -29.788 1.00 82.69 373 GLY A CA 1
ATOM 3060 C C . GLY A 1 373 ? 22.727 37.016 -30.913 1.00 82.69 373 GLY A C 1
ATOM 3061 O O . GLY A 1 373 ? 21.883 37.907 -30.810 1.00 82.69 373 GLY A O 1
ATOM 3062 N N . ASP A 1 374 ? 23.456 36.843 -32.015 1.00 80.25 374 ASP A N 1
ATOM 3063 C CA . ASP A 1 374 ? 23.362 37.714 -33.196 1.00 80.25 374 ASP A CA 1
ATOM 3064 C C . ASP A 1 374 ? 22.303 37.271 -34.223 1.00 80.25 374 ASP A C 1
ATOM 3066 O O . ASP A 1 374 ? 22.167 37.886 -35.280 1.00 80.25 374 ASP A O 1
ATOM 3070 N N . SER A 1 375 ? 21.526 36.219 -33.935 1.00 80.31 375 SER A N 1
ATOM 3071 C CA . SER A 1 375 ? 20.515 35.697 -34.867 1.00 80.31 375 SER A CA 1
ATOM 3072 C C . SER A 1 375 ? 19.207 36.496 -34.839 1.00 80.31 375 SER A C 1
ATOM 3074 O O . SER A 1 375 ? 18.834 37.084 -33.822 1.00 80.31 375 SER A O 1
ATOM 3076 N N . TYR A 1 376 ? 18.481 36.491 -35.964 1.00 83.50 376 TYR A N 1
ATOM 3077 C CA . TYR A 1 376 ? 17.091 36.954 -36.021 1.00 83.50 376 TYR A CA 1
ATOM 3078 C C . TYR A 1 376 ? 16.183 36.064 -35.166 1.00 83.50 376 TYR A C 1
ATOM 3080 O O . TYR A 1 376 ? 16.485 34.897 -34.931 1.00 83.50 376 TYR A O 1
ATOM 3088 N N . ASN A 1 377 ? 15.033 36.597 -34.753 1.00 87.75 377 ASN A N 1
ATOM 3089 C CA . ASN A 1 377 ? 14.047 35.850 -33.973 1.00 87.75 377 ASN A CA 1
ATOM 3090 C C . ASN A 1 377 ? 13.470 34.645 -34.734 1.00 87.75 377 ASN A C 1
ATOM 3092 O O . ASN A 1 377 ? 13.177 33.626 -34.117 1.00 87.75 377 ASN A O 1
ATOM 3096 N N . LEU A 1 378 ? 13.348 34.716 -36.065 1.00 90.44 378 LEU A N 1
ATOM 3097 C CA . LEU A 1 378 ? 13.044 33.540 -36.879 1.00 90.44 378 LEU A CA 1
ATOM 3098 C C . LEU A 1 378 ? 14.294 32.655 -36.982 1.00 90.44 378 LEU A C 1
ATOM 3100 O O . LEU A 1 378 ? 15.181 32.912 -37.796 1.00 90.44 378 LEU A O 1
ATOM 3104 N N . LEU A 1 379 ? 14.357 31.615 -36.152 1.00 91.75 379 LEU A N 1
ATOM 3105 C CA . LEU A 1 379 ? 15.523 30.739 -36.056 1.00 91.75 379 LEU A CA 1
ATOM 3106 C C . LEU A 1 379 ? 15.552 29.710 -37.186 1.00 91.75 379 LEU A C 1
ATOM 3108 O O . LEU A 1 379 ? 16.606 29.492 -37.794 1.00 91.75 379 LEU A O 1
ATOM 3112 N N . HIS A 1 380 ? 14.404 29.088 -37.477 1.00 93.38 380 HIS A N 1
ATOM 3113 C CA . HIS A 1 380 ? 14.277 28.038 -38.487 1.00 93.38 380 HIS A CA 1
ATOM 3114 C C . HIS A 1 380 ? 12.914 28.075 -39.174 1.00 93.38 380 HIS A C 1
ATOM 3116 O O . HIS A 1 380 ? 11.887 28.211 -38.518 1.00 93.38 380 HIS A O 1
ATOM 3122 N N . TRP A 1 381 ? 12.903 27.863 -40.485 1.00 93.44 381 TRP A N 1
ATOM 3123 C CA . TRP A 1 381 ? 11.696 27.542 -41.243 1.00 93.44 381 TRP A CA 1
ATOM 3124 C C . TRP A 1 381 ? 12.016 26.408 -42.213 1.00 93.44 381 TRP A C 1
ATOM 3126 O O . TRP A 1 381 ? 12.997 26.490 -42.956 1.00 93.44 381 TRP A O 1
ATOM 3136 N N . ILE A 1 382 ? 11.254 25.320 -42.163 1.00 92.94 382 ILE A N 1
ATOM 3137 C CA . ILE A 1 382 ? 11.534 24.079 -42.886 1.00 92.94 382 ILE A CA 1
ATOM 3138 C C . ILE A 1 382 ? 10.297 23.658 -43.667 1.00 92.94 382 ILE A C 1
ATOM 3140 O O . ILE A 1 382 ? 9.226 23.486 -43.084 1.00 92.94 382 ILE A O 1
ATOM 3144 N N . ASN A 1 383 ? 10.488 23.440 -44.969 1.00 91.81 383 ASN A N 1
ATOM 3145 C CA . ASN A 1 383 ? 9.458 22.969 -45.892 1.00 91.81 383 ASN A CA 1
ATOM 3146 C C . ASN A 1 383 ? 9.940 21.730 -46.655 1.00 91.81 383 ASN A C 1
ATOM 3148 O O . ASN A 1 383 ? 11.142 21.537 -46.885 1.00 91.81 383 ASN A O 1
ATOM 3152 N N . HIS A 1 384 ? 9.001 20.915 -47.126 1.00 90.25 384 HIS A N 1
ATOM 3153 C CA . HIS A 1 384 ? 9.304 19.872 -48.099 1.00 90.25 384 HIS A CA 1
ATOM 3154 C C . HIS A 1 384 ? 9.677 20.478 -49.456 1.00 90.25 384 HIS A C 1
ATOM 3156 O O . HIS A 1 384 ? 8.934 21.277 -50.016 1.00 90.25 384 HIS A O 1
ATOM 3162 N N . LYS A 1 385 ? 10.827 20.063 -50.004 1.00 86.81 385 LYS A N 1
ATOM 3163 C CA . LYS A 1 385 ? 11.254 20.438 -51.362 1.00 86.81 385 LYS A CA 1
ATOM 3164 C C . LYS A 1 385 ? 10.940 19.341 -52.373 1.00 86.81 385 LYS A C 1
ATOM 3166 O O . LYS A 1 385 ? 10.465 19.598 -53.470 1.00 86.81 385 LYS A O 1
ATOM 3171 N N . THR A 1 386 ? 11.287 18.108 -52.013 1.00 85.44 386 THR A N 1
ATOM 3172 C CA . THR A 1 386 ? 11.042 16.896 -52.807 1.00 85.44 386 THR A CA 1
ATOM 3173 C C . THR A 1 386 ? 10.763 15.734 -51.861 1.00 85.44 386 THR A C 1
ATOM 3175 O O . THR A 1 386 ? 10.897 15.871 -50.640 1.00 85.44 386 THR A O 1
ATOM 3178 N N . THR A 1 387 ? 10.465 14.561 -52.419 1.00 83.75 387 THR A N 1
ATOM 3179 C CA . THR A 1 387 ? 10.269 13.326 -51.652 1.00 83.75 387 THR A CA 1
ATOM 3180 C C . THR A 1 387 ? 11.422 13.032 -50.699 1.00 83.75 387 THR A C 1
ATOM 3182 O O . THR A 1 387 ? 11.146 12.572 -49.602 1.00 83.75 387 THR A O 1
ATOM 3185 N N . ASN A 1 388 ? 12.663 13.405 -51.050 1.00 86.94 388 ASN A N 1
ATOM 3186 C CA . ASN A 1 388 ? 13.881 13.087 -50.291 1.00 86.94 388 ASN A CA 1
ATOM 3187 C C . ASN A 1 388 ? 14.636 14.311 -49.739 1.00 86.94 388 ASN A C 1
ATOM 3189 O O . ASN A 1 388 ? 15.704 14.152 -49.145 1.00 86.94 388 ASN A O 1
ATOM 3193 N N . LYS A 1 389 ? 14.142 15.539 -49.949 1.00 90.88 389 LYS A N 1
ATOM 3194 C CA . LYS A 1 389 ? 14.852 16.770 -49.545 1.00 90.88 389 LYS A CA 1
ATOM 3195 C C . LYS A 1 389 ? 13.938 17.784 -48.862 1.00 90.88 389 LYS A C 1
ATOM 3197 O O . LYS A 1 389 ? 12.759 17.898 -49.202 1.00 90.88 389 LYS A O 1
ATOM 3202 N N . LEU A 1 390 ? 14.523 18.552 -47.952 1.00 91.44 390 LEU A N 1
ATOM 3203 C CA . LEU A 1 390 ? 13.925 19.678 -47.243 1.00 91.44 390 LEU A CA 1
ATOM 3204 C C . LEU A 1 390 ? 14.626 20.975 -47.652 1.00 91.44 390 LEU A C 1
ATOM 3206 O O . LEU A 1 390 ? 15.844 20.981 -47.845 1.00 91.44 390 LEU A O 1
ATOM 3210 N N . ASP A 1 391 ? 13.871 22.064 -47.733 1.00 92.38 391 ASP A N 1
ATOM 3211 C CA . ASP A 1 391 ? 14.428 23.416 -47.752 1.00 92.38 391 ASP A CA 1
ATOM 3212 C C . ASP A 1 391 ? 14.432 23.963 -46.318 1.00 92.38 391 ASP A C 1
ATOM 3214 O O . ASP A 1 391 ? 13.389 24.028 -45.671 1.00 92.38 391 ASP A O 1
ATOM 3218 N N . HIS A 1 392 ? 15.612 24.334 -45.813 1.00 93.12 392 HIS A N 1
ATOM 3219 C CA . HIS A 1 392 ? 15.814 24.904 -44.478 1.00 93.12 392 HIS A CA 1
ATOM 3220 C C . HIS A 1 392 ? 16.244 26.366 -44.585 1.00 93.12 392 HIS A C 1
ATOM 3222 O O . HIS A 1 392 ? 17.394 26.677 -44.916 1.00 93.12 392 HIS A O 1
ATOM 3228 N N . PHE A 1 393 ? 15.318 27.266 -44.279 1.00 91.75 393 PHE A N 1
ATOM 3229 C CA . PHE A 1 393 ? 15.536 28.702 -44.239 1.00 91.75 393 PHE A CA 1
ATOM 3230 C C . PHE A 1 393 ? 15.993 29.125 -42.838 1.00 91.75 393 PHE A C 1
ATOM 3232 O O . PHE A 1 393 ? 15.309 28.919 -41.836 1.00 91.75 393 PHE A O 1
ATOM 3239 N N . ARG A 1 394 ? 17.170 29.750 -42.794 1.00 88.12 394 ARG A N 1
ATOM 3240 C CA . ARG A 1 394 ? 17.653 30.594 -41.679 1.00 88.12 394 ARG A CA 1
ATOM 3241 C C . ARG A 1 394 ? 17.996 32.015 -42.139 1.00 88.12 394 ARG A C 1
ATOM 3243 O O . ARG A 1 394 ? 18.434 32.856 -41.368 1.00 88.12 394 ARG A O 1
ATOM 3250 N N . LYS A 1 395 ? 17.860 32.230 -43.445 1.00 84.56 395 LYS A N 1
ATOM 3251 C CA . LYS A 1 395 ? 18.114 33.441 -44.217 1.00 84.56 395 LYS A CA 1
ATOM 3252 C C . LYS A 1 395 ? 17.277 33.343 -45.495 1.00 84.56 395 LYS A C 1
ATOM 3254 O O . LYS A 1 395 ? 16.633 32.321 -45.729 1.00 84.56 395 LYS A O 1
ATOM 3259 N N . THR A 1 396 ? 17.316 34.378 -46.324 1.00 84.50 396 THR A N 1
ATOM 3260 C CA . THR A 1 396 ? 16.509 34.493 -47.551 1.00 84.50 396 THR A CA 1
ATOM 3261 C C . THR A 1 396 ? 16.659 33.314 -48.518 1.00 84.50 396 THR A C 1
ATOM 3263 O O . THR A 1 396 ? 15.678 32.906 -49.129 1.00 84.50 396 THR A O 1
ATOM 3266 N N . VAL A 1 397 ? 17.861 32.739 -48.637 1.00 88.94 397 VAL A N 1
ATOM 3267 C CA . VAL A 1 397 ? 18.116 31.554 -49.471 1.00 88.94 397 VAL A CA 1
ATOM 3268 C C . VAL A 1 397 ? 18.158 30.296 -48.595 1.00 88.94 397 VAL A C 1
ATOM 3270 O O . VAL A 1 397 ? 18.986 30.240 -47.675 1.00 88.94 397 VAL A O 1
ATOM 3273 N N . PRO A 1 398 ? 17.316 29.279 -48.866 1.00 90.56 398 PRO A N 1
ATOM 3274 C CA . PRO A 1 398 ? 17.297 28.058 -48.078 1.00 90.56 398 PRO A CA 1
ATOM 3275 C C . PRO A 1 398 ? 18.535 27.206 -48.339 1.00 90.56 398 PRO A C 1
ATOM 3277 O O . PRO A 1 398 ? 19.069 27.141 -49.447 1.00 90.56 398 PRO A O 1
ATOM 3280 N N . THR A 1 399 ? 18.954 26.486 -47.306 1.00 92.56 399 THR A N 1
ATOM 3281 C CA . THR A 1 399 ? 19.892 25.370 -47.443 1.00 92.56 399 THR A CA 1
ATOM 3282 C C . THR A 1 399 ? 19.113 24.086 -47.698 1.00 92.56 399 THR A C 1
ATOM 3284 O O . THR A 1 399 ? 18.120 23.817 -47.026 1.00 92.56 399 THR A O 1
ATOM 3287 N N . VAL A 1 400 ? 19.547 23.289 -48.674 1.00 91.88 400 VAL A N 1
ATOM 3288 C CA . VAL A 1 400 ? 18.887 22.019 -48.998 1.00 91.88 400 VAL A CA 1
ATOM 3289 C C . VAL A 1 400 ? 19.453 20.919 -48.110 1.00 91.88 400 VAL A C 1
ATOM 3291 O O . VAL A 1 400 ? 20.655 20.660 -48.146 1.00 91.88 400 VAL A O 1
ATOM 3294 N N . LYS A 1 401 ? 18.591 20.247 -47.346 1.00 90.81 401 LYS A N 1
ATOM 3295 C CA . LYS A 1 401 ? 18.957 19.108 -46.493 1.00 90.81 401 LYS A CA 1
ATOM 3296 C C . LYS A 1 401 ? 18.317 17.822 -47.008 1.00 90.81 401 LYS A C 1
ATOM 3298 O O . LYS A 1 401 ? 17.204 17.845 -47.528 1.00 90.81 401 LYS A O 1
ATOM 3303 N N . ALA A 1 402 ? 19.012 16.695 -46.878 1.00 91.00 402 ALA A N 1
ATOM 3304 C CA . ALA A 1 402 ? 18.410 15.388 -47.128 1.00 91.00 402 ALA A CA 1
ATOM 3305 C C . ALA A 1 402 ? 17.411 15.055 -46.008 1.00 91.00 402 ALA A C 1
ATOM 3307 O O . ALA A 1 402 ? 17.663 15.369 -44.844 1.00 91.00 402 ALA A O 1
ATOM 3308 N N . LYS A 1 403 ? 16.284 14.424 -46.351 1.00 90.69 403 LYS A N 1
ATOM 3309 C CA . LYS A 1 403 ? 15.373 13.868 -45.346 1.00 90.69 403 LYS A CA 1
ATOM 3310 C C . LYS A 1 403 ? 16.038 12.666 -44.681 1.00 90.69 403 LYS A C 1
ATOM 3312 O O . LYS A 1 403 ? 16.515 11.766 -45.368 1.00 90.69 403 LYS A O 1
ATOM 3317 N N . LYS A 1 404 ? 16.009 12.631 -43.352 1.00 92.94 404 LYS A N 1
ATOM 3318 C CA . LYS A 1 404 ? 16.347 11.445 -42.565 1.00 92.94 404 LYS A CA 1
ATOM 3319 C C . LYS A 1 404 ? 15.034 10.774 -42.171 1.00 92.94 404 LYS A C 1
ATOM 3321 O O . LYS A 1 404 ? 14.340 11.261 -41.285 1.00 92.94 404 LYS A O 1
ATOM 3326 N N . ILE A 1 405 ? 14.657 9.725 -42.895 1.00 93.31 405 ILE A N 1
ATOM 3327 C CA . ILE A 1 405 ? 13.440 8.958 -42.607 1.00 93.31 405 ILE A CA 1
ATOM 3328 C C . ILE A 1 405 ? 13.742 7.987 -41.466 1.00 93.31 405 ILE A C 1
ATOM 3330 O O . ILE A 1 405 ? 14.784 7.331 -41.469 1.00 93.31 405 ILE A O 1
ATOM 3334 N N . ILE A 1 406 ? 12.847 7.928 -40.487 1.00 95.56 406 ILE A N 1
ATOM 3335 C CA . ILE A 1 406 ? 12.901 7.012 -39.349 1.00 95.56 406 ILE A CA 1
ATOM 3336 C C . ILE A 1 406 ? 11.516 6.408 -39.094 1.00 95.56 406 ILE A C 1
ATOM 3338 O O . ILE A 1 406 ? 10.503 6.919 -39.570 1.00 95.56 406 ILE A O 1
ATOM 3342 N N . PHE A 1 407 ? 11.480 5.341 -38.304 1.00 96.81 407 PHE A N 1
ATOM 3343 C CA . PHE A 1 407 ? 10.267 4.628 -37.922 1.00 96.81 407 PHE A CA 1
ATOM 3344 C C . PHE A 1 407 ? 10.084 4.747 -36.414 1.00 96.81 407 PHE A C 1
ATOM 3346 O O . PHE A 1 407 ? 10.797 4.104 -35.643 1.00 96.81 407 PHE A O 1
ATOM 3353 N N . THR A 1 408 ? 9.170 5.606 -35.978 1.00 96.38 408 THR A N 1
ATOM 3354 C CA . THR A 1 408 ? 8.886 5.829 -34.554 1.00 96.38 408 THR A CA 1
ATOM 3355 C C . THR A 1 408 ? 7.811 4.867 -34.091 1.00 96.38 408 THR A C 1
ATOM 3357 O O . THR A 1 408 ? 6.896 4.577 -34.861 1.00 96.38 408 THR A O 1
ATOM 3360 N N . LEU A 1 409 ? 7.845 4.430 -32.833 1.00 94.88 409 LEU A N 1
ATOM 3361 C CA . LEU A 1 409 ? 6.661 3.806 -32.238 1.00 94.88 409 LEU A CA 1
ATOM 3362 C C . LEU A 1 409 ? 5.454 4.747 -32.389 1.00 94.88 409 LEU A C 1
ATOM 3364 O O . LEU A 1 409 ? 5.591 5.973 -32.309 1.00 94.88 409 LEU A O 1
ATOM 3368 N N . LYS A 1 410 ? 4.263 4.186 -32.618 1.00 93.81 410 LYS A N 1
ATOM 3369 C CA . LYS A 1 410 ? 3.020 4.969 -32.597 1.00 93.81 410 LYS A CA 1
ATOM 3370 C C . LYS A 1 410 ? 2.903 5.717 -31.263 1.00 93.81 410 LYS A C 1
ATOM 3372 O O . LYS A 1 410 ? 3.283 5.147 -30.242 1.00 93.81 410 LYS A O 1
ATOM 3377 N N . PRO A 1 411 ? 2.335 6.938 -31.226 1.00 91.19 411 PRO A N 1
ATOM 3378 C CA . PRO A 1 411 ? 2.332 7.770 -30.021 1.00 91.19 411 PRO A CA 1
ATOM 3379 C C . PRO A 1 411 ? 1.836 7.051 -28.758 1.00 91.19 411 PRO A C 1
ATOM 3381 O O . PRO A 1 411 ? 2.526 7.067 -27.744 1.00 91.19 411 PRO A O 1
ATOM 3384 N N . ALA A 1 412 ? 0.701 6.346 -28.839 1.00 91.12 412 ALA A N 1
ATOM 3385 C CA . ALA A 1 412 ? 0.152 5.585 -27.714 1.00 91.12 412 ALA A CA 1
ATOM 3386 C C . ALA A 1 412 ? 1.120 4.502 -27.200 1.00 91.12 412 ALA A C 1
ATOM 3388 O O . ALA A 1 412 ? 1.321 4.377 -25.995 1.00 91.12 412 ALA A O 1
ATOM 3389 N N . ILE A 1 413 ? 1.776 3.771 -28.111 1.00 92.88 413 ILE A N 1
ATOM 3390 C CA . ILE A 1 413 ? 2.781 2.760 -27.760 1.00 92.88 413 ILE A CA 1
ATOM 3391 C C . ILE A 1 413 ? 4.026 3.425 -27.180 1.00 92.88 413 ILE A C 1
ATOM 3393 O O . ILE A 1 413 ? 4.573 2.914 -26.218 1.00 92.88 413 ILE A O 1
ATOM 3397 N N . CYS A 1 414 ? 4.471 4.561 -27.717 1.00 90.94 414 CYS A N 1
ATOM 3398 C CA . CYS A 1 414 ? 5.648 5.268 -27.217 1.00 90.94 414 CYS A CA 1
ATOM 3399 C C . CYS A 1 414 ? 5.481 5.692 -25.752 1.00 90.94 414 CYS A C 1
ATOM 3401 O O . CYS A 1 414 ? 6.344 5.397 -24.927 1.00 90.94 414 CYS A O 1
ATOM 3403 N N . TYR A 1 415 ? 4.375 6.366 -25.418 1.00 89.62 415 TYR A N 1
ATOM 3404 C CA . TYR A 1 415 ? 4.109 6.769 -24.034 1.00 89.62 415 TYR A CA 1
ATOM 3405 C C . TYR A 1 415 ? 3.987 5.552 -23.120 1.00 89.62 415 TYR A C 1
ATOM 3407 O O . TYR A 1 415 ? 4.590 5.524 -22.052 1.00 89.62 415 TYR A O 1
ATOM 3415 N N . TYR A 1 416 ? 3.279 4.518 -23.572 1.00 91.38 416 TYR A N 1
ATOM 3416 C CA . TYR A 1 416 ? 3.155 3.271 -22.833 1.00 91.38 416 TYR A CA 1
ATOM 3417 C C . TYR A 1 416 ? 4.504 2.560 -22.608 1.00 91.38 416 TYR A C 1
ATOM 3419 O O . TYR A 1 416 ? 4.791 2.107 -21.500 1.00 91.38 416 TYR A O 1
ATOM 3427 N N . PHE A 1 417 ? 5.349 2.497 -23.637 1.00 90.88 417 PHE A N 1
ATOM 3428 C CA . PHE A 1 417 ? 6.655 1.843 -23.609 1.00 90.88 417 PHE A CA 1
ATOM 3429 C C . PHE A 1 417 ? 7.595 2.483 -22.590 1.00 90.88 417 PHE A C 1
ATOM 3431 O O . PHE A 1 417 ? 8.308 1.779 -21.879 1.00 90.88 417 PHE A O 1
ATOM 3438 N N . LEU A 1 418 ? 7.570 3.814 -22.505 1.00 88.06 418 LEU A N 1
ATOM 3439 C CA . LEU A 1 418 ? 8.366 4.573 -21.544 1.00 88.06 418 LEU A CA 1
ATOM 3440 C C . LEU A 1 418 ? 7.811 4.496 -20.122 1.00 88.06 418 LEU A C 1
ATOM 3442 O O . LEU A 1 418 ? 8.599 4.507 -19.182 1.00 88.06 418 LEU A O 1
ATOM 3446 N N . LEU A 1 419 ? 6.485 4.453 -19.981 1.00 86.88 419 LEU A N 1
ATOM 3447 C CA . LEU A 1 419 ? 5.823 4.538 -18.685 1.00 86.88 419 LEU A CA 1
ATOM 3448 C C . LEU A 1 419 ? 5.742 3.192 -17.962 1.00 86.88 419 LEU A C 1
ATOM 3450 O O . LEU A 1 419 ? 5.978 3.165 -16.768 1.00 86.88 419 LEU A O 1
ATOM 3454 N N . LYS A 1 420 ? 5.351 2.111 -18.655 1.00 88.81 420 LYS A N 1
ATOM 3455 C CA . LYS A 1 420 ? 4.842 0.905 -17.969 1.00 88.81 420 LYS A CA 1
ATOM 3456 C C . LYS A 1 420 ? 5.128 -0.433 -18.654 1.00 88.81 420 LYS A C 1
ATOM 3458 O O . LYS A 1 420 ? 4.997 -1.479 -18.034 1.00 88.81 420 LYS A O 1
ATOM 3463 N N . TYR A 1 421 ? 5.531 -0.446 -19.927 1.00 90.56 421 TYR A N 1
ATOM 3464 C CA . TYR A 1 421 ? 5.682 -1.699 -20.686 1.00 90.56 421 TYR A CA 1
ATOM 3465 C C . TYR A 1 421 ? 6.552 -2.757 -20.002 1.00 90.56 421 TYR A C 1
ATOM 3467 O O . TYR A 1 421 ? 6.190 -3.930 -19.983 1.00 90.56 421 TYR A O 1
ATOM 3475 N N . PHE A 1 422 ? 7.699 -2.356 -19.454 1.00 91.69 422 PHE A N 1
ATOM 3476 C CA . PHE A 1 422 ? 8.607 -3.321 -18.843 1.00 91.69 422 PHE A CA 1
ATOM 3477 C C . PHE A 1 422 ? 8.135 -3.784 -17.455 1.00 91.69 422 PHE A C 1
ATOM 3479 O O . PHE A 1 422 ? 8.325 -4.949 -17.114 1.00 91.69 422 PHE A O 1
ATOM 3486 N N . GLU A 1 423 ? 7.451 -2.918 -16.703 1.00 92.88 423 GLU A N 1
ATOM 3487 C CA . GLU A 1 423 ? 6.764 -3.303 -15.466 1.00 92.88 423 GLU A CA 1
ATOM 3488 C C . GLU A 1 423 ? 5.680 -4.343 -15.749 1.00 92.88 423 GLU A C 1
ATOM 3490 O O . GLU A 1 423 ? 5.679 -5.393 -15.119 1.00 92.88 423 GLU A O 1
ATOM 3495 N N . ASP A 1 424 ? 4.826 -4.127 -16.755 1.00 92.25 424 ASP A N 1
ATOM 3496 C CA . ASP A 1 424 ? 3.767 -5.088 -17.097 1.00 92.25 424 ASP A CA 1
ATOM 3497 C C . ASP A 1 424 ? 4.330 -6.452 -17.539 1.00 92.25 424 ASP A C 1
ATOM 3499 O O . ASP A 1 424 ? 3.709 -7.490 -17.296 1.00 92.25 424 ASP A O 1
ATOM 3503 N N . ILE A 1 425 ? 5.503 -6.480 -18.189 1.00 92.94 425 ILE A N 1
ATOM 3504 C CA . ILE A 1 425 ? 6.193 -7.737 -18.524 1.00 92.94 425 ILE A CA 1
ATOM 3505 C C . ILE A 1 425 ? 6.586 -8.482 -17.252 1.00 92.94 425 ILE A C 1
ATOM 3507 O O . ILE A 1 425 ? 6.305 -9.677 -17.132 1.00 92.94 425 ILE A O 1
ATOM 3511 N N . LEU A 1 426 ? 7.234 -7.790 -16.311 1.00 95.31 426 LEU A N 1
ATOM 3512 C CA . LEU A 1 426 ? 7.641 -8.399 -15.050 1.00 95.31 426 LEU A CA 1
ATOM 3513 C C . LEU A 1 426 ? 6.419 -8.827 -14.231 1.00 95.31 426 LEU A C 1
ATOM 3515 O O . LEU A 1 426 ? 6.396 -9.935 -13.702 1.00 95.31 426 LEU A O 1
ATOM 3519 N N . GLU A 1 427 ? 5.379 -8.000 -14.187 1.00 95.00 427 GLU A N 1
ATOM 3520 C CA . GLU A 1 427 ? 4.125 -8.320 -13.518 1.00 95.00 427 GLU A CA 1
ATOM 3521 C C . GLU A 1 427 ? 3.478 -9.575 -14.113 1.00 95.00 427 GLU A C 1
ATOM 3523 O O . GLU A 1 427 ? 3.101 -10.481 -13.372 1.00 95.00 427 GLU A O 1
ATOM 3528 N N . SER A 1 428 ? 3.436 -9.693 -15.444 1.00 94.56 428 SER A N 1
ATOM 3529 C CA . SER A 1 428 ? 2.924 -10.891 -16.123 1.00 94.56 428 SER A CA 1
ATOM 3530 C C . SER A 1 428 ? 3.690 -12.147 -15.692 1.00 94.56 428 SER A C 1
ATOM 3532 O O . SER A 1 428 ? 3.078 -13.163 -15.363 1.00 94.56 428 SER A O 1
ATOM 3534 N N . ILE A 1 429 ? 5.023 -12.068 -15.601 1.00 96.00 429 ILE A N 1
ATOM 3535 C CA . ILE A 1 429 ? 5.861 -13.168 -15.096 1.00 96.00 429 ILE A CA 1
ATOM 3536 C C . ILE A 1 429 ? 5.480 -13.532 -13.653 1.00 96.00 429 ILE A C 1
ATOM 3538 O O . ILE A 1 429 ? 5.343 -14.720 -13.339 1.00 96.00 429 ILE A O 1
ATOM 3542 N N . LEU A 1 430 ? 5.301 -12.541 -12.776 1.00 96.69 430 LEU A N 1
ATOM 3543 C CA . LEU A 1 430 ? 4.956 -12.761 -11.369 1.00 96.69 430 LEU A CA 1
ATOM 3544 C C . LEU A 1 430 ? 3.563 -13.393 -11.210 1.00 96.69 430 LEU A C 1
ATOM 3546 O O . LEU A 1 430 ? 3.415 -14.361 -10.455 1.00 96.69 430 LEU A O 1
ATOM 3550 N N . VAL A 1 431 ? 2.568 -12.902 -11.956 1.00 95.69 431 VAL A N 1
ATOM 3551 C CA . VAL A 1 431 ? 1.184 -13.408 -11.962 1.00 95.69 431 VAL A CA 1
ATOM 3552 C C . VAL A 1 431 ? 1.129 -14.854 -12.448 1.00 95.69 431 VAL A C 1
ATOM 3554 O O . VAL A 1 431 ? 0.577 -15.717 -11.763 1.00 95.69 431 VAL A O 1
ATOM 3557 N N . GLU A 1 432 ? 1.733 -15.148 -13.600 1.00 94.94 432 GLU A N 1
ATOM 3558 C CA . GLU A 1 432 ? 1.718 -16.487 -14.206 1.00 94.94 432 GLU A CA 1
ATOM 3559 C C . GLU A 1 432 ? 2.347 -17.540 -13.297 1.00 94.94 432 GLU A C 1
ATOM 3561 O O . GLU A 1 432 ? 1.870 -18.674 -13.205 1.00 94.94 432 GLU A O 1
ATOM 3566 N N . ASN A 1 433 ? 3.385 -17.138 -12.567 1.00 95.06 433 ASN A N 1
ATOM 3567 C CA . ASN A 1 433 ? 4.095 -18.003 -11.640 1.00 95.06 433 ASN A CA 1
ATOM 3568 C C . ASN A 1 433 ? 3.542 -17.935 -10.210 1.00 95.06 433 ASN A C 1
ATOM 3570 O O . ASN A 1 433 ? 4.129 -18.530 -9.305 1.00 95.06 433 ASN A O 1
ATOM 3574 N N . LYS A 1 434 ? 2.390 -17.284 -9.988 1.00 95.69 434 LYS A N 1
ATOM 3575 C CA . LYS A 1 434 ? 1.671 -17.212 -8.701 1.00 95.69 434 LYS A CA 1
ATOM 3576 C C . LYS A 1 434 ? 2.538 -16.683 -7.555 1.00 95.69 434 LYS A C 1
ATOM 3578 O O . LYS A 1 434 ? 2.572 -17.282 -6.474 1.00 95.69 434 LYS A O 1
ATOM 3583 N N . TYR A 1 435 ? 3.333 -15.654 -7.813 1.00 96.31 435 TYR A N 1
ATOM 3584 C CA . TYR A 1 435 ? 4.059 -14.959 -6.755 1.00 96.31 435 TYR A CA 1
ATOM 3585 C C . TYR A 1 435 ? 3.113 -14.084 -5.938 1.00 96.31 435 TYR A C 1
ATOM 3587 O O . TYR A 1 435 ? 2.137 -13.554 -6.461 1.00 96.31 435 TYR A O 1
ATOM 3595 N N . VAL A 1 436 ? 3.428 -13.922 -4.656 1.00 96.38 436 VAL A N 1
ATOM 3596 C CA . VAL A 1 436 ? 2.812 -12.898 -3.812 1.00 96.38 436 VAL A CA 1
ATOM 3597 C C . VAL A 1 436 ? 3.686 -11.656 -3.935 1.00 96.38 436 VAL A C 1
ATOM 3599 O O . VAL A 1 436 ? 4.884 -11.725 -3.665 1.00 96.38 436 VAL A O 1
ATOM 3602 N N . TYR A 1 437 ? 3.128 -10.540 -4.397 1.00 96.31 437 TYR A N 1
ATOM 3603 C CA . TYR A 1 437 ? 3.897 -9.320 -4.624 1.00 96.31 437 TYR A CA 1
ATOM 3604 C C . TYR A 1 437 ? 3.053 -8.057 -4.422 1.00 96.31 437 TYR A C 1
ATOM 3606 O O . TYR A 1 437 ? 1.826 -8.103 -4.467 1.00 96.31 437 TYR A O 1
ATOM 3614 N N . LEU A 1 438 ? 3.735 -6.933 -4.207 1.00 95.25 438 LEU A N 1
ATOM 3615 C CA . LEU A 1 438 ? 3.190 -5.577 -4.253 1.00 95.25 438 LEU A CA 1
ATOM 3616 C C . LEU A 1 438 ? 3.801 -4.876 -5.466 1.00 95.25 438 LEU A C 1
ATOM 3618 O O . LEU A 1 438 ? 5.022 -4.917 -5.608 1.00 95.25 438 LEU A O 1
ATOM 3622 N N . ALA A 1 439 ? 2.991 -4.242 -6.314 1.00 94.44 439 ALA A N 1
ATOM 3623 C CA . ALA A 1 439 ? 3.472 -3.514 -7.491 1.00 94.44 439 ALA A CA 1
ATOM 3624 C C . ALA A 1 439 ? 3.143 -2.022 -7.415 1.00 94.44 439 ALA A C 1
ATOM 3626 O O . ALA A 1 439 ? 1.998 -1.653 -7.151 1.00 94.44 439 ALA A O 1
ATOM 3627 N N . ASN A 1 440 ? 4.140 -1.172 -7.659 1.00 93.06 440 ASN A N 1
ATOM 3628 C CA . ASN A 1 440 ? 4.029 0.288 -7.665 1.00 93.06 440 ASN A CA 1
ATOM 3629 C C . ASN A 1 440 ? 3.450 0.859 -6.357 1.00 93.06 440 ASN A C 1
ATOM 3631 O O . ASN A 1 440 ? 2.686 1.828 -6.340 1.00 93.06 440 ASN A O 1
ATOM 3635 N N . HIS A 1 441 ? 3.799 0.230 -5.231 1.00 93.19 441 HIS A N 1
ATOM 3636 C CA . HIS A 1 441 ? 3.390 0.688 -3.907 1.00 93.19 441 HIS A CA 1
ATOM 3637 C C . HIS A 1 441 ? 4.246 1.872 -3.458 1.00 93.19 441 HIS A C 1
ATOM 3639 O O . HIS A 1 441 ? 5.478 1.866 -3.568 1.00 93.19 441 HIS A O 1
ATOM 3645 N N . LYS A 1 442 ? 3.580 2.877 -2.884 1.00 93.06 442 LYS A N 1
ATOM 3646 C CA . LYS A 1 442 ? 4.228 4.077 -2.348 1.00 93.06 442 LYS A CA 1
ATOM 3647 C C . LYS A 1 442 ? 4.409 3.955 -0.849 1.00 93.06 442 LYS A C 1
ATOM 3649 O O . LYS A 1 442 ? 3.430 3.819 -0.116 1.00 93.06 442 LYS A O 1
ATOM 3654 N N . PHE A 1 443 ? 5.653 4.050 -0.405 1.00 91.56 443 PHE A N 1
ATOM 3655 C CA . PHE A 1 443 ? 6.046 4.034 0.998 1.00 91.56 443 PHE A CA 1
ATOM 3656 C C . PHE A 1 443 ? 6.488 5.430 1.426 1.00 91.56 443 PHE A C 1
ATOM 3658 O O . PHE A 1 443 ? 7.068 6.175 0.638 1.00 91.56 443 PHE A O 1
ATOM 3665 N N . PHE A 1 444 ? 6.251 5.786 2.685 1.00 87.50 444 PHE A N 1
ATOM 3666 C CA . PHE A 1 444 ? 6.576 7.112 3.209 1.00 87.50 444 PHE A CA 1
ATOM 3667 C C . PHE A 1 444 ? 7.458 6.990 4.443 1.00 87.50 444 PHE A C 1
ATOM 3669 O O . PHE A 1 444 ? 7.311 6.051 5.218 1.00 87.50 444 PHE A O 1
ATOM 3676 N N . ASP A 1 445 ? 8.390 7.915 4.614 1.00 86.06 445 ASP A N 1
ATOM 3677 C CA . ASP A 1 445 ? 9.217 8.028 5.817 1.00 86.06 445 ASP A CA 1
ATOM 3678 C C . ASP A 1 445 ? 9.458 9.510 6.088 1.00 86.06 445 ASP A C 1
ATOM 3680 O O . ASP A 1 445 ? 10.098 10.192 5.279 1.00 86.06 445 ASP A O 1
ATOM 3684 N N . LYS A 1 446 ? 8.902 10.023 7.190 1.00 84.38 446 LYS A N 1
ATOM 3685 C CA . LYS A 1 446 ? 8.981 11.444 7.574 1.00 84.38 446 LYS A CA 1
ATOM 3686 C C . LYS A 1 446 ? 8.511 12.375 6.451 1.00 84.38 446 LYS A C 1
ATOM 3688 O O . LYS A 1 446 ? 9.123 13.411 6.186 1.00 84.38 446 LYS A O 1
ATOM 3693 N N . GLY A 1 447 ? 7.440 11.979 5.762 1.00 80.69 447 GLY A N 1
ATOM 3694 C CA . GLY A 1 447 ? 6.872 12.724 4.635 1.00 80.69 447 GLY A CA 1
ATOM 3695 C C . GLY A 1 447 ? 7.611 12.568 3.300 1.00 80.69 447 GLY A C 1
ATOM 3696 O O . GLY A 1 447 ? 7.097 13.038 2.287 1.00 80.69 447 GLY A O 1
ATOM 3697 N N . ALA A 1 448 ? 8.764 11.891 3.252 1.00 86.19 448 ALA A N 1
ATOM 3698 C CA . ALA A 1 448 ? 9.438 11.575 1.996 1.00 86.19 448 ALA A CA 1
ATOM 3699 C C . ALA A 1 448 ? 8.838 10.314 1.363 1.00 86.19 448 ALA A C 1
ATOM 3701 O O . ALA A 1 448 ? 8.843 9.242 1.971 1.00 86.19 448 ALA A O 1
ATOM 3702 N N . GLU A 1 449 ? 8.353 10.442 0.130 1.00 89.94 449 GLU A N 1
ATOM 3703 C CA . GLU A 1 449 ? 7.796 9.341 -0.656 1.00 89.94 449 GLU A CA 1
ATOM 3704 C C . GLU A 1 449 ? 8.907 8.501 -1.303 1.00 89.94 449 GLU A C 1
ATOM 3706 O O . GLU A 1 449 ? 9.936 9.006 -1.759 1.00 89.94 449 GLU A O 1
ATOM 3711 N N . THR A 1 450 ? 8.720 7.188 -1.337 1.00 90.44 450 THR A N 1
ATOM 3712 C CA . THR A 1 450 ? 9.544 6.252 -2.097 1.00 90.44 450 THR A CA 1
ATOM 3713 C C . THR A 1 450 ? 8.641 5.212 -2.739 1.00 90.44 450 THR A C 1
ATOM 3715 O O . THR A 1 450 ? 7.979 4.443 -2.046 1.00 90.44 450 THR A O 1
ATOM 3718 N N . GLU A 1 451 ? 8.640 5.179 -4.064 1.00 92.06 451 GLU A N 1
ATOM 3719 C CA . GLU A 1 451 ? 7.961 4.147 -4.840 1.00 92.06 451 GLU A CA 1
ATOM 3720 C C . GLU A 1 451 ? 8.860 2.915 -4.988 1.00 92.06 451 GLU A C 1
ATOM 3722 O O . GLU A 1 451 ? 10.087 3.038 -5.133 1.00 92.06 451 GLU A O 1
ATOM 3727 N N . ILE A 1 452 ? 8.250 1.737 -4.898 1.00 93.38 452 ILE A N 1
ATOM 3728 C CA . ILE A 1 452 ? 8.879 0.449 -5.185 1.00 93.38 452 ILE A CA 1
ATOM 3729 C C . ILE A 1 452 ? 8.095 -0.190 -6.329 1.00 93.38 452 ILE A C 1
ATOM 3731 O O . ILE A 1 452 ? 6.919 -0.509 -6.138 1.00 93.38 452 ILE A O 1
ATOM 3735 N N . ASP A 1 453 ? 8.757 -0.399 -7.471 1.00 95.25 453 ASP A N 1
ATOM 3736 C CA . ASP A 1 453 ? 8.135 -0.988 -8.661 1.00 95.25 453 ASP A CA 1
ATOM 3737 C C . ASP A 1 453 ? 7.571 -2.374 -8.332 1.00 95.25 453 ASP A C 1
ATOM 3739 O O . ASP A 1 453 ? 6.389 -2.622 -8.543 1.00 95.25 453 ASP A O 1
ATOM 3743 N N . PHE A 1 454 ? 8.381 -3.258 -7.731 1.00 97.06 454 PHE A N 1
ATOM 3744 C CA . PHE A 1 454 ? 7.905 -4.541 -7.215 1.00 97.06 454 PHE A CA 1
ATOM 3745 C C . PHE A 1 454 ? 8.562 -4.919 -5.893 1.00 97.06 454 PHE A C 1
ATOM 3747 O O . PHE A 1 454 ? 9.783 -4.844 -5.724 1.00 97.06 454 PHE A O 1
ATOM 3754 N N . PHE A 1 455 ? 7.747 -5.416 -4.969 1.00 96.69 455 PHE A N 1
ATOM 3755 C CA . PHE A 1 455 ? 8.211 -6.121 -3.787 1.00 96.69 455 PHE A CA 1
ATOM 3756 C C . PHE A 1 455 ? 7.654 -7.537 -3.806 1.00 96.69 455 PHE A C 1
ATOM 3758 O O . PHE A 1 455 ? 6.442 -7.703 -3.813 1.00 96.69 455 PHE A O 1
ATOM 3765 N N . VAL A 1 456 ? 8.511 -8.556 -3.866 1.00 97.44 456 VAL A N 1
ATOM 3766 C CA . VAL A 1 456 ? 8.092 -9.959 -4.036 1.00 97.44 456 VAL A CA 1
ATOM 3767 C C . VAL A 1 456 ? 8.337 -10.743 -2.755 1.00 97.44 456 VAL A C 1
ATOM 3769 O O . VAL A 1 456 ? 9.446 -10.722 -2.221 1.00 97.44 456 VAL A O 1
ATOM 3772 N N . ASN A 1 457 ? 7.320 -11.469 -2.293 1.00 96.75 457 ASN A N 1
ATOM 3773 C CA . ASN A 1 457 ? 7.380 -12.376 -1.155 1.00 96.75 457 ASN A CA 1
ATOM 3774 C C . ASN A 1 457 ? 7.432 -13.835 -1.627 1.00 96.75 457 ASN A C 1
ATOM 3776 O O . ASN A 1 457 ? 6.528 -14.328 -2.304 1.00 96.75 457 ASN A O 1
ATOM 3780 N N . THR A 1 458 ? 8.498 -14.535 -1.243 1.00 94.31 458 THR A N 1
ATOM 3781 C CA . THR A 1 458 ? 8.685 -15.966 -1.543 1.00 94.31 458 THR A CA 1
ATOM 3782 C C . THR A 1 458 ? 8.300 -16.891 -0.394 1.00 94.31 458 THR A C 1
ATOM 3784 O O . THR A 1 458 ? 8.343 -18.102 -0.557 1.00 94.31 458 THR A O 1
ATOM 3787 N N . GLY A 1 459 ? 7.956 -16.351 0.776 1.00 91.31 459 GLY A N 1
ATOM 3788 C CA . GLY A 1 459 ? 7.793 -17.112 2.018 1.00 91.31 459 GLY A CA 1
ATOM 3789 C C . GLY A 1 459 ? 9.107 -17.383 2.758 1.00 91.31 459 GLY A C 1
ATOM 3790 O O . GLY A 1 459 ? 9.073 -17.759 3.925 1.00 91.31 459 GLY A O 1
ATOM 3791 N N . LYS A 1 460 ? 10.262 -17.142 2.122 1.00 90.31 460 LYS A N 1
ATOM 3792 C CA . LYS A 1 460 ? 11.596 -17.247 2.744 1.00 90.31 460 LYS A CA 1
ATOM 3793 C C . LYS A 1 460 ? 12.268 -15.890 2.896 1.00 90.31 460 LYS A C 1
ATOM 3795 O O . LYS A 1 460 ? 12.816 -15.576 3.947 1.00 90.31 460 LYS A O 1
ATOM 3800 N N . LYS A 1 461 ? 12.221 -15.087 1.834 1.00 93.94 461 LYS A N 1
ATOM 3801 C CA . LYS A 1 461 ? 12.807 -13.746 1.786 1.00 93.94 461 LYS A CA 1
ATOM 3802 C C . LYS A 1 461 ? 12.016 -12.818 0.878 1.00 93.94 461 LYS A C 1
ATOM 3804 O O . LYS A 1 461 ? 11.149 -13.260 0.111 1.00 93.94 461 LYS A O 1
ATOM 3809 N N . LEU A 1 462 ? 12.330 -11.534 0.979 1.00 96.88 462 LEU A N 1
ATOM 3810 C CA . LEU A 1 462 ? 11.723 -10.488 0.169 1.00 96.88 462 LEU A CA 1
ATOM 3811 C C . LEU A 1 462 ? 12.689 -9.999 -0.904 1.00 96.88 462 LEU A C 1
ATOM 3813 O O . LEU A 1 462 ? 13.902 -9.944 -0.695 1.00 96.88 462 LEU A O 1
ATOM 3817 N N . TYR A 1 463 ? 12.140 -9.592 -2.040 1.00 97.38 463 TYR A N 1
ATOM 3818 C CA . TYR A 1 463 ? 12.914 -9.042 -3.146 1.00 97.38 463 TYR A CA 1
ATOM 3819 C C . TYR A 1 463 ? 12.373 -7.675 -3.509 1.00 97.38 463 TYR A C 1
ATOM 3821 O O . TYR A 1 463 ? 11.243 -7.559 -3.979 1.00 97.38 463 TYR A O 1
ATOM 3829 N N . TYR A 1 464 ? 13.193 -6.652 -3.297 1.00 97.19 464 TYR A N 1
ATOM 3830 C CA . TYR A 1 464 ? 13.003 -5.339 -3.888 1.00 97.19 464 TYR A CA 1
ATOM 3831 C C . TYR A 1 464 ? 13.464 -5.426 -5.334 1.00 97.19 464 TYR A C 1
ATOM 3833 O O . TYR A 1 464 ? 14.664 -5.565 -5.581 1.00 97.19 464 TYR A O 1
ATOM 3841 N N . ILE A 1 465 ? 12.546 -5.266 -6.282 1.00 97.81 465 ILE A N 1
ATOM 3842 C CA . ILE A 1 465 ? 12.873 -5.214 -7.704 1.00 97.81 465 ILE A CA 1
ATOM 3843 C C . ILE A 1 465 ? 12.533 -3.827 -8.250 1.00 97.81 465 ILE A C 1
ATOM 3845 O O . ILE A 1 465 ? 11.388 -3.390 -8.200 1.00 97.81 465 ILE A O 1
ATOM 3849 N N . GLU A 1 466 ? 13.549 -3.146 -8.771 1.00 97.38 466 GLU A N 1
ATOM 3850 C CA . GLU A 1 466 ? 13.414 -1.935 -9.576 1.00 97.38 466 GLU A CA 1
ATOM 3851 C C . GLU A 1 466 ? 13.547 -2.307 -11.049 1.00 97.38 466 GLU A C 1
ATOM 3853 O O . GLU A 1 466 ? 14.452 -3.052 -11.443 1.00 97.38 466 GLU A O 1
ATOM 3858 N N . THR A 1 467 ? 12.684 -1.745 -11.878 1.00 95.56 467 THR A N 1
ATOM 3859 C CA . THR A 1 467 ? 12.659 -1.975 -13.312 1.00 95.56 467 THR A CA 1
ATOM 3860 C C . THR A 1 467 ? 13.065 -0.724 -14.078 1.00 95.56 467 THR A C 1
ATOM 3862 O O . THR A 1 467 ? 12.816 0.419 -13.681 1.00 95.56 467 THR A O 1
ATOM 3865 N N . LYS A 1 468 ? 13.753 -0.923 -15.201 1.00 93.44 468 LYS A N 1
ATOM 3866 C CA . LYS A 1 468 ? 14.085 0.131 -16.161 1.00 93.44 468 LYS A CA 1
ATOM 3867 C C . LYS A 1 468 ? 13.934 -0.415 -17.570 1.00 93.44 468 LYS A C 1
ATOM 3869 O O . LYS A 1 468 ? 14.258 -1.562 -17.854 1.00 93.44 468 LYS A O 1
ATOM 3874 N N . THR A 1 469 ? 13.520 0.427 -18.508 1.00 90.31 469 THR A N 1
ATOM 3875 C CA . THR A 1 469 ? 13.543 0.045 -19.928 1.00 90.31 469 THR A CA 1
ATOM 3876 C C . THR A 1 469 ? 14.970 -0.242 -20.395 1.00 90.31 469 THR A C 1
ATOM 3878 O O . THR A 1 469 ? 15.199 -1.201 -21.127 1.00 90.31 469 THR A O 1
ATOM 3881 N N . LYS A 1 470 ? 15.954 0.531 -19.918 1.00 90.69 470 LYS A N 1
ATOM 3882 C CA . LYS A 1 470 ? 17.372 0.355 -20.242 1.00 90.69 470 LYS A CA 1
ATOM 3883 C C . LYS A 1 470 ? 18.247 0.432 -18.996 1.00 90.69 470 LYS A C 1
ATOM 3885 O O . LYS A 1 470 ? 18.159 1.398 -18.246 1.00 90.69 470 LYS A O 1
ATOM 3890 N N . LEU A 1 471 ? 19.116 -0.553 -18.806 1.00 94.25 471 LEU A N 1
ATOM 3891 C CA . LEU A 1 471 ? 20.167 -0.559 -17.800 1.00 94.25 471 LEU A CA 1
ATOM 3892 C C . LEU A 1 471 ? 21.323 0.332 -18.264 1.00 94.25 471 LEU A C 1
ATOM 3894 O O . LEU A 1 471 ? 21.858 0.151 -19.359 1.00 94.25 471 LEU A O 1
ATOM 3898 N N . THR A 1 472 ? 21.700 1.282 -17.415 1.00 94.94 472 THR A N 1
ATOM 3899 C CA . THR A 1 472 ? 22.796 2.231 -17.642 1.00 94.94 472 THR A CA 1
ATOM 3900 C C . THR A 1 472 ? 23.562 2.421 -16.338 1.00 94.94 472 THR A C 1
ATOM 3902 O O . THR A 1 472 ? 23.027 2.149 -15.255 1.00 94.94 472 THR A O 1
ATOM 3905 N N . LYS A 1 473 ? 24.783 2.953 -16.410 1.00 96.25 473 LYS A N 1
ATOM 3906 C CA . LYS A 1 473 ? 25.556 3.316 -15.215 1.00 96.25 473 LYS A CA 1
ATOM 3907 C C . LYS A 1 473 ? 24.800 4.257 -14.282 1.00 96.25 473 LYS A C 1
ATOM 3909 O O . LYS A 1 473 ? 24.788 4.052 -13.074 1.00 96.25 473 LYS A O 1
ATOM 3914 N N . PHE A 1 474 ? 24.120 5.255 -14.839 1.00 96.56 474 PHE A N 1
ATOM 3915 C CA . PHE A 1 474 ? 23.388 6.237 -14.041 1.00 96.56 474 PHE A CA 1
ATOM 3916 C C . PHE A 1 474 ? 22.260 5.599 -13.228 1.00 96.56 474 PHE A C 1
ATOM 3918 O O . PHE A 1 474 ? 22.054 5.975 -12.074 1.00 96.56 474 PHE A O 1
ATOM 3925 N N . TYR A 1 475 ? 21.557 4.614 -13.796 1.00 96.62 475 TYR A N 1
ATOM 3926 C CA . TYR A 1 475 ? 20.522 3.887 -13.062 1.00 96.62 475 TYR A CA 1
ATOM 3927 C C . TYR A 1 475 ? 21.105 2.951 -12.003 1.00 96.62 475 TYR A C 1
ATOM 3929 O O . TYR A 1 475 ? 20.546 2.879 -10.910 1.00 96.62 475 TYR A O 1
ATOM 3937 N N . ILE A 1 476 ? 22.237 2.296 -12.279 1.00 98.00 476 ILE A N 1
ATOM 3938 C CA . ILE A 1 476 ? 22.943 1.471 -11.287 1.00 98.00 476 ILE A CA 1
ATOM 3939 C C . ILE A 1 476 ? 23.374 2.340 -10.094 1.00 98.00 476 ILE A C 1
ATOM 3941 O O . ILE A 1 476 ? 23.038 2.026 -8.952 1.00 98.00 476 ILE A O 1
ATOM 3945 N N . ASP A 1 477 ? 24.025 3.479 -10.344 1.00 97.25 477 ASP A N 1
ATOM 3946 C CA . ASP A 1 477 ? 24.466 4.412 -9.298 1.00 97.25 477 ASP A CA 1
ATOM 3947 C C . ASP A 1 477 ? 23.293 5.000 -8.494 1.00 97.25 477 ASP A C 1
ATOM 3949 O O . ASP A 1 477 ? 23.373 5.142 -7.269 1.00 97.25 477 ASP A O 1
ATOM 3953 N N . ALA A 1 478 ? 22.186 5.340 -9.161 1.00 97.00 478 ALA A N 1
ATOM 3954 C CA . ALA A 1 478 ? 20.978 5.819 -8.493 1.00 97.00 478 ALA A CA 1
ATOM 3955 C C . ALA A 1 478 ? 20.356 4.731 -7.605 1.00 97.00 478 ALA A C 1
ATOM 3957 O O . ALA A 1 478 ? 19.982 5.004 -6.459 1.00 97.00 478 ALA A O 1
ATOM 3958 N N . PHE A 1 479 ? 20.292 3.492 -8.095 1.00 97.44 479 PHE A N 1
ATOM 3959 C CA . PHE A 1 479 ? 19.709 2.382 -7.353 1.00 97.44 479 PHE A CA 1
ATOM 3960 C C . PHE A 1 479 ? 20.579 1.927 -6.176 1.00 97.44 479 PHE A C 1
ATOM 3962 O O . PHE A 1 479 ? 20.033 1.575 -5.131 1.00 97.44 479 PHE A O 1
ATOM 3969 N N . LEU A 1 480 ? 21.911 2.020 -6.268 1.00 97.44 480 LEU A N 1
ATOM 3970 C CA . LEU A 1 480 ? 22.812 1.817 -5.122 1.00 97.44 480 LEU A CA 1
ATOM 3971 C C . LEU A 1 480 ? 22.488 2.790 -3.977 1.00 97.44 480 LEU A C 1
ATOM 3973 O O . LEU A 1 480 ? 22.353 2.372 -2.824 1.00 97.44 480 LEU A O 1
ATOM 3977 N N . LYS A 1 481 ? 22.296 4.079 -4.295 1.00 95.56 481 LYS A N 1
ATOM 3978 C CA . LYS A 1 481 ? 21.907 5.106 -3.310 1.00 95.56 481 LYS A CA 1
ATOM 3979 C C . LYS A 1 481 ? 20.518 4.835 -2.726 1.00 95.56 481 LYS A C 1
ATOM 3981 O O . LYS A 1 481 ? 20.345 4.918 -1.508 1.00 95.56 481 LYS A O 1
ATOM 3986 N N . LYS A 1 482 ? 19.545 4.475 -3.575 1.00 95.25 482 LYS A N 1
ATOM 3987 C CA . LYS A 1 482 ? 18.181 4.102 -3.154 1.00 95.25 482 LYS A CA 1
ATOM 3988 C C . LYS A 1 482 ? 18.225 2.904 -2.198 1.00 95.25 482 LYS A C 1
ATOM 3990 O O . LYS A 1 482 ? 17.690 2.983 -1.097 1.00 95.25 482 LYS A O 1
ATOM 3995 N N . SER A 1 483 ? 18.946 1.847 -2.565 1.00 96.25 483 SER A N 1
ATOM 3996 C CA . SER A 1 483 ? 19.083 0.612 -1.781 1.00 96.25 483 SER A CA 1
ATOM 3997 C C . SER A 1 483 ? 19.750 0.849 -0.425 1.00 96.25 483 SER A C 1
ATOM 3999 O O . SER A 1 483 ? 19.249 0.369 0.590 1.00 96.25 483 SER A O 1
ATOM 4001 N N . SER A 1 484 ? 20.823 1.649 -0.367 1.00 95.25 484 SER A N 1
ATOM 4002 C CA . SER A 1 484 ? 21.460 2.036 0.904 1.00 95.25 484 SER A CA 1
ATOM 4003 C C . SER A 1 484 ? 20.468 2.710 1.866 1.00 95.25 484 SER A C 1
ATOM 4005 O O . SER A 1 484 ? 20.373 2.325 3.038 1.00 95.25 484 SER A O 1
ATOM 4007 N N . SER A 1 485 ? 19.675 3.666 1.365 1.00 92.62 485 SER A N 1
ATOM 4008 C CA . SER A 1 485 ? 18.631 4.328 2.156 1.00 92.62 485 SER A CA 1
ATOM 4009 C C . SER A 1 485 ? 17.560 3.337 2.621 1.00 92.62 485 SER A C 1
ATOM 4011 O O . SER A 1 485 ? 17.208 3.308 3.803 1.00 92.62 485 SER A O 1
ATOM 4013 N N . MET A 1 486 ? 17.088 2.476 1.716 1.00 93.38 486 MET A N 1
ATOM 4014 C CA . MET A 1 486 ? 16.034 1.499 1.992 1.00 93.38 486 MET A CA 1
ATOM 4015 C C . MET A 1 486 ? 16.446 0.443 3.019 1.00 93.38 486 MET A C 1
ATOM 4017 O O . MET A 1 486 ? 15.624 0.077 3.855 1.00 93.38 486 MET A O 1
ATOM 4021 N N . ILE A 1 487 ? 17.711 0.012 3.041 1.00 93.88 487 ILE A N 1
ATOM 4022 C CA . ILE A 1 487 ? 18.226 -0.907 4.072 1.00 93.88 487 ILE A CA 1
ATOM 4023 C C . ILE A 1 487 ? 17.994 -0.346 5.480 1.00 93.88 487 ILE A C 1
ATOM 4025 O O . ILE A 1 487 ? 17.584 -1.083 6.373 1.00 93.88 487 ILE A O 1
ATOM 4029 N N . ASN A 1 488 ? 18.187 0.962 5.685 1.00 91.12 488 ASN A N 1
ATOM 4030 C CA . ASN A 1 488 ? 17.915 1.582 6.986 1.00 91.12 488 ASN A CA 1
ATOM 4031 C C . ASN A 1 488 ? 16.415 1.579 7.316 1.00 91.12 488 ASN A C 1
ATOM 4033 O O . ASN A 1 488 ? 16.034 1.381 8.468 1.00 91.12 488 ASN A O 1
ATOM 4037 N N . LYS A 1 489 ? 15.554 1.791 6.313 1.00 91.31 489 LYS A N 1
ATOM 4038 C CA . LYS A 1 489 ? 14.095 1.796 6.500 1.00 91.31 489 LYS A CA 1
ATOM 4039 C C . LYS A 1 489 ? 13.557 0.402 6.834 1.00 91.31 489 LYS A C 1
ATOM 4041 O O . LYS A 1 489 ? 12.665 0.296 7.675 1.00 91.31 489 LYS A O 1
ATOM 4046 N N . PHE A 1 490 ? 14.151 -0.637 6.247 1.00 93.12 490 PHE A N 1
ATOM 4047 C CA . PHE A 1 490 ? 13.845 -2.043 6.508 1.00 93.12 490 PHE A CA 1
ATOM 4048 C C . PHE A 1 490 ? 14.538 -2.631 7.744 1.00 93.12 490 PHE A C 1
ATOM 4050 O O . PHE A 1 490 ? 14.280 -3.787 8.074 1.00 93.12 490 PHE A O 1
ATOM 4057 N N . ALA A 1 491 ? 15.367 -1.857 8.454 1.00 91.88 491 ALA A N 1
ATOM 4058 C CA . ALA A 1 491 ? 16.087 -2.329 9.636 1.00 91.88 491 ALA A CA 1
ATOM 4059 C C . ALA A 1 491 ? 15.204 -3.077 10.657 1.00 91.88 491 ALA A C 1
ATOM 4061 O O . ALA A 1 491 ? 15.644 -4.126 11.123 1.00 91.88 491 ALA A O 1
ATOM 4062 N N . PRO A 1 492 ? 13.960 -2.641 10.968 1.00 89.75 492 PRO A N 1
ATOM 4063 C CA . PRO A 1 492 ? 13.092 -3.401 11.865 1.00 89.75 492 PRO A CA 1
ATOM 4064 C C . PRO A 1 492 ? 12.865 -4.843 11.401 1.00 89.75 492 PRO A C 1
ATOM 4066 O O . PRO A 1 492 ? 12.945 -5.759 12.202 1.00 89.75 492 PRO A O 1
ATOM 4069 N N . MET A 1 493 ? 12.682 -5.069 10.101 1.00 92.94 493 MET A N 1
ATOM 4070 C CA . MET A 1 493 ? 12.477 -6.407 9.544 1.00 92.94 493 MET A CA 1
ATOM 4071 C C . MET A 1 493 ? 13.772 -7.221 9.557 1.00 92.94 493 MET A C 1
ATOM 4073 O O . MET A 1 493 ? 13.793 -8.362 10.017 1.00 92.94 493 MET A O 1
ATOM 4077 N N . THR A 1 494 ? 14.875 -6.630 9.089 1.00 93.25 494 THR A N 1
ATOM 4078 C CA . THR A 1 494 ? 16.157 -7.343 8.983 1.00 93.25 494 THR A CA 1
ATOM 4079 C C . THR A 1 494 ? 16.755 -7.681 10.347 1.00 93.25 494 THR A C 1
ATOM 4081 O O . THR A 1 494 ? 17.423 -8.702 10.483 1.00 93.25 494 THR A O 1
ATOM 4084 N N . ASN A 1 495 ? 16.492 -6.864 11.373 1.00 92.81 495 ASN A N 1
ATOM 4085 C CA . ASN A 1 495 ? 16.891 -7.146 12.756 1.00 92.81 495 ASN A CA 1
ATOM 4086 C C . ASN A 1 495 ? 16.158 -8.363 13.337 1.00 92.81 495 ASN A C 1
ATOM 4088 O O . ASN A 1 495 ? 16.660 -8.992 14.264 1.00 92.81 495 ASN A O 1
ATOM 4092 N N . HIS A 1 496 ? 15.006 -8.720 12.767 1.00 92.06 496 HIS A N 1
ATOM 4093 C CA . HIS A 1 496 ? 14.253 -9.929 13.088 1.00 92.06 496 HIS A CA 1
ATOM 4094 C C . HIS A 1 496 ? 14.487 -11.061 12.076 1.00 92.06 496 HIS A C 1
ATOM 4096 O O . HIS A 1 496 ? 13.638 -11.931 11.909 1.00 92.06 496 HIS A O 1
ATOM 4102 N N . GLY A 1 497 ? 15.639 -11.060 11.399 1.00 91.88 497 GLY A N 1
ATOM 4103 C CA . GLY A 1 497 ? 16.073 -12.172 10.550 1.00 91.88 497 GLY A CA 1
ATOM 4104 C C . GLY A 1 497 ? 15.418 -12.231 9.171 1.00 91.88 497 GLY A C 1
ATOM 4105 O O . GLY A 1 497 ? 15.668 -13.179 8.433 1.00 91.88 497 GLY A O 1
ATOM 4106 N N . ILE A 1 498 ? 14.617 -11.232 8.783 1.00 95.06 498 ILE A N 1
ATOM 4107 C CA . ILE A 1 498 ? 14.032 -11.192 7.438 1.00 95.06 498 ILE A CA 1
ATOM 4108 C C . ILE A 1 498 ? 15.081 -10.735 6.433 1.00 95.06 498 ILE A C 1
ATOM 4110 O O . ILE A 1 498 ? 15.601 -9.618 6.500 1.00 95.06 498 ILE A O 1
ATOM 4114 N N . GLU A 1 499 ? 15.363 -11.592 5.461 1.00 94.56 499 GLU A N 1
ATOM 4115 C CA . GLU A 1 499 ? 16.262 -11.267 4.365 1.00 94.56 499 GLU A CA 1
ATOM 4116 C C . GLU A 1 499 ? 15.546 -10.460 3.280 1.00 94.56 499 GLU A C 1
ATOM 4118 O O . GLU A 1 499 ? 14.412 -10.753 2.892 1.00 94.56 499 GLU A O 1
ATOM 4123 N N . ILE A 1 500 ? 16.237 -9.434 2.779 1.00 96.25 500 ILE A N 1
ATOM 4124 C CA . ILE A 1 500 ? 15.777 -8.597 1.673 1.00 96.25 500 ILE A CA 1
ATOM 4125 C C . ILE A 1 500 ? 16.906 -8.478 0.655 1.00 96.25 500 ILE A C 1
ATOM 4127 O O . ILE A 1 500 ? 18.007 -8.029 0.995 1.00 96.25 500 ILE A O 1
ATOM 4131 N N . GLU A 1 501 ? 16.619 -8.862 -0.584 1.00 96.75 501 GLU A N 1
ATOM 4132 C CA . GLU A 1 501 ? 17.523 -8.718 -1.723 1.00 96.75 501 GLU A CA 1
ATOM 4133 C C . GLU A 1 501 ? 17.076 -7.582 -2.641 1.00 96.75 501 GLU A C 1
ATOM 4135 O O . GLU A 1 501 ? 15.885 -7.333 -2.816 1.00 96.75 501 GLU A O 1
ATOM 4140 N N . PHE A 1 502 ? 18.049 -6.890 -3.229 1.00 97.94 502 PHE A N 1
ATOM 4141 C CA . PHE A 1 502 ? 17.825 -5.743 -4.102 1.00 97.94 502 PHE A CA 1
ATOM 4142 C C . PHE A 1 502 ? 18.214 -6.112 -5.529 1.00 97.94 502 PHE A C 1
ATOM 4144 O O . PHE A 1 502 ? 19.345 -6.537 -5.782 1.00 97.94 502 PHE A O 1
ATOM 4151 N N . ILE A 1 503 ? 17.288 -5.945 -6.466 1.00 98.25 503 ILE A N 1
ATOM 4152 C CA . ILE A 1 503 ? 17.455 -6.316 -7.868 1.00 98.25 503 ILE A CA 1
ATOM 4153 C C . ILE A 1 503 ? 17.101 -5.109 -8.737 1.00 98.25 503 ILE A C 1
ATOM 4155 O O . ILE A 1 503 ? 16.041 -4.514 -8.583 1.00 98.25 503 ILE A O 1
ATOM 4159 N N . LEU A 1 504 ? 17.991 -4.765 -9.663 1.00 98.19 504 LEU A N 1
ATOM 4160 C CA . LEU A 1 504 ? 17.747 -3.810 -10.736 1.00 98.19 504 LEU A CA 1
ATOM 4161 C C . LEU A 1 504 ? 17.675 -4.573 -12.054 1.00 98.19 504 LEU A C 1
ATOM 4163 O O . LEU A 1 504 ? 18.667 -5.174 -12.476 1.00 98.19 504 LEU A O 1
ATOM 4167 N N . ILE A 1 505 ? 16.522 -4.529 -12.712 1.00 97.19 505 ILE A N 1
ATOM 4168 C CA . ILE A 1 505 ? 16.287 -5.218 -13.980 1.00 97.19 505 ILE A CA 1
ATOM 4169 C C . ILE A 1 505 ? 16.069 -4.188 -15.085 1.00 97.19 505 ILE A C 1
ATOM 4171 O O . ILE A 1 505 ? 15.170 -3.354 -15.020 1.00 97.19 505 ILE A O 1
ATOM 4175 N N . GLY A 1 506 ? 16.896 -4.264 -16.120 1.00 94.50 506 GLY A N 1
ATOM 4176 C CA . GLY A 1 506 ? 16.732 -3.563 -17.381 1.00 94.50 506 GLY A CA 1
ATOM 4177 C C . GLY A 1 506 ? 16.160 -4.475 -18.464 1.00 94.50 506 GLY A C 1
ATOM 4178 O O . GLY A 1 506 ? 16.600 -5.617 -18.596 1.00 94.50 506 GLY A O 1
ATOM 4179 N N . GLY A 1 507 ? 15.256 -3.965 -19.300 1.00 91.12 507 GLY A N 1
ATOM 4180 C CA . GLY A 1 507 ? 14.873 -4.669 -20.531 1.00 91.12 507 GLY A CA 1
ATOM 4181 C C . GLY A 1 507 ? 16.038 -4.746 -21.521 1.00 91.12 507 GLY A C 1
ATOM 4182 O O . GLY A 1 507 ? 16.316 -5.787 -22.101 1.00 91.12 507 GLY A O 1
ATOM 4183 N N . TYR A 1 508 ? 16.791 -3.658 -21.663 1.00 91.38 508 TYR A N 1
ATOM 4184 C CA . TYR A 1 508 ? 17.976 -3.576 -22.526 1.00 91.38 508 TYR A CA 1
ATOM 4185 C C . TYR A 1 508 ? 19.172 -3.023 -21.750 1.00 91.38 508 TYR A C 1
ATOM 4187 O O . TYR A 1 508 ? 19.035 -2.618 -20.601 1.00 91.38 508 TYR A O 1
ATOM 4195 N N . SER A 1 509 ? 20.343 -2.949 -22.377 1.00 91.50 509 SER A N 1
ATOM 4196 C CA . SER A 1 509 ? 21.532 -2.296 -21.818 1.00 91.50 509 SER A CA 1
ATOM 4197 C C . SER A 1 509 ? 22.101 -1.260 -22.780 1.00 91.50 509 SER A C 1
ATOM 4199 O O . SER A 1 509 ? 21.814 -1.274 -23.981 1.00 91.50 509 SER A O 1
ATOM 4201 N N . ASP A 1 510 ? 22.889 -0.326 -22.256 1.00 89.94 510 ASP A N 1
ATOM 4202 C CA . ASP A 1 510 ? 23.760 0.519 -23.068 1.00 89.94 510 ASP A CA 1
ATOM 4203 C C . ASP A 1 510 ? 25.246 0.221 -22.825 1.00 89.94 510 ASP A C 1
ATOM 4205 O O . ASP A 1 510 ? 25.624 -0.607 -21.994 1.00 89.94 510 ASP A O 1
ATOM 4209 N N . SER A 1 511 ? 26.105 0.914 -23.572 1.00 90.44 511 SER A N 1
ATOM 4210 C CA . SER A 1 511 ? 27.555 0.747 -23.490 1.00 90.44 511 SER A CA 1
ATOM 4211 C C . SER A 1 511 ? 28.159 1.211 -22.162 1.00 90.44 511 SER A C 1
ATOM 4213 O O . SER A 1 511 ? 29.279 0.818 -21.852 1.00 90.44 511 SER A O 1
ATOM 4215 N N . THR A 1 512 ? 27.459 2.032 -21.371 1.00 94.19 512 THR A N 1
ATOM 4216 C CA . THR A 1 512 ? 27.986 2.564 -20.099 1.00 94.19 512 THR A CA 1
ATOM 4217 C C . THR A 1 512 ? 28.031 1.509 -18.999 1.00 94.19 512 THR A C 1
ATOM 4219 O O . THR A 1 512 ? 28.778 1.656 -18.037 1.00 94.19 512 THR A O 1
ATOM 4222 N N . VAL A 1 513 ? 27.287 0.407 -19.149 1.00 94.25 513 VAL A N 1
ATOM 4223 C CA . VAL A 1 513 ? 27.331 -0.728 -18.213 1.00 94.25 513 VAL A CA 1
ATOM 4224 C C . VAL A 1 513 ? 28.725 -1.374 -18.169 1.00 94.25 513 VAL A C 1
ATOM 4226 O O . VAL A 1 513 ? 29.104 -1.945 -17.147 1.00 94.25 513 VAL A O 1
ATOM 4229 N N . ALA A 1 514 ? 29.529 -1.225 -19.230 1.00 92.00 514 ALA A N 1
ATOM 4230 C CA . ALA A 1 514 ? 30.913 -1.697 -19.271 1.00 92.00 514 ALA A CA 1
ATOM 4231 C C . ALA A 1 514 ? 31.813 -1.072 -18.185 1.00 92.00 514 ALA A C 1
ATOM 4233 O O . ALA A 1 514 ? 32.821 -1.672 -17.823 1.00 92.00 514 ALA A O 1
ATOM 4234 N N . ASP A 1 515 ? 31.436 0.064 -17.589 1.00 94.44 515 ASP A N 1
ATOM 4235 C CA . ASP A 1 515 ? 32.163 0.657 -16.456 1.00 94.44 515 ASP A CA 1
ATOM 4236 C C . ASP A 1 515 ? 32.202 -0.270 -15.221 1.00 94.44 515 ASP A C 1
ATOM 4238 O O . ASP A 1 515 ? 33.070 -0.121 -14.361 1.00 94.44 515 ASP A O 1
ATOM 4242 N N . TYR A 1 516 ? 31.310 -1.264 -15.141 1.00 95.50 516 TYR A N 1
ATOM 4243 C CA . TYR A 1 516 ? 31.274 -2.281 -14.082 1.00 95.50 516 TYR A CA 1
ATOM 4244 C C . TYR A 1 516 ? 31.985 -3.584 -14.483 1.00 95.50 516 TYR A C 1
ATOM 4246 O O . TYR A 1 516 ? 31.690 -4.642 -13.923 1.00 95.50 516 TYR A O 1
ATOM 4254 N N . GLN A 1 517 ? 32.928 -3.532 -15.436 1.00 94.25 517 GLN A N 1
ATOM 4255 C CA . GLN A 1 517 ? 33.597 -4.709 -16.010 1.00 94.25 517 GLN A CA 1
ATOM 4256 C C . GLN A 1 517 ? 34.137 -5.681 -14.953 1.00 94.25 517 GLN A C 1
ATOM 4258 O O . GLN A 1 517 ? 33.935 -6.885 -15.081 1.00 94.25 517 GLN A O 1
ATOM 4263 N N . TYR A 1 518 ? 34.741 -5.173 -13.873 1.00 95.19 518 TYR A N 1
ATOM 4264 C CA . TYR A 1 518 ? 35.233 -6.008 -12.772 1.00 95.19 518 TYR A CA 1
ATOM 4265 C C . TYR A 1 518 ? 34.137 -6.915 -12.185 1.00 95.19 518 TYR A C 1
ATOM 4267 O O . TYR A 1 518 ? 34.364 -8.098 -11.949 1.00 95.19 518 TYR A O 1
ATOM 4275 N N . PHE A 1 519 ? 32.929 -6.391 -11.973 1.00 96.19 519 PHE A N 1
ATOM 4276 C CA . PHE A 1 519 ? 31.809 -7.163 -11.427 1.00 96.19 519 PHE A CA 1
ATOM 4277 C C . PHE A 1 519 ? 31.214 -8.120 -12.462 1.00 96.19 519 PHE A C 1
ATOM 4279 O O . PHE A 1 519 ? 30.805 -9.230 -12.128 1.00 96.19 519 PHE A O 1
ATOM 4286 N N . ILE A 1 520 ? 31.209 -7.713 -13.730 1.00 94.75 520 ILE A N 1
ATOM 4287 C CA . ILE A 1 520 ? 30.740 -8.532 -14.853 1.00 94.75 520 ILE A CA 1
ATOM 4288 C C . ILE A 1 520 ? 31.646 -9.759 -15.045 1.00 94.75 520 ILE A C 1
ATOM 4290 O O . ILE A 1 520 ? 31.144 -10.868 -15.243 1.00 94.75 520 ILE A O 1
ATOM 4294 N N . GLU A 1 521 ? 32.965 -9.583 -14.953 1.00 92.25 521 GLU A N 1
ATOM 4295 C CA . GLU A 1 521 ? 33.968 -10.648 -15.107 1.00 92.25 521 GLU A CA 1
ATOM 4296 C C . GLU A 1 521 ? 34.058 -11.593 -13.905 1.00 92.25 521 GLU A C 1
ATOM 4298 O O . GLU A 1 521 ? 34.516 -12.726 -14.054 1.00 92.25 521 GLU A O 1
ATOM 4303 N N . ASN A 1 522 ? 33.616 -11.153 -12.729 1.00 91.81 522 ASN A N 1
ATOM 4304 C CA . ASN A 1 522 ? 33.552 -11.978 -11.520 1.00 91.81 522 ASN A CA 1
ATOM 4305 C C . ASN A 1 522 ? 32.138 -12.524 -11.245 1.00 91.81 522 ASN A C 1
ATOM 4307 O O . ASN A 1 522 ? 31.883 -13.102 -10.191 1.00 91.81 522 ASN A O 1
ATOM 4311 N N . SER A 1 523 ? 31.202 -12.342 -12.179 1.00 92.38 523 SER A N 1
ATOM 4312 C CA . SER A 1 523 ? 29.835 -12.840 -12.046 1.00 92.38 523 SER A CA 1
ATOM 4313 C C . SER A 1 523 ? 29.767 -14.364 -12.138 1.00 92.38 523 SER A C 1
ATOM 4315 O O . SER A 1 523 ? 30.393 -14.970 -13.008 1.00 92.38 523 SER A O 1
ATOM 4317 N N . LYS A 1 524 ? 28.889 -14.979 -11.332 1.00 87.56 524 LYS A N 1
ATOM 4318 C CA . LYS A 1 524 ? 28.576 -16.418 -11.407 1.00 87.56 524 LYS A CA 1
ATOM 4319 C C . LYS A 1 524 ? 28.064 -16.872 -12.782 1.00 87.56 524 LYS A C 1
ATOM 4321 O O . LYS A 1 524 ? 28.186 -18.037 -13.119 1.00 87.56 524 LYS A O 1
ATOM 4326 N N . LYS A 1 525 ? 27.514 -15.955 -13.588 1.00 86.81 525 LYS A N 1
ATOM 4327 C CA . LYS A 1 525 ? 27.002 -16.238 -14.941 1.00 86.81 525 LYS A CA 1
ATOM 4328 C C . LYS A 1 525 ? 28.060 -16.086 -16.042 1.00 86.81 525 LYS A C 1
ATOM 4330 O O . LYS A 1 525 ? 27.732 -16.157 -17.228 1.00 86.81 525 LYS A O 1
ATOM 4335 N N . ARG A 1 526 ? 29.326 -15.837 -15.682 1.00 79.44 526 ARG A N 1
ATOM 4336 C CA . ARG A 1 526 ? 30.423 -15.734 -16.654 1.00 79.44 526 ARG A CA 1
ATOM 4337 C C . ARG A 1 526 ? 30.662 -17.055 -17.380 1.00 79.44 526 ARG A C 1
ATOM 4339 O O . ARG A 1 526 ? 30.833 -17.034 -18.595 1.00 79.44 526 ARG A O 1
ATOM 4346 N N . GLU A 1 527 ? 30.688 -18.167 -16.649 1.00 77.75 527 GLU A N 1
ATOM 4347 C CA . GLU A 1 527 ? 30.979 -19.495 -17.208 1.00 77.75 527 GLU A CA 1
ATOM 4348 C C . GLU A 1 527 ? 29.887 -19.959 -18.184 1.00 77.75 527 GLU A C 1
ATOM 4350 O O . GLU A 1 527 ? 30.197 -20.565 -19.205 1.00 77.75 527 GLU A O 1
ATOM 4355 N N . ASP A 1 528 ? 28.640 -19.540 -17.950 1.00 84.50 528 ASP A N 1
ATOM 4356 C CA . ASP A 1 528 ? 27.488 -19.795 -18.827 1.00 84.50 528 ASP A CA 1
ATOM 4357 C C . ASP A 1 528 ? 27.510 -18.959 -20.123 1.00 84.50 528 ASP A C 1
ATOM 4359 O O . ASP A 1 528 ? 26.619 -19.073 -20.966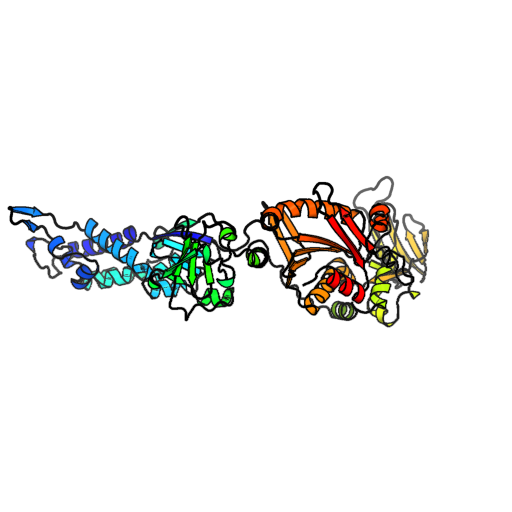 1.00 84.50 528 ASP A O 1
ATOM 4363 N N . GLY A 1 529 ? 28.476 -18.045 -20.273 1.00 85.75 529 GLY A N 1
ATOM 4364 C CA . GLY A 1 529 ? 28.536 -17.116 -21.401 1.00 85.75 529 GLY A CA 1
ATOM 4365 C C . GLY A 1 529 ? 27.386 -16.103 -21.430 1.00 85.75 529 GLY A C 1
ATOM 4366 O O . GLY A 1 529 ? 27.194 -15.438 -22.446 1.00 85.75 529 GLY A O 1
ATOM 4367 N N . TYR A 1 530 ? 26.630 -15.942 -20.336 1.00 90.06 530 TYR A N 1
ATOM 4368 C CA . TYR A 1 530 ? 25.450 -15.071 -20.307 1.00 90.06 530 TYR A CA 1
ATOM 4369 C C . TYR A 1 530 ? 25.811 -13.617 -20.626 1.00 90.06 530 TYR A C 1
ATOM 4371 O O . TYR A 1 530 ? 25.143 -12.969 -21.423 1.00 90.06 530 TYR A O 1
ATOM 4379 N N . ASN A 1 531 ? 26.909 -13.128 -20.043 1.00 91.75 531 ASN A N 1
ATOM 4380 C CA . ASN A 1 531 ? 27.442 -11.782 -20.248 1.00 91.75 531 ASN A CA 1
ATOM 4381 C C . ASN A 1 531 ? 28.235 -11.692 -21.565 1.00 91.75 531 ASN A C 1
ATOM 4383 O O . ASN A 1 531 ? 29.388 -11.247 -21.561 1.00 91.75 531 ASN A O 1
ATOM 4387 N N . THR A 1 532 ? 27.658 -12.104 -22.695 1.00 90.50 532 THR A N 1
ATOM 4388 C CA . THR A 1 532 ? 28.266 -12.000 -24.036 1.00 90.50 532 THR A CA 1
ATOM 4389 C C . THR A 1 532 ? 27.275 -11.434 -25.052 1.00 90.50 532 THR A C 1
ATOM 4391 O O . THR A 1 532 ? 26.066 -11.437 -24.829 1.00 90.50 532 THR A O 1
ATOM 4394 N N . GLU A 1 533 ? 27.785 -10.863 -26.145 1.00 90.25 533 GLU A N 1
ATOM 4395 C CA . GLU A 1 533 ? 26.938 -10.318 -27.210 1.00 90.25 533 GLU A CA 1
ATOM 4396 C C . GLU A 1 533 ? 26.158 -11.434 -27.915 1.00 90.25 533 GLU A C 1
ATOM 4398 O O . GLU A 1 533 ? 26.703 -12.496 -28.218 1.00 90.25 533 GLU A O 1
ATOM 4403 N N . ARG A 1 534 ? 24.877 -11.182 -28.209 1.00 89.81 534 ARG A N 1
ATOM 4404 C CA . ARG A 1 534 ? 24.021 -12.100 -28.973 1.00 89.81 534 ARG A CA 1
ATOM 4405 C C . ARG A 1 534 ? 23.747 -11.483 -30.343 1.00 89.81 534 ARG A C 1
ATOM 4407 O O . ARG A 1 534 ? 23.315 -10.340 -30.418 1.00 89.81 534 ARG A O 1
ATOM 4414 N N . ALA A 1 535 ? 23.928 -12.250 -31.421 1.00 86.00 535 ALA A N 1
ATOM 4415 C CA . ALA A 1 535 ? 23.872 -11.737 -32.799 1.00 86.00 535 ALA A CA 1
ATOM 4416 C C . ALA A 1 535 ? 22.563 -11.008 -33.178 1.00 86.00 535 ALA A C 1
ATOM 4418 O O . ALA A 1 535 ? 22.576 -10.148 -34.051 1.00 86.00 535 ALA A O 1
ATOM 4419 N N . ALA A 1 536 ? 21.441 -11.349 -32.536 1.00 85.81 536 ALA A N 1
ATOM 4420 C CA . ALA A 1 536 ? 20.123 -10.774 -32.816 1.00 85.81 536 ALA A CA 1
ATOM 4421 C C . ALA A 1 536 ? 19.707 -9.639 -31.854 1.00 85.81 536 ALA A C 1
ATOM 4423 O O . ALA A 1 536 ? 18.556 -9.206 -31.893 1.00 85.81 536 ALA A O 1
ATOM 4424 N N . LEU A 1 537 ? 20.598 -9.183 -30.965 1.00 88.69 537 LEU A N 1
ATOM 4425 C CA . LEU A 1 537 ? 20.325 -8.115 -29.999 1.00 88.69 537 LEU A CA 1
ATOM 4426 C C . LEU A 1 537 ? 21.233 -6.909 -30.240 1.00 88.69 537 LEU A C 1
ATOM 4428 O O . LEU A 1 537 ? 22.447 -7.038 -30.372 1.00 88.69 537 LEU A O 1
ATOM 4432 N N . ASN A 1 538 ? 20.648 -5.714 -30.207 1.00 87.88 538 ASN A N 1
ATOM 4433 C CA . ASN A 1 538 ? 21.386 -4.457 -30.207 1.00 87.88 538 ASN A CA 1
ATOM 4434 C C . ASN A 1 538 ? 21.717 -4.035 -28.772 1.00 87.88 538 ASN A C 1
ATOM 4436 O O . ASN A 1 538 ? 21.099 -3.140 -28.192 1.00 87.88 538 ASN A O 1
ATOM 4440 N N . GLY A 1 539 ? 22.675 -4.744 -28.188 1.00 85.56 539 GLY A N 1
ATOM 4441 C CA . GLY A 1 539 ? 23.106 -4.577 -26.808 1.00 85.56 539 GLY A CA 1
ATOM 4442 C C . GLY A 1 539 ? 23.579 -5.898 -26.219 1.00 85.56 539 GLY A C 1
ATOM 4443 O O . GLY A 1 539 ? 23.514 -6.951 -26.856 1.00 85.56 539 GLY A O 1
ATOM 4444 N N . LYS A 1 540 ? 24.052 -5.836 -24.979 1.00 91.00 540 LYS A N 1
ATOM 4445 C CA . LYS A 1 540 ? 24.618 -6.989 -24.287 1.00 91.00 540 LYS A CA 1
ATOM 4446 C C . LYS A 1 540 ? 23.741 -7.372 -23.088 1.00 91.00 540 LYS A C 1
ATOM 4448 O O . LYS A 1 540 ? 23.505 -6.515 -22.237 1.00 91.00 540 LYS A O 1
ATOM 4453 N N . PRO A 1 541 ? 23.234 -8.610 -22.995 1.00 93.44 541 PRO A N 1
ATOM 4454 C CA . PRO A 1 541 ? 22.607 -9.082 -21.766 1.00 93.44 541 PRO A CA 1
ATOM 4455 C C . PRO A 1 541 ? 23.624 -9.056 -20.620 1.00 93.44 541 PRO A C 1
ATOM 4457 O O . PRO A 1 541 ? 24.815 -9.316 -20.816 1.00 93.44 541 PRO A O 1
ATOM 4460 N N . TYR A 1 542 ? 23.150 -8.734 -19.422 1.00 95.38 542 TYR A N 1
ATOM 4461 C CA . TYR A 1 542 ? 23.996 -8.643 -18.239 1.00 95.38 542 TYR A CA 1
ATOM 4462 C C . TYR A 1 542 ? 23.367 -9.343 -17.047 1.00 95.38 542 TYR A C 1
ATOM 4464 O O . TYR A 1 542 ? 22.157 -9.293 -16.853 1.00 95.38 542 TYR A O 1
ATOM 4472 N N . TYR A 1 543 ? 24.213 -9.981 -16.253 1.00 96.25 543 TYR A N 1
ATOM 4473 C CA . TYR A 1 543 ? 23.921 -10.503 -14.932 1.00 96.25 543 TYR A CA 1
ATOM 4474 C C . TYR A 1 543 ? 25.188 -10.354 -14.092 1.00 96.25 543 TYR A C 1
ATOM 4476 O O . TYR A 1 543 ? 26.211 -10.990 -14.380 1.00 96.25 543 TYR A O 1
ATOM 4484 N N . PHE A 1 544 ? 25.147 -9.510 -13.068 1.00 97.12 544 PHE A N 1
ATOM 4485 C CA . PHE A 1 544 ? 26.258 -9.302 -12.136 1.00 97.12 544 PHE A CA 1
ATOM 4486 C C . PHE A 1 544 ? 25.761 -8.679 -10.831 1.00 97.12 544 PHE A C 1
ATOM 4488 O O . PHE A 1 544 ? 24.628 -8.208 -10.753 1.00 97.12 544 PHE A O 1
ATOM 4495 N N . THR A 1 545 ? 26.601 -8.669 -9.801 1.00 97.50 545 THR A N 1
ATOM 4496 C CA . THR A 1 545 ? 26.283 -8.046 -8.513 1.00 97.50 545 THR A CA 1
ATOM 4497 C C . THR A 1 545 ? 27.247 -6.909 -8.212 1.00 97.50 545 THR A C 1
ATOM 4499 O O . THR A 1 545 ? 28.433 -6.989 -8.529 1.00 97.50 545 THR A O 1
ATOM 4502 N N . VAL A 1 546 ? 26.739 -5.841 -7.600 1.00 97.75 546 VAL A N 1
ATOM 4503 C CA . VAL A 1 546 ? 27.538 -4.677 -7.195 1.00 97.75 546 VAL A CA 1
ATOM 4504 C C . VAL A 1 546 ? 27.348 -4.454 -5.694 1.00 97.75 546 VAL A C 1
ATOM 4506 O O . VAL A 1 546 ? 26.201 -4.375 -5.244 1.00 97.75 546 VAL A O 1
ATOM 4509 N N . PRO A 1 547 ? 28.427 -4.366 -4.896 1.00 97.44 547 PRO A N 1
ATOM 4510 C CA . PRO A 1 547 ? 28.319 -4.115 -3.466 1.00 97.44 547 PRO A CA 1
ATOM 4511 C C . PRO A 1 547 ? 27.749 -2.720 -3.201 1.00 97.44 547 PRO A C 1
ATOM 4513 O O . PRO A 1 547 ? 28.053 -1.764 -3.916 1.00 97.44 547 PRO A O 1
ATOM 4516 N N . ILE A 1 548 ? 26.954 -2.597 -2.141 1.00 96.81 548 ILE A N 1
ATOM 4517 C CA . ILE A 1 548 ? 26.458 -1.305 -1.664 1.00 96.81 548 ILE A CA 1
ATOM 4518 C C . ILE A 1 548 ? 27.574 -0.677 -0.810 1.00 96.81 548 ILE A C 1
ATOM 4520 O O . ILE A 1 548 ? 27.891 -1.232 0.244 1.00 96.81 548 ILE A O 1
ATOM 4524 N N . PRO A 1 549 ? 28.201 0.441 -1.237 1.00 91.69 549 PRO A N 1
ATOM 4525 C CA . PRO A 1 549 ? 29.485 0.890 -0.683 1.00 91.69 549 PRO A CA 1
ATOM 4526 C C . PRO A 1 549 ? 29.519 1.104 0.836 1.00 91.69 549 PRO A C 1
ATOM 4528 O O . PRO A 1 549 ? 30.551 0.887 1.465 1.00 91.69 549 PRO A O 1
ATOM 4531 N N . ASP A 1 550 ? 28.405 1.522 1.432 1.00 93.31 550 ASP A N 1
ATOM 4532 C CA . ASP A 1 550 ? 28.277 1.852 2.854 1.00 93.31 550 ASP A CA 1
ATOM 4533 C C . ASP A 1 550 ? 27.567 0.762 3.681 1.00 93.31 550 ASP A C 1
ATOM 4535 O O . ASP A 1 550 ? 27.285 0.966 4.865 1.00 93.31 550 ASP A O 1
ATOM 4539 N N . LYS A 1 551 ? 27.263 -0.398 3.081 1.00 93.56 551 LYS A N 1
ATOM 4540 C CA . LYS A 1 551 ? 26.526 -1.499 3.719 1.00 93.56 551 LYS A CA 1
ATOM 4541 C C . LYS A 1 551 ? 27.285 -2.814 3.573 1.00 93.56 551 LYS A C 1
ATOM 4543 O O . LYS A 1 551 ? 27.197 -3.500 2.557 1.00 93.56 551 LYS A O 1
ATOM 4548 N N . GLN A 1 552 ? 28.014 -3.189 4.622 1.00 91.06 552 GLN A N 1
ATOM 4549 C CA . GLN A 1 552 ? 28.819 -4.410 4.636 1.00 91.06 552 GLN A CA 1
ATOM 4550 C C . GLN A 1 552 ? 27.975 -5.653 4.315 1.00 91.06 552 GLN A C 1
ATOM 4552 O O . GLN A 1 552 ? 26.918 -5.873 4.904 1.00 91.06 552 GLN A O 1
ATOM 4557 N N . GLY A 1 553 ? 28.457 -6.469 3.373 1.00 91.38 553 GLY A N 1
ATOM 4558 C CA . GLY A 1 553 ? 27.802 -7.717 2.970 1.00 91.38 553 GLY A CA 1
ATOM 4559 C C . GLY A 1 553 ? 26.483 -7.537 2.210 1.00 91.38 553 GLY A C 1
ATOM 4560 O O . GLY A 1 553 ? 25.803 -8.526 1.951 1.00 91.38 553 GLY A O 1
ATOM 4561 N N . LYS A 1 554 ? 26.100 -6.305 1.852 1.00 95.69 554 LYS A N 1
ATOM 4562 C CA . LYS A 1 554 ? 24.908 -6.024 1.046 1.00 95.69 554 LYS A CA 1
ATOM 4563 C C . LYS A 1 554 ? 25.305 -5.640 -0.376 1.00 95.69 554 LYS A C 1
ATOM 4565 O O . LYS A 1 554 ? 26.317 -4.982 -0.606 1.00 95.69 554 LYS A O 1
ATOM 4570 N N . GLN A 1 555 ? 24.490 -6.058 -1.334 1.00 97.25 555 GLN A N 1
ATOM 4571 C CA . GLN A 1 555 ? 24.735 -5.872 -2.759 1.00 97.25 555 GLN A CA 1
ATOM 4572 C C . GLN A 1 555 ? 23.414 -5.713 -3.508 1.00 97.25 555 GLN A C 1
ATOM 4574 O O . GLN A 1 555 ? 22.366 -6.136 -3.015 1.00 97.25 555 GLN A O 1
ATOM 4579 N N . ILE A 1 556 ? 23.484 -5.137 -4.703 1.00 98.19 556 ILE A N 1
ATOM 4580 C CA . ILE A 1 556 ? 22.399 -5.172 -5.684 1.00 98.19 556 ILE A CA 1
ATOM 4581 C C . ILE A 1 556 ? 22.738 -6.186 -6.779 1.00 98.19 556 ILE A C 1
ATOM 4583 O O . ILE A 1 556 ? 23.901 -6.317 -7.168 1.00 98.19 556 ILE A O 1
ATOM 4587 N N . THR A 1 557 ? 21.731 -6.877 -7.301 1.00 97.88 557 THR A N 1
ATOM 4588 C CA . THR A 1 557 ? 21.852 -7.710 -8.505 1.00 97.88 557 THR A CA 1
ATOM 4589 C C . THR A 1 557 ? 21.393 -6.899 -9.709 1.00 97.88 557 THR A C 1
ATOM 4591 O O . THR A 1 557 ? 20.269 -6.410 -9.724 1.00 97.88 557 THR A O 1
ATOM 4594 N N . CYS A 1 558 ? 22.253 -6.740 -10.709 1.00 98.06 558 CYS A N 1
ATOM 4595 C CA . CYS A 1 558 ? 21.970 -6.002 -11.937 1.00 98.06 558 CYS A CA 1
ATOM 4596 C C . CYS A 1 558 ? 21.732 -6.980 -13.088 1.00 98.06 558 CYS A C 1
ATOM 4598 O O . CYS A 1 558 ? 22.575 -7.843 -13.353 1.00 98.06 558 CYS A O 1
ATOM 4600 N N . ILE A 1 559 ? 20.604 -6.823 -13.778 1.00 96.81 559 ILE A N 1
ATOM 4601 C CA . ILE A 1 559 ? 20.181 -7.689 -14.879 1.00 96.81 559 ILE A CA 1
ATOM 4602 C C . ILE A 1 559 ? 19.825 -6.835 -16.090 1.00 96.81 559 ILE A C 1
ATOM 4604 O O . ILE A 1 559 ? 19.164 -5.812 -15.949 1.00 96.81 559 ILE A O 1
ATOM 4608 N N . ALA A 1 560 ? 20.234 -7.263 -17.279 1.00 95.25 560 ALA A N 1
ATOM 4609 C CA . ALA A 1 560 ? 19.663 -6.812 -18.540 1.00 95.25 560 ALA A CA 1
ATOM 4610 C C . ALA A 1 560 ? 19.231 -8.043 -19.343 1.00 95.25 560 ALA A C 1
ATOM 4612 O O . ALA A 1 560 ? 20.088 -8.850 -19.717 1.00 95.25 560 ALA A O 1
ATOM 4613 N N . GLU A 1 561 ? 17.928 -8.204 -19.577 1.00 95.19 561 GLU A N 1
ATOM 4614 C CA . GLU A 1 561 ? 17.382 -9.322 -20.356 1.00 95.19 561 GLU A CA 1
ATOM 4615 C C . GLU A 1 561 ? 16.117 -8.900 -21.118 1.00 95.19 561 GLU A C 1
ATOM 4617 O O . GLU A 1 561 ? 15.068 -8.699 -20.502 1.00 95.19 561 GLU A O 1
ATOM 4622 N N . PRO A 1 562 ? 16.199 -8.766 -22.454 1.00 91.19 562 PRO A N 1
ATOM 4623 C CA . PRO A 1 562 ? 15.061 -8.331 -23.256 1.00 91.19 562 PRO A CA 1
ATOM 4624 C C . PRO A 1 562 ? 14.066 -9.443 -23.573 1.00 91.19 562 PRO A C 1
ATOM 4626 O O . PRO A 1 562 ? 12.926 -9.138 -23.915 1.00 91.19 562 PRO A O 1
ATOM 4629 N N . GLN A 1 563 ? 14.485 -10.711 -23.544 1.00 93.25 563 GLN A N 1
ATOM 4630 C CA . GLN A 1 563 ? 13.647 -11.826 -23.981 1.00 93.25 563 GLN A CA 1
ATOM 4631 C C . GLN A 1 563 ? 12.807 -12.355 -22.821 1.00 93.25 563 GLN A C 1
ATOM 4633 O O . GLN A 1 563 ? 13.354 -12.759 -21.794 1.00 93.25 563 GLN A O 1
ATOM 4638 N N . TYR A 1 564 ? 11.487 -12.408 -23.020 1.00 93.69 564 TYR A N 1
ATOM 4639 C CA . TYR A 1 564 ? 10.519 -12.785 -21.983 1.00 93.69 564 TYR A CA 1
ATOM 4640 C C . TYR A 1 564 ? 10.867 -14.112 -21.286 1.00 93.69 564 TYR A C 1
ATOM 4642 O O . TYR A 1 564 ? 10.978 -14.155 -20.066 1.00 93.69 564 TYR A O 1
ATOM 4650 N N . GLU A 1 565 ? 11.108 -15.180 -22.052 1.00 94.00 565 GLU A N 1
ATOM 4651 C CA . GLU A 1 565 ? 11.367 -16.526 -21.509 1.00 94.00 565 GLU A CA 1
ATOM 4652 C C . GLU A 1 565 ? 12.665 -16.602 -20.682 1.00 94.00 565 GLU A C 1
ATOM 4654 O O . GLU A 1 565 ? 12.730 -17.262 -19.640 1.00 94.00 565 GLU A O 1
ATOM 4659 N N . ASN A 1 566 ? 13.706 -15.878 -21.103 1.00 93.94 566 ASN A N 1
ATOM 4660 C CA . ASN A 1 566 ? 14.962 -15.811 -20.356 1.00 93.94 566 ASN A CA 1
ATOM 4661 C C . ASN A 1 566 ? 14.787 -15.001 -19.070 1.00 93.94 566 ASN A C 1
ATOM 4663 O O . ASN A 1 566 ? 15.294 -15.397 -18.020 1.00 93.94 566 ASN A O 1
ATOM 4667 N N . LEU A 1 567 ? 14.058 -13.882 -19.141 1.00 95.31 567 LEU A N 1
ATOM 4668 C CA . LEU A 1 567 ? 13.751 -13.065 -17.973 1.00 95.31 567 LEU A CA 1
ATOM 4669 C C . LEU A 1 567 ? 12.908 -13.855 -16.969 1.00 95.31 567 LEU A C 1
ATOM 4671 O O . LEU A 1 567 ? 13.227 -13.852 -15.783 1.00 95.31 567 LEU A O 1
ATOM 4675 N N . GLN A 1 568 ? 11.895 -14.589 -17.434 1.00 96.12 568 GLN A N 1
ATOM 4676 C CA . GLN A 1 568 ? 11.101 -15.487 -16.598 1.00 96.12 568 GLN A CA 1
ATOM 4677 C C . GLN A 1 568 ? 11.993 -16.520 -15.904 1.00 96.12 568 GLN A C 1
ATOM 4679 O O . GLN A 1 568 ? 11.925 -16.667 -14.685 1.00 96.12 568 GLN A O 1
ATOM 4684 N N . SER A 1 569 ? 12.878 -17.179 -16.654 1.00 95.19 569 SER A N 1
ATOM 4685 C CA . SER A 1 569 ? 13.822 -18.156 -16.100 1.00 95.19 569 SER A CA 1
ATOM 4686 C C . SER A 1 569 ? 14.724 -17.546 -15.020 1.00 95.19 569 SER A C 1
ATOM 4688 O O . SER A 1 569 ? 14.946 -18.162 -13.979 1.00 95.19 569 SER A O 1
ATOM 4690 N N . LEU A 1 570 ? 15.203 -16.314 -15.225 1.00 94.88 570 LEU A N 1
ATOM 4691 C CA . LEU A 1 570 ? 16.002 -15.591 -14.233 1.00 94.88 570 LEU A CA 1
ATOM 4692 C C . LEU A 1 570 ? 15.198 -15.211 -12.993 1.00 94.88 570 LEU A C 1
ATOM 4694 O O . LEU A 1 570 ? 15.700 -15.373 -11.884 1.00 94.88 570 LEU A O 1
ATOM 4698 N N . VAL A 1 571 ? 13.967 -14.722 -13.156 1.00 95.12 571 VAL A N 1
ATOM 4699 C CA . VAL A 1 571 ? 13.085 -14.393 -12.027 1.00 95.12 571 VAL A CA 1
ATOM 4700 C C . VAL A 1 571 ? 12.799 -15.648 -11.203 1.00 95.12 571 VAL A C 1
ATOM 4702 O O . VAL A 1 571 ? 12.890 -15.592 -9.982 1.00 95.12 571 VAL A O 1
ATOM 4705 N N . LEU A 1 572 ? 12.552 -16.793 -11.843 1.00 95.12 572 LEU A N 1
ATO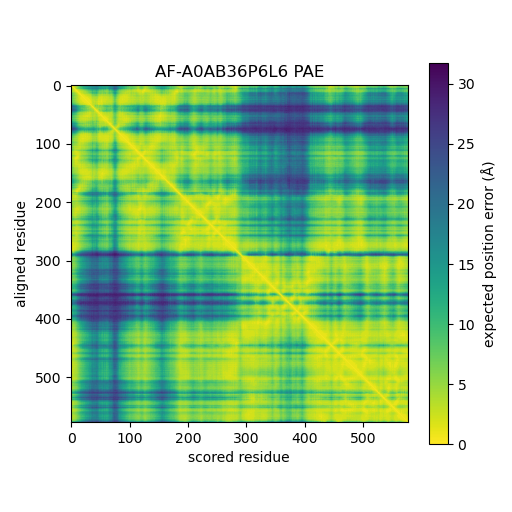M 4706 C CA . LEU A 1 572 ? 12.352 -18.074 -11.158 1.00 95.12 572 LEU A CA 1
ATOM 4707 C C . LEU A 1 572 ? 13.620 -18.570 -10.444 1.00 95.12 572 LEU A C 1
ATOM 4709 O O . LEU A 1 572 ? 13.531 -19.088 -9.331 1.00 95.12 572 LEU A O 1
ATOM 4713 N N . GLU A 1 573 ? 14.802 -18.393 -11.049 1.00 93.50 573 GLU A N 1
ATOM 4714 C CA . GLU A 1 573 ? 16.086 -18.727 -10.413 1.00 93.50 573 GLU A CA 1
ATOM 4715 C C . GLU A 1 573 ? 16.357 -17.840 -9.191 1.00 93.50 573 GLU A C 1
ATOM 4717 O O . GLU A 1 573 ? 16.855 -18.328 -8.176 1.00 93.50 573 GLU A O 1
ATOM 4722 N N . LEU A 1 574 ? 16.069 -16.542 -9.300 1.00 92.19 574 LEU A N 1
ATOM 4723 C CA . LEU A 1 574 ? 16.359 -15.547 -8.271 1.00 92.19 574 LEU A CA 1
ATOM 4724 C C . LEU A 1 574 ? 15.361 -15.620 -7.125 1.00 92.19 574 LEU A C 1
ATOM 4726 O O . LEU A 1 574 ? 15.776 -15.709 -5.972 1.00 92.19 574 LEU A O 1
ATOM 4730 N N . CYS A 1 575 ? 14.067 -15.600 -7.443 1.00 92.00 575 CYS A N 1
ATOM 4731 C CA . CYS A 1 575 ? 12.944 -15.542 -6.515 1.00 92.00 575 CYS A CA 1
ATOM 4732 C C . CYS A 1 575 ? 12.425 -16.944 -6.171 1.00 92.00 575 CYS A C 1
ATOM 4734 O O . CYS A 1 575 ? 11.269 -17.270 -6.424 1.00 92.00 575 CYS A O 1
ATOM 4736 N N . GLN A 1 576 ? 13.264 -17.806 -5.602 1.00 88.44 576 GLN A N 1
ATOM 4737 C CA . GLN A 1 576 ? 12.867 -19.183 -5.281 1.00 88.44 576 GLN A CA 1
ATOM 4738 C C . GLN A 1 576 ? 11.854 -19.230 -4.128 1.00 88.44 576 GLN A C 1
ATOM 4740 O O . GLN A 1 576 ? 12.106 -18.655 -3.069 1.00 88.44 576 GLN A O 1
ATOM 4745 N N . LYS A 1 577 ? 10.734 -19.936 -4.332 1.00 83.19 577 LYS A N 1
ATOM 4746 C CA . LYS A 1 577 ? 9.709 -20.196 -3.303 1.00 83.19 577 LYS A CA 1
ATOM 4747 C C . LYS A 1 577 ? 10.189 -21.190 -2.246 1.00 83.19 577 LYS A C 1
ATOM 4749 O O . LYS A 1 577 ? 11.005 -22.087 -2.564 1.00 83.19 577 LYS A O 1
#

Mean predicted aligned error: 9.87 Å

Solvent-accessible surface area (backbone atoms only — not comparable to full-atom values): 32196 Å² total; per-residue (Å²): 97,60,39,70,58,40,49,68,36,41,30,43,51,46,74,48,48,44,73,61,47,35,52,53,50,50,55,48,50,52,51,45,54,75,45,38,96,80,51,91,59,97,46,76,91,78,49,72,48,73,78,61,45,40,34,73,67,56,43,50,71,64,72,45,58,76,74,48,60,41,72,38,71,45,100,88,70,49,77,47,78,32,54,50,72,69,61,49,39,46,46,53,20,52,45,52,55,68,46,45,88,72,36,62,50,23,55,56,49,36,53,87,41,51,41,46,37,34,37,64,84,78,31,32,39,35,18,61,32,89,65,25,69,65,45,53,50,62,10,55,59,55,46,40,58,68,62,56,56,46,68,44,41,56,45,68,67,60,36,62,76,51,68,62,55,69,81,69,68,47,70,76,76,46,53,82,27,59,46,72,47,76,54,83,54,64,79,63,65,82,60,40,60,50,88,36,46,32,66,90,53,43,42,77,41,81,48,69,54,82,48,44,48,70,28,37,66,56,38,32,76,75,71,72,41,86,54,79,87,59,78,67,33,24,43,31,22,32,69,88,76,66,46,73,43,27,42,33,50,75,63,31,32,36,62,40,58,88,50,80,60,72,83,42,37,27,81,95,32,44,66,61,54,52,49,51,40,47,66,62,13,30,28,46,80,60,79,86,78,83,85,82,54,68,70,48,49,61,51,58,75,41,56,71,36,60,68,52,33,28,48,60,39,51,33,48,91,79,44,30,33,71,59,68,87,70,57,50,77,93,53,47,88,52,46,39,74,28,25,56,49,63,69,43,87,101,40,58,94,46,76,45,80,36,75,63,71,82,50,102,52,85,67,46,77,43,69,47,97,57,73,58,83,94,48,63,36,62,58,39,36,32,32,61,70,49,95,58,31,29,35,40,29,69,5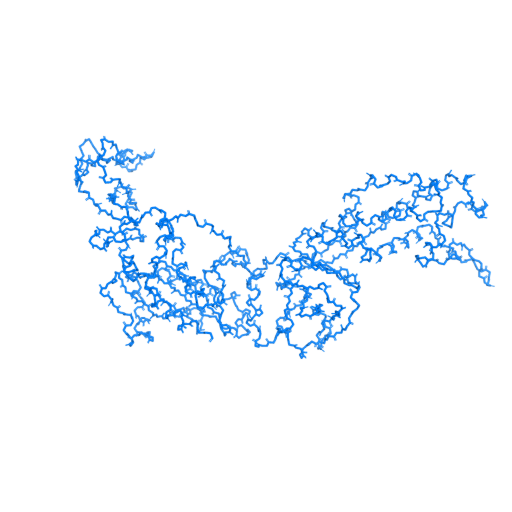2,97,70,57,47,81,40,75,59,44,63,31,35,29,45,34,69,72,47,36,55,40,53,75,72,44,47,59,55,54,52,54,48,50,49,36,58,77,68,68,55,51,68,47,63,50,32,38,31,33,45,93,84,46,78,45,77,37,52,29,39,37,48,35,91,75,44,37,35,44,36,43,75,37,65,56,34,36,46,69,57,53,57,50,46,44,55,51,50,59,56,46,50,62,45,44,37,75,50,43,77,70,73,44,47,73,45,41,35,41,40,10,36,31,34,50,81,54,46,58,81,46,44,73,35,45,73,68,18,89,43,43,86,76,51,53,67,40,78,46,96,74,43,57,45,46,39,39,52,28,55,47,74,33,94,92,40,90,98,40,52,36,38,42,35,17,46,50,40,46,71,62,40,44,52,49,49,53,68,70,62,55,107

Sequence (577 aa):
MFDNKSNITHYIYRIQLEGIIKAICDISFDIGTQIQDIIVIKDKDKGFTIEDLFVDDFIKEINVRPESLSDQTSESGEVVLGLTPDQFFSRIADHFNSELFYLEEFLQALSDSSILFINKKENRFIGLNDSAKDRLIPALKGAKILKTLILQLKSEKIKGSLQKIDMFENDFFYRSTIQSNKQESQPLLVCIPQSLLNRATLKAEFVDRYDFWLNFELYHSSYGIDLAAIEEYSLLTDVENELEVGLLVGDYLLPYPNVDLIKYISEDKKLEYYWMLLENTYSIKPAVELKKDTVIKDFTDLSRDVELNQLLSYLKNNFYISDKSLIKEKFIKFFNEVVIVENLDFLSEYQFLLSPEMAQETTLGVYSTEKKGDSYNLLHWINHKTTNKLDHFRKTVPTVKAKKIIFTLKPAICYYFLLKYFEDILESILVENKYVYLANHKFFDKGAETEIDFFVNTGKKLYYIETKTKLTKFYIDAFLKKSSSMINKFAPMTNHGIEIEFILIGGYSDSTVADYQYFIENSKKREDGYNTERAALNGKPYYFTVPIPDKQGKQITCIAEPQYENLQSLVLELCQK

pLDDT: mean 89.74, std 5.95, range [55.03, 98.25]

Foldseek 3Di:
DFDWPQQKWKKQKAFQCLVVLLVLLVLLQVVCQVCQVVADDPDPVVGDFPPQWFDPVVCVVLVHDPVQRQWDQDPVRDTDHHDDSSRSSVSLRVSCRLCLLVQPQLLVLCLPAQWFKAQQVRRMTMGRHPCRLVSNLSSVLSSVSSLVVLVRTPDPVSSVVCVCVNVVDDSVVRVVRMDMDIDAFDQDDQKDFLVQFDVVQKDWDWDQCSSMDGNQVCCCVPPVDHQPPFHTKTFIAGPPPRHTQAIDRPRIGRGDRHDDCLVGTDLLCLLVVVVCSVVNTFWDADDDDDDDDPLQVLVLVCLQPQLVLLLQLQDDVSWWHQDCVSQDPSRLSFWDKWFWDACQPVPNVDIDTFHLDADPDWGDWQAAPDDDPPAHRGRWTWHDPDSFWIFIDSDPHTDIDGTRIIITGDPVVSVCSQPPSFLVLVVVLCVVVVWDKGAQIWGHDPRDIDTQRMWTDLSQAIEGEDEHQEDAPVVQVVQLVVVVVVCVVCVVVVVSVHHYAYEYEYLFYDPRCCVVVVFQCVAPCVVVVQQDDDPSGNHGWGWGWDASVVDPPGIYTYTHHSNSVVVSVVCCVVSPD

Radius of gyration: 37.56 Å; Cα contacts (8 Å, |Δi|>4): 937; chains: 1; bounding box: 88×58×121 Å

Nearest PDB structures (foldseek):
  7bdv-assembly2_C  TM=5.971E-01  e=1.387E-02  Sulfobacillus thermosulfidooxidans
  1y88-assembly1_A  TM=4.493E-01  e=1.640E-02  Archaeoglobus fulgidus
  8gh6-assembly1_A  TM=5.843E-01  e=5.521E-01  Bombyx mori
  8ibz-assembly1_C  TM=5.696E-01  e=1.275E+00  Bombyx mori
  8ibx-assembly1_C  TM=6.111E-01  e=1.686E+00  Bombyx mori